Protein AF-A0A0R3SU38-F1 (afdb_monomer)

InterPro domains:
  IPR000436 Sushi/SCR/CCP domain [PF00084] (407-447)
  IPR000436 Sushi/SCR/CCP domain [cd00033] (395-450)
  IPR016186 C-type lectin-like/link domain superfamily [G3DSA:3.10.100.10] (19-153)
  IPR016187 C-type lectin fold [SSF56436] (17-137)
  IPR035976 Sushi/SCR/CCP superfamily [SSF57535] (401-451)
  IPR050350 Complement & Cell Adhesion Regulators [PTHR19325] (142-450)

Secondary structure (DSSP, 8-state):
-BB-EEEEEE-S---SS-SSSSTTSEEETTTTEEEEES-SS-PBPHHHHHHHHHHHHHT-TTEEEEE----SHHHHHHHHHHHHHTT--S-EEEEEE-SSTTSPPEETTT-PBPP-TT-S------S-SEEEE---------PPPPPPPTT---TTT---------TT--------TTEEEEE---S-TT---EEEEEPEEE--GGG--SB-TT--S-TT--EEETT-EEEEEBPTTEEETTBTT-SEEEEEEEEETTEEEEEEEES-TTTSEEEPB--HHHHHHTPPBTEEEEEEEETTT--EE-GGGGGGTTBTTEEEEEEEPTTEE-TTS-SEEEEEEEEPTT-SS-EEEEE-TT--SSPPSBPEEPEEEPP-----GGG-EEEEEEEE-TTS-EEEESS--SSEEETT-EEEEEEPTTEE-TTS-SEEEEEE-TTS-EESPP-PPEEPPPP--B-TTS-B-------TTHHHHHHHHHHHHHHHHHHHHHHHHHHHHHHHHHHHHHHHHHHHHHHHHHHHHHHHHHT--

Organism: Hymenolepis diminuta (NCBI:txid6216)

Foldseek 3Di:
DAWWKKKKAFDDDDPDDDLDDDPQWDADPLVSMTMHTLDLPDGDDPVVNVVSQVVVCVVCVRIDMDTAADQDPSSVVRVVVVCVVSVPQTKYWHQWFDPWPPGAIAHVVPRHGDDPVVPPDDDDDDRDGTDIDGDDDDDDPDDDPDDAPPPGDDLVPDDDPDDDDDPPDDDDDDDDFQWDWDFDPDPDDPDRRTGTDGAKDFDDPVLAAQFDPPFWPCPPDGIDTAFDKTKTFGHFQWAALVDLQHRIFIWGFHADPVGRNHTAIVVHRHRRIHGAFADLVVVVQLAAAQKDFAWKAAQVPRDIGGPVVSVPQGTARIKTKMAGHQQWAFPVLHRIWIWGWHADPPGRRYTDIAGPDPDHPPGDRHTDGQWAFDDPPPPPVQQQWQQWKWKQAPVRDIDIGSHDDRDTGTFQIKIKIAGHPQWAAPVRHRMDIWGCHRSSAIVVHDGGTHGDDDPQPADPVRDGDDPPDDDPCPVVVVVVVVVVVVVVVVVVVVVVVVVVVVVVVVVVVVVVVVVVVVVVVVVVVVVVVVVVD

Structure (mmCIF, N/CA/C/O backbone):
data_AF-A0A0R3SU38-F1
#
_entry.id   AF-A0A0R3SU38-F1
#
loop_
_atom_site.group_PDB
_atom_site.id
_atom_site.type_symbol
_atom_site.label_atom_id
_atom_site.label_alt_id
_atom_site.label_comp_id
_atom_site.label_asym_id
_atom_site.label_entity_id
_atom_site.label_seq_id
_atom_site.pdbx_PDB_ins_code
_atom_site.Cartn_x
_atom_site.Cartn_y
_atom_site.Cartn_z
_atom_site.occupancy
_atom_site.B_iso_or_equiv
_atom_site.auth_seq_id
_atom_site.auth_comp_id
_atom_site.auth_asym_id
_atom_site.auth_atom_id
_atom_site.pdbx_PDB_model_num
ATOM 1 N N . MET A 1 1 ? -56.944 31.229 26.127 1.00 49.72 1 MET A N 1
ATOM 2 C CA . MET A 1 1 ? -56.538 30.386 24.986 1.00 49.72 1 MET A CA 1
ATOM 3 C C . MET A 1 1 ? -55.949 29.109 25.555 1.00 49.72 1 MET A C 1
ATOM 5 O O . MET A 1 1 ? -55.352 29.176 26.627 1.00 49.72 1 MET A O 1
ATOM 9 N N . THR A 1 2 ? -56.187 27.973 24.913 1.00 55.34 2 THR A N 1
ATOM 10 C CA . THR A 1 2 ? -55.838 26.639 25.433 1.00 55.34 2 THR A CA 1
ATOM 11 C C . THR A 1 2 ? -55.291 25.752 24.318 1.00 55.34 2 THR A C 1
ATOM 13 O O . THR A 1 2 ? -55.607 25.959 23.143 1.00 55.34 2 THR A O 1
ATOM 16 N N . ILE A 1 3 ? -54.445 24.783 24.671 1.00 58.84 3 ILE A N 1
ATOM 17 C CA . ILE A 1 3 ? -53.918 23.807 23.709 1.00 58.84 3 ILE A CA 1
ATOM 18 C C . ILE A 1 3 ? -54.972 22.725 23.454 1.00 58.84 3 ILE A C 1
ATOM 20 O O . ILE A 1 3 ? -55.730 22.339 24.346 1.00 58.84 3 ILE A O 1
ATOM 24 N N . LEU A 1 4 ? -55.031 22.251 22.211 1.00 60.66 4 LEU A N 1
ATOM 25 C CA . LEU A 1 4 ? -55.939 21.191 21.791 1.00 60.66 4 LEU A CA 1
ATOM 26 C C . LEU A 1 4 ? -55.189 19.883 21.608 1.00 60.66 4 LEU A C 1
ATOM 28 O O . LEU A 1 4 ? -54.216 19.813 20.851 1.00 60.66 4 LEU A O 1
ATOM 32 N N . VAL A 1 5 ? -55.712 18.857 22.267 1.00 63.19 5 VAL A N 1
ATOM 33 C CA . VAL A 1 5 ? -55.308 17.469 22.085 1.00 63.19 5 VAL A CA 1
ATOM 34 C C . VAL A 1 5 ? -56.474 16.734 21.440 1.00 63.19 5 VAL A C 1
ATOM 36 O O . VAL A 1 5 ? -57.616 16.846 21.895 1.00 63.19 5 VAL A O 1
ATOM 39 N N . PHE A 1 6 ? -56.179 16.009 20.372 1.00 70.12 6 PHE A N 1
ATOM 40 C CA . PHE A 1 6 ? -57.112 15.132 19.689 1.00 70.12 6 PHE A CA 1
ATOM 41 C C . PHE A 1 6 ? -56.885 13.697 20.127 1.00 70.12 6 PHE A C 1
ATOM 43 O O . PHE A 1 6 ? -55.740 13.293 20.343 1.00 70.12 6 PHE A O 1
ATOM 50 N N . GLU A 1 7 ? -57.970 12.939 20.204 1.00 67.75 7 GLU A N 1
ATOM 51 C CA . GLU A 1 7 ? -57.919 11.489 20.297 1.00 67.75 7 GLU A CA 1
ATOM 52 C C . GLU A 1 7 ? -58.591 10.850 19.083 1.00 67.75 7 GLU A C 1
ATOM 54 O O . GLU A 1 7 ? -59.543 11.402 18.532 1.00 67.75 7 GLU A O 1
ATOM 59 N N . ALA A 1 8 ? -58.075 9.700 18.653 1.00 67.81 8 ALA A N 1
ATOM 60 C CA . ALA A 1 8 ? -58.683 8.884 17.613 1.00 67.81 8 ALA A CA 1
ATOM 61 C C . ALA A 1 8 ? -58.947 7.468 18.129 1.00 67.81 8 ALA A C 1
ATOM 63 O O . ALA A 1 8 ? -58.113 6.888 18.837 1.00 67.81 8 ALA A O 1
ATOM 64 N N . LYS A 1 9 ? -60.102 6.915 17.746 1.00 64.81 9 LYS A N 1
ATOM 65 C CA . LYS A 1 9 ? -60.474 5.516 17.982 1.00 64.81 9 LYS A CA 1
ATOM 66 C C . LYS A 1 9 ? -60.831 4.858 16.650 1.00 64.81 9 LYS A C 1
ATOM 68 O O . LYS A 1 9 ? -61.642 5.394 15.891 1.00 64.81 9 LYS A O 1
ATOM 73 N N . GLY A 1 10 ? -60.216 3.710 16.367 1.00 55.88 10 GLY A N 1
ATOM 74 C CA . GLY A 1 10 ? -60.483 2.948 15.149 1.00 55.88 10 GLY A CA 1
ATOM 75 C C . GLY A 1 10 ? -61.930 2.456 15.093 1.00 55.88 10 GLY A C 1
ATOM 76 O O . GLY A 1 10 ? -62.437 1.908 16.077 1.00 55.88 10 GLY A O 1
ATOM 77 N N . GLN A 1 11 ? -62.588 2.644 13.947 1.00 47.56 11 GLN A N 1
ATOM 78 C CA . GLN A 1 11 ? -63.785 1.881 13.597 1.00 47.56 11 GLN A CA 1
ATOM 79 C C . GLN A 1 11 ? -63.313 0.607 12.881 1.00 47.56 11 GLN A C 1
ATOM 81 O O . GLN A 1 11 ? -62.430 0.658 12.040 1.00 47.56 11 GLN A O 1
ATOM 86 N N . GLN A 1 12 ? -63.817 -0.540 13.328 1.00 42.44 12 GLN A N 1
ATOM 87 C CA . GLN A 1 12 ? -63.375 -1.906 13.017 1.00 42.44 12 GLN A CA 1
ATOM 88 C C . GLN A 1 12 ? -62.700 -2.181 11.644 1.00 42.44 12 GLN A C 1
ATOM 90 O O . GLN A 1 12 ? -63.238 -1.856 10.592 1.00 42.44 12 GLN A O 1
ATOM 95 N N . ILE A 1 13 ? -61.624 -2.988 11.737 1.00 41.75 13 ILE A N 1
ATOM 96 C CA . ILE A 1 13 ? -60.848 -3.733 10.716 1.00 41.75 13 ILE A CA 1
ATOM 97 C C . ILE A 1 13 ? -59.728 -2.941 10.010 1.00 41.75 13 ILE A C 1
ATOM 99 O O . ILE A 1 13 ? -59.917 -2.400 8.928 1.00 41.75 13 ILE A O 1
ATOM 103 N N . TYR A 1 14 ? -58.514 -3.019 10.568 1.00 37.22 14 TYR A N 1
ATOM 104 C CA . TYR A 1 14 ? -57.264 -2.965 9.797 1.00 37.22 14 TYR A CA 1
ATOM 105 C C . TYR A 1 14 ? -56.471 -4.258 10.047 1.00 37.22 14 TYR A C 1
ATOM 107 O O . TYR A 1 14 ? -56.339 -4.646 11.212 1.00 37.22 14 TYR A O 1
ATOM 115 N N . PRO A 1 15 ? -55.968 -4.944 9.003 1.00 38.88 15 PRO A N 1
ATOM 116 C CA . PRO A 1 15 ? -55.058 -6.066 9.161 1.00 38.88 15 PRO A CA 1
ATOM 117 C C . PRO A 1 15 ? -53.624 -5.559 9.390 1.00 38.88 15 PRO A C 1
ATOM 119 O O . PRO A 1 15 ? -53.049 -4.873 8.551 1.00 38.88 15 PRO A O 1
ATOM 122 N N . ASP A 1 16 ? -53.085 -5.929 10.546 1.00 43.72 16 ASP A N 1
ATOM 123 C CA . ASP A 1 16 ? -51.689 -6.289 10.818 1.00 43.72 16 ASP A CA 1
ATOM 124 C C . ASP A 1 16 ? -50.512 -5.303 10.707 1.00 43.72 16 ASP A C 1
ATOM 126 O O . ASP A 1 16 ? -49.419 -5.750 11.019 1.00 43.72 16 ASP A O 1
ATOM 130 N N . ASP A 1 17 ? -50.651 -3.991 10.469 1.00 45.94 17 ASP A N 1
ATOM 131 C CA . ASP A 1 17 ? -49.538 -3.063 10.787 1.00 45.94 17 ASP A CA 1
ATOM 132 C C . ASP A 1 17 ? -49.980 -1.630 11.176 1.00 45.94 17 ASP A C 1
ATOM 134 O O . ASP A 1 17 ? -50.404 -0.827 10.351 1.00 45.94 17 ASP A O 1
ATOM 138 N N . PHE A 1 18 ? -49.762 -1.312 12.462 1.00 47.41 18 PHE A N 1
ATOM 139 C CA . PHE A 1 18 ? -49.812 -0.012 13.165 1.00 47.41 18 PHE A CA 1
ATOM 140 C C . PHE A 1 18 ? -51.179 0.534 13.680 1.00 47.41 18 PHE A C 1
ATOM 142 O O . PHE A 1 18 ? -52.132 0.682 12.922 1.00 47.41 18 PHE A O 1
ATOM 149 N N . PRO A 1 19 ? -51.290 0.902 14.984 1.00 54.25 19 PRO A N 1
ATOM 150 C CA . PRO A 1 19 ? -52.557 1.301 15.619 1.00 54.25 19 PRO A CA 1
ATOM 151 C C . PRO A 1 19 ? -52.949 2.787 15.469 1.00 54.25 19 PRO A C 1
ATOM 153 O O . PRO A 1 19 ? -54.041 3.153 15.900 1.00 54.25 19 PRO A O 1
ATOM 156 N N . CYS A 1 20 ? -52.097 3.638 14.877 1.00 61.59 20 CYS A N 1
ATOM 157 C CA . CYS A 1 20 ? -52.377 5.059 14.615 1.00 61.59 20 CYS A CA 1
ATOM 158 C C . CYS A 1 20 ? -52.007 5.471 13.181 1.00 61.59 20 CYS A C 1
ATOM 160 O O . CYS A 1 20 ? -51.016 5.008 12.640 1.00 61.59 20 CYS A O 1
ATOM 162 N N . GLU A 1 21 ? -52.746 6.403 12.583 1.00 56.62 21 GLU A N 1
ATOM 163 C CA . GLU A 1 21 ? -52.640 6.716 11.146 1.00 56.62 21 GLU A CA 1
ATOM 164 C C . GLU A 1 21 ? -51.273 7.277 10.677 1.00 56.62 21 GLU A C 1
ATOM 166 O O . GLU A 1 21 ? -50.862 7.051 9.544 1.00 56.62 21 GLU A O 1
ATOM 171 N N . ASP A 1 22 ? -50.553 8.034 11.517 1.00 63.06 22 ASP A N 1
ATOM 172 C CA . ASP A 1 22 ? -49.225 8.573 11.184 1.00 63.06 22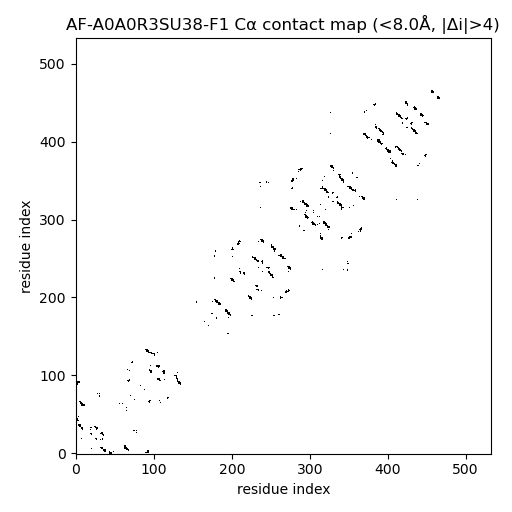 ASP A CA 1
ATOM 173 C C . ASP A 1 22 ? -48.298 8.647 12.408 1.00 63.06 22 ASP A C 1
ATOM 175 O O . ASP A 1 22 ? -48.744 8.598 13.555 1.00 63.06 22 ASP A O 1
ATOM 179 N N . SER A 1 23 ? -46.991 8.811 12.173 1.00 61.81 23 SER A N 1
ATOM 180 C CA . SER A 1 23 ? -45.956 8.880 13.220 1.00 61.81 23 SER A CA 1
ATOM 181 C C . SER A 1 23 ? -46.044 10.108 14.136 1.00 61.81 23 SER A C 1
ATOM 183 O O . SER A 1 23 ? -45.256 10.227 15.073 1.00 61.81 23 SER A O 1
ATOM 185 N N . LYS A 1 24 ? -46.980 11.037 13.887 1.00 67.88 24 LYS A N 1
ATOM 186 C CA . LYS A 1 24 ? -47.245 12.193 14.761 1.00 67.88 24 LYS A CA 1
ATOM 187 C C . LYS A 1 24 ? -48.333 11.891 15.796 1.00 67.88 24 LYS A C 1
ATOM 189 O O . LYS A 1 24 ? -48.604 12.739 16.647 1.00 67.88 24 LYS A O 1
ATOM 194 N N . TRP A 1 25 ? -48.985 10.733 15.707 1.00 69.44 25 TRP A N 1
ATOM 195 C CA . TRP A 1 25 ? -49.894 10.229 16.728 1.00 69.44 25 TRP A CA 1
ATOM 196 C C . TRP A 1 25 ? -49.138 9.355 17.725 1.00 69.44 25 TRP A C 1
ATOM 198 O O . TRP A 1 25 ? -48.340 8.500 17.351 1.00 69.44 25 TRP A O 1
ATOM 208 N N . ILE A 1 26 ? -49.438 9.536 19.006 1.00 73.44 26 ILE A N 1
ATOM 209 C CA . ILE A 1 26 ? -48.896 8.714 20.084 1.00 73.44 26 ILE A CA 1
ATOM 210 C C . ILE A 1 26 ? -49.938 7.662 20.443 1.00 73.44 26 ILE A C 1
ATOM 212 O O . ILE A 1 26 ? -51.017 7.998 20.938 1.00 73.44 26 ILE A O 1
ATOM 216 N N . TYR A 1 27 ? -49.617 6.394 20.191 1.00 75.19 27 TYR A N 1
ATOM 217 C CA . TYR A 1 27 ? -50.450 5.269 20.603 1.00 75.19 27 TYR A CA 1
ATOM 218 C C . TYR A 1 27 ? -50.268 4.972 22.087 1.00 75.19 27 TYR A C 1
ATOM 220 O O . TYR A 1 27 ? -49.134 4.851 22.555 1.00 75.19 27 TYR A O 1
ATOM 228 N N . HIS A 1 28 ? -51.368 4.763 22.810 1.00 68.19 28 HIS A N 1
ATOM 229 C CA . HIS A 1 28 ? -51.300 4.271 24.180 1.00 68.19 28 HIS A CA 1
ATOM 230 C C . HIS A 1 28 ? -51.946 2.878 24.315 1.00 68.19 28 HIS A C 1
ATOM 232 O O . HIS A 1 28 ? -53.171 2.749 24.231 1.00 68.19 28 HIS A O 1
ATOM 238 N N . PRO A 1 29 ? -51.160 1.815 24.592 1.00 66.00 29 PRO A N 1
ATOM 239 C CA . PRO A 1 29 ? -51.645 0.434 24.542 1.00 66.00 29 PRO A CA 1
ATOM 240 C C . PRO A 1 29 ? -52.674 0.099 25.626 1.00 66.00 29 PRO A C 1
ATOM 242 O O . PRO A 1 29 ? -53.491 -0.791 25.430 1.00 66.00 29 PRO A O 1
ATOM 245 N N . SER A 1 30 ? -52.671 0.810 26.760 1.00 64.88 30 SER A N 1
ATOM 246 C CA . SER A 1 30 ? -53.633 0.555 27.843 1.00 64.88 30 SER A CA 1
ATOM 247 C C . SER A 1 30 ? -55.048 1.055 27.549 1.00 64.88 30 SER A C 1
ATOM 249 O O . SER A 1 30 ? -55.987 0.600 28.190 1.00 64.88 30 SER A O 1
ATOM 251 N N . THR A 1 31 ? -55.205 2.013 26.632 1.00 68.94 31 THR A N 1
ATOM 252 C CA . THR A 1 31 ? -56.511 2.590 26.269 1.00 68.94 31 THR A CA 1
ATOM 253 C C . THR A 1 31 ? -56.917 2.236 24.843 1.00 68.94 31 THR A C 1
ATOM 255 O O . THR A 1 31 ? -58.082 2.396 24.485 1.00 68.94 31 THR A O 1
ATOM 258 N N . GLY A 1 32 ? -55.972 1.766 24.019 1.00 69.31 32 GLY A N 1
ATOM 259 C CA . GLY A 1 32 ? -56.197 1.513 22.598 1.00 69.31 32 GLY A CA 1
ATOM 260 C C . GLY A 1 32 ? -56.494 2.788 21.804 1.00 69.31 32 GLY A C 1
ATOM 261 O O . GLY A 1 32 ? -57.083 2.706 20.729 1.00 69.31 32 GLY A O 1
ATOM 262 N N . LYS A 1 33 ? -56.141 3.964 22.344 1.00 77.44 33 LYS A N 1
ATOM 263 C CA . LYS A 1 33 ? -56.370 5.273 21.719 1.00 77.44 33 LYS A CA 1
ATOM 264 C C . LYS A 1 33 ? -55.067 5.880 21.206 1.00 77.44 33 LYS A C 1
ATOM 266 O O . LYS A 1 33 ? -53.987 5.639 21.752 1.00 77.44 33 LYS A O 1
ATOM 271 N N . CYS A 1 34 ? -55.205 6.724 20.192 1.00 77.31 34 CYS A N 1
ATOM 272 C CA . CYS A 1 34 ? -54.129 7.531 19.630 1.00 77.31 34 CYS A CA 1
ATOM 273 C C . CYS A 1 34 ? -54.322 8.995 20.001 1.00 77.31 34 CYS A C 1
ATOM 275 O O . CYS A 1 34 ? -55.430 9.504 19.853 1.00 77.31 34 CYS A O 1
ATOM 277 N N . TYR A 1 35 ? -53.258 9.685 20.410 1.00 81.94 35 TYR A N 1
ATOM 278 C CA . TYR A 1 35 ? -53.306 11.093 20.809 1.00 81.94 35 TYR A CA 1
ATOM 279 C C . TYR A 1 35 ? -52.426 11.968 19.918 1.00 81.94 35 TYR A C 1
ATOM 281 O O . TYR A 1 35 ? -51.309 11.582 19.572 1.00 81.94 35 TYR A O 1
ATOM 289 N N . LYS A 1 36 ? -52.894 13.170 19.572 1.00 78.62 36 LYS A N 1
ATOM 290 C CA . LYS A 1 36 ? -52.131 14.126 18.753 1.00 78.62 36 LYS A CA 1
ATOM 291 C C . LYS A 1 36 ? -52.415 15.564 19.147 1.00 78.62 36 LYS A C 1
ATOM 293 O O . LYS A 1 36 ? -53.546 15.926 19.456 1.00 78.62 36 LYS A O 1
ATOM 298 N N . LEU A 1 37 ? -51.389 16.406 19.100 1.00 74.75 37 LEU A N 1
ATOM 299 C CA . LEU A 1 37 ? -51.546 17.843 19.307 1.00 74.75 37 LEU A CA 1
ATOM 300 C C . LEU A 1 37 ? -52.031 18.535 18.038 1.00 74.75 37 LEU A C 1
ATOM 302 O O . LEU A 1 37 ? -51.537 18.272 16.943 1.00 74.75 37 LEU A O 1
ATOM 306 N N . ALA A 1 38 ? -52.946 19.489 18.196 1.00 67.50 38 ALA A N 1
ATOM 307 C CA . ALA A 1 38 ? -53.408 20.313 17.081 1.00 67.50 38 ALA A CA 1
ATOM 308 C C . ALA A 1 38 ? -52.355 21.305 16.575 1.00 67.50 38 ALA A C 1
ATOM 310 O O . ALA A 1 38 ? -52.352 21.677 15.403 1.00 67.50 38 ALA A O 1
ATOM 311 N N . SER A 1 39 ? -51.505 21.785 17.479 1.00 63.94 39 SER A N 1
ATOM 312 C CA . SER A 1 39 ? -50.379 22.672 17.202 1.00 63.94 39 SER A CA 1
ATOM 313 C C . SER A 1 39 ? -49.435 22.644 18.397 1.00 63.94 39 SER A C 1
ATOM 315 O O . SER A 1 39 ? -49.895 22.641 19.537 1.00 63.94 39 SER A O 1
ATOM 317 N N . ALA A 1 40 ? -48.129 22.643 18.138 1.00 54.91 40 ALA A N 1
ATOM 318 C CA . ALA A 1 40 ? -47.102 22.647 19.177 1.00 54.91 40 ALA A CA 1
ATOM 319 C C . ALA A 1 40 ? -46.809 24.050 19.750 1.00 54.91 40 ALA A C 1
ATOM 321 O O . ALA A 1 40 ? -46.077 24.150 20.727 1.00 54.91 40 ALA A O 1
ATOM 322 N N . SER 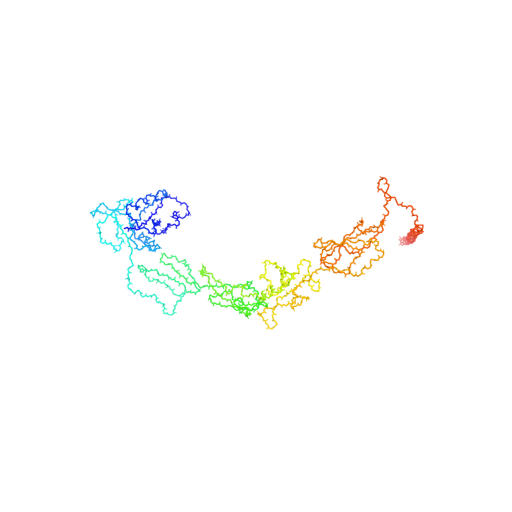A 1 41 ? -47.338 25.134 19.158 1.00 53.09 41 SER A N 1
ATOM 323 C CA . SER A 1 41 ? -46.889 26.502 19.490 1.00 53.09 41 SER A CA 1
ATOM 324 C C . SER A 1 41 ? -47.964 27.593 19.540 1.00 53.09 41 SER A C 1
ATOM 326 O O . SER A 1 41 ? -47.640 28.731 19.875 1.00 53.09 41 SER A O 1
ATOM 328 N N . GLN A 1 42 ? -49.235 27.303 19.230 1.00 60.47 42 GLN A N 1
ATOM 329 C CA . GLN A 1 42 ? -50.303 28.314 19.279 1.00 60.47 42 GLN A CA 1
ATOM 330 C C . GLN A 1 42 ? -51.553 27.795 20.002 1.00 60.47 42 GLN A C 1
ATOM 332 O O . GLN A 1 42 ? -52.185 26.856 19.509 1.00 60.47 42 GLN A O 1
ATOM 337 N N . PRO A 1 43 ? -51.942 28.402 21.139 1.00 62.78 43 PRO A N 1
ATOM 338 C CA . PRO A 1 43 ? -53.175 28.061 21.827 1.00 62.78 43 PRO A CA 1
ATOM 339 C C . PRO A 1 43 ? -54.380 28.635 21.070 1.00 62.78 43 PRO A C 1
ATOM 341 O O . PRO A 1 43 ? -54.341 29.746 20.541 1.00 62.78 43 PRO A O 1
ATOM 344 N N . PHE A 1 44 ? -55.475 27.882 21.023 1.00 61.53 44 PHE A N 1
ATOM 345 C CA . PHE A 1 44 ? -56.659 28.230 20.238 1.00 61.53 44 PHE A CA 1
ATOM 346 C C . PHE A 1 44 ? -57.738 28.900 21.094 1.00 61.53 44 PHE A C 1
ATOM 348 O O . PHE A 1 44 ? -57.827 28.684 22.311 1.00 61.53 44 PHE A O 1
ATOM 355 N N . ALA A 1 45 ? -58.582 29.713 20.454 1.00 60.22 45 ALA A N 1
ATOM 356 C CA . ALA A 1 45 ? -59.880 30.063 21.015 1.00 60.22 45 ALA A CA 1
ATOM 357 C C . ALA A 1 45 ? -60.841 28.860 20.869 1.00 60.22 45 ALA A C 1
ATOM 359 O O . ALA A 1 45 ? -60.753 28.126 19.880 1.00 60.22 45 ALA A O 1
ATOM 360 N N . PRO A 1 46 ? -61.772 28.632 21.816 1.00 56.06 46 PRO A N 1
ATOM 361 C CA . PRO A 1 46 ? -62.640 27.447 21.807 1.00 56.06 46 PRO A CA 1
ATOM 362 C C . PRO A 1 46 ? -63.487 27.265 20.533 1.00 56.06 46 PRO A C 1
ATOM 364 O O . PRO A 1 46 ? -63.733 26.136 20.122 1.00 56.06 46 PRO A O 1
ATOM 367 N N . ALA A 1 47 ? -63.903 28.349 19.870 1.00 59.56 47 ALA A N 1
ATOM 368 C CA . ALA A 1 47 ? -64.669 28.274 18.621 1.00 59.56 47 ALA A CA 1
ATOM 369 C C . ALA A 1 47 ? -63.809 27.829 17.417 1.00 59.56 47 ALA A C 1
ATOM 371 O O . ALA A 1 47 ? -64.257 27.037 16.585 1.00 59.56 47 ALA A O 1
ATOM 372 N N . ASP A 1 48 ? -62.546 28.265 17.359 1.00 61.97 48 ASP A N 1
ATOM 373 C CA . ASP A 1 48 ? -61.603 27.925 16.282 1.00 61.97 48 ASP A CA 1
ATOM 374 C C . ASP A 1 48 ? -61.096 26.483 16.391 1.00 61.97 48 ASP A C 1
ATOM 376 O O . ASP A 1 48 ? -60.814 25.824 15.385 1.00 61.97 48 ASP A O 1
ATOM 380 N N . ALA A 1 49 ? -61.043 25.970 17.621 1.00 56.97 49 ALA A N 1
ATOM 381 C CA . ALA A 1 49 ? -60.714 24.587 17.930 1.00 56.97 49 ALA A CA 1
ATOM 382 C C . ALA A 1 49 ? -61.628 23.584 17.220 1.00 56.97 49 ALA A C 1
ATOM 384 O O . ALA A 1 49 ? -61.162 22.611 16.623 1.00 56.97 49 ALA A O 1
ATOM 385 N N . LYS A 1 50 ? -62.937 23.851 17.256 1.00 57.88 50 LYS A N 1
ATOM 386 C CA . LYS A 1 50 ? -63.971 22.980 16.693 1.00 57.88 50 LYS A CA 1
ATOM 387 C C . LYS A 1 50 ? -63.934 22.973 15.167 1.00 57.88 50 LYS A C 1
ATOM 389 O O . LYS A 1 50 ? -64.031 21.913 14.554 1.00 57.88 50 LYS A O 1
ATOM 394 N N . LYS A 1 51 ? -63.701 24.139 14.556 1.00 63.47 51 LYS A N 1
ATOM 395 C CA . LYS A 1 51 ? -63.521 24.273 13.103 1.00 63.47 51 LYS A CA 1
ATOM 396 C C . LYS A 1 51 ? -62.277 23.520 12.613 1.00 63.47 51 LYS A C 1
ATOM 398 O O . LYS A 1 51 ? -62.342 22.851 11.585 1.00 63.47 51 LYS A O 1
ATOM 403 N N . LYS A 1 52 ? -61.170 23.567 13.367 1.00 62.94 52 LYS A N 1
ATOM 404 C CA . LYS A 1 52 ? -59.957 22.785 13.063 1.00 62.94 52 LYS A CA 1
ATOM 405 C C . LYS A 1 52 ? -60.145 21.283 13.267 1.00 62.94 52 LYS A C 1
ATOM 407 O O . LYS A 1 52 ? -59.681 20.522 12.428 1.00 62.94 52 LYS A O 1
ATOM 412 N N . CYS A 1 53 ? -60.852 20.862 14.317 1.00 60.38 53 CYS A N 1
ATOM 413 C CA . CYS A 1 53 ? -61.217 19.456 14.507 1.00 60.38 53 CYS A CA 1
ATOM 414 C C . CYS A 1 53 ? -62.050 18.944 13.319 1.00 60.38 53 CYS A C 1
ATOM 416 O O . CYS A 1 53 ? -61.726 17.911 12.750 1.00 60.38 53 CYS A O 1
ATOM 418 N N . GLY A 1 54 ? -63.037 19.726 12.859 1.00 61.62 54 GLY A N 1
ATOM 419 C CA . GLY A 1 54 ? -63.825 19.423 11.658 1.00 61.62 54 GLY A CA 1
ATOM 420 C C . GLY A 1 54 ? -62.989 19.239 10.389 1.00 61.62 54 GLY A C 1
ATOM 421 O O . GLY A 1 54 ? -63.196 18.278 9.655 1.00 61.62 54 GLY A O 1
ATOM 422 N N . ALA A 1 55 ? -62.009 20.116 10.158 1.00 61.97 55 ALA A N 1
ATOM 423 C CA . ALA A 1 55 ? -61.093 19.996 9.021 1.00 61.97 55 ALA A CA 1
ATOM 424 C C . ALA A 1 55 ? -60.161 18.773 9.131 1.00 61.97 55 ALA A C 1
ATOM 426 O O . ALA A 1 55 ? -59.841 18.150 8.125 1.00 61.97 55 ALA A O 1
ATOM 427 N N . ILE A 1 56 ? -59.747 18.408 10.349 1.00 61.03 56 ILE A N 1
ATOM 428 C CA . ILE A 1 56 ? -58.928 17.215 10.610 1.00 61.03 56 ILE A CA 1
ATOM 429 C C . ILE A 1 56 ? -59.759 15.940 10.422 1.00 61.03 56 ILE A C 1
ATOM 431 O O . ILE A 1 56 ? -59.276 15.005 9.795 1.00 61.03 56 ILE A O 1
ATOM 435 N N . MET A 1 57 ? -61.021 15.923 10.866 1.00 57.41 57 MET A N 1
ATOM 436 C CA . MET A 1 57 ? -61.956 14.810 10.653 1.00 57.41 57 MET A CA 1
ATOM 437 C C . MET A 1 57 ? -62.195 14.514 9.162 1.00 57.41 57 MET A C 1
ATOM 439 O O . MET A 1 57 ? -62.364 13.358 8.795 1.00 57.41 57 MET A O 1
ATOM 443 N N . GLN A 1 58 ? -62.150 15.527 8.284 1.00 60.19 58 GLN A N 1
ATOM 444 C CA . GLN A 1 58 ? -62.259 15.329 6.829 1.00 60.19 58 GLN A CA 1
ATOM 445 C C . GLN A 1 58 ? -61.038 14.630 6.207 1.00 60.19 58 GLN A C 1
ATOM 447 O O . GLN A 1 58 ? -61.165 14.029 5.144 1.00 60.19 58 GLN A O 1
ATOM 452 N N . GLY A 1 59 ? -59.868 14.701 6.850 1.00 59.62 59 GLY A N 1
ATOM 453 C CA . GLY A 1 59 ? -58.640 14.055 6.377 1.00 59.62 59 GLY A CA 1
ATOM 454 C C . GLY A 1 59 ? -58.525 12.574 6.746 1.00 59.62 59 GLY A C 1
ATOM 455 O O . GLY A 1 59 ? -57.650 11.899 6.214 1.00 59.62 59 GLY A O 1
ATOM 456 N N . TYR A 1 60 ? -59.392 12.074 7.634 1.00 63.91 60 TYR A N 1
ATOM 457 C CA . TYR A 1 60 ? -59.293 10.727 8.199 1.00 63.91 60 TYR A CA 1
ATOM 458 C C . TYR A 1 60 ? -60.663 10.024 8.234 1.00 63.91 60 TYR A C 1
ATOM 460 O O . TYR A 1 60 ? -61.252 9.868 9.303 1.00 63.91 60 TYR A O 1
ATOM 468 N N . PRO A 1 61 ? -61.200 9.586 7.079 1.00 59.06 61 PRO A N 1
ATOM 469 C CA . PRO A 1 61 ? -62.555 9.030 6.988 1.00 59.06 61 PRO A CA 1
ATOM 470 C C . PRO A 1 61 ? -62.732 7.675 7.697 1.00 59.06 61 PRO A C 1
ATOM 472 O O . PRO A 1 61 ? -63.863 7.280 7.962 1.00 59.06 61 PRO A O 1
ATOM 475 N N . ALA A 1 62 ? -61.638 6.964 8.001 1.00 59.00 62 ALA A N 1
ATOM 476 C CA . ALA A 1 62 ? -61.653 5.625 8.600 1.00 59.00 62 ALA A CA 1
ATOM 477 C C . ALA A 1 62 ? -61.565 5.613 10.142 1.00 59.00 62 ALA A C 1
ATOM 479 O O . ALA A 1 62 ? -61.722 4.562 10.765 1.00 59.00 62 ALA A O 1
ATOM 480 N N . VAL A 1 63 ? -61.325 6.763 10.783 1.00 63.94 63 VAL A N 1
ATOM 481 C CA . VAL A 1 63 ? -61.179 6.860 12.243 1.00 63.94 63 VAL A CA 1
ATOM 482 C C . VAL A 1 63 ? -62.054 7.966 12.815 1.00 63.94 63 VAL A C 1
ATOM 484 O O . VAL A 1 63 ? -62.216 9.036 12.234 1.00 63.94 63 VAL A O 1
ATOM 487 N N . THR A 1 64 ? -62.626 7.726 13.995 1.00 65.44 64 THR A N 1
ATOM 488 C CA . THR A 1 64 ? -63.370 8.772 14.705 1.00 65.44 64 THR A CA 1
ATOM 489 C C . THR A 1 64 ? -62.378 9.626 15.483 1.00 65.44 64 THR A C 1
ATOM 491 O O . THR A 1 64 ? -61.787 9.139 16.446 1.00 65.44 64 THR A O 1
ATOM 494 N N . VAL A 1 65 ? -62.181 10.875 15.055 1.00 69.62 65 VAL A N 1
ATOM 495 C CA . VAL A 1 65 ? -61.325 11.854 15.742 1.00 69.62 65 VAL A CA 1
ATOM 496 C C . VAL A 1 65 ? -62.192 12.801 16.568 1.00 69.62 65 VAL A C 1
ATOM 498 O O . VAL A 1 65 ? -63.127 13.399 16.042 1.00 69.62 65 VAL A O 1
ATOM 501 N N . SER A 1 66 ? -61.870 12.979 17.846 1.00 73.06 66 SER A N 1
ATOM 502 C CA . SER A 1 66 ? -62.549 13.922 18.740 1.00 73.06 66 SER A CA 1
ATOM 503 C C . SER A 1 66 ? -61.551 14.764 19.532 1.00 73.06 66 SER A C 1
ATOM 505 O O . SER A 1 66 ? -60.359 14.460 19.613 1.00 73.06 66 SER A O 1
ATOM 507 N N . VAL A 1 67 ? -62.032 15.862 20.124 1.00 77.38 67 VAL A N 1
ATOM 508 C CA . VAL A 1 67 ? -61.280 16.528 21.199 1.00 77.38 67 VAL A CA 1
ATOM 509 C C . VAL A 1 67 ? -61.178 15.544 22.359 1.00 77.38 67 VAL A C 1
ATOM 511 O O . VAL A 1 67 ? -62.123 14.798 22.604 1.00 77.38 67 VAL A O 1
ATOM 514 N N . VAL A 1 68 ? -60.037 15.529 23.045 1.00 84.44 68 VAL A N 1
ATOM 515 C CA . VAL A 1 68 ? -59.768 14.528 24.075 1.00 84.44 68 VAL A CA 1
ATOM 516 C C . VAL A 1 68 ? -60.852 14.496 25.158 1.00 84.44 68 VAL A C 1
ATOM 518 O O . VAL A 1 68 ? -61.227 15.526 25.730 1.00 84.44 68 VAL A O 1
ATOM 521 N N . GLU A 1 69 ? -61.343 13.296 25.444 1.00 85.81 69 GLU A N 1
ATOM 522 C CA . GLU A 1 69 ? -62.284 13.0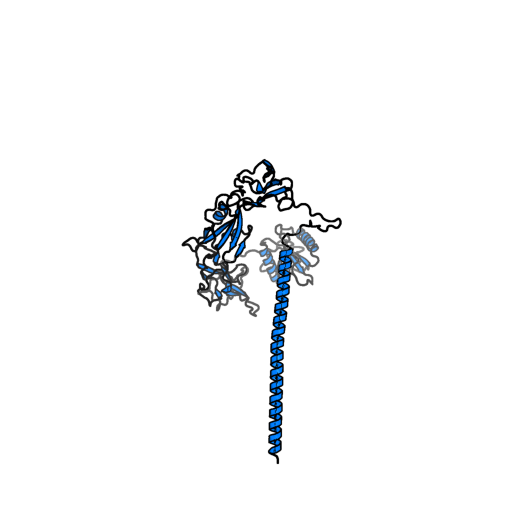09 26.521 1.00 85.81 69 GLU A CA 1
ATOM 523 C C . GLU A 1 69 ? -61.623 12.033 27.493 1.00 85.81 69 GLU A C 1
ATOM 525 O O . GLU A 1 69 ? -60.887 11.134 27.088 1.00 85.81 69 GLU A O 1
ATOM 530 N N . ILE A 1 70 ? -61.857 12.227 28.789 1.00 84.81 70 ILE A N 1
ATOM 531 C CA . ILE A 1 70 ? -61.252 11.405 29.839 1.00 84.81 70 ILE A CA 1
ATOM 532 C C . ILE A 1 70 ? -62.379 10.813 30.658 1.00 84.81 70 ILE A C 1
ATOM 534 O O . ILE A 1 70 ? -63.037 11.529 31.410 1.00 84.81 70 ILE A O 1
ATOM 538 N N . ARG A 1 71 ? -62.592 9.514 30.509 1.00 82.62 71 ARG A N 1
ATOM 539 C CA . ARG A 1 71 ? -63.705 8.780 31.114 1.00 82.62 71 ARG A CA 1
ATOM 540 C C . ARG A 1 71 ? -63.248 7.777 32.164 1.00 82.62 71 ARG A C 1
ATOM 542 O O . ARG A 1 71 ? -64.074 7.308 32.938 1.00 82.62 71 ARG A O 1
ATOM 549 N N . THR A 1 72 ? -61.957 7.447 32.207 1.00 80.50 72 THR A N 1
ATOM 550 C CA . THR A 1 72 ? -61.394 6.529 33.206 1.00 80.50 72 THR A CA 1
ATOM 551 C C . THR A 1 72 ? -60.043 7.007 33.743 1.00 80.50 72 THR A C 1
ATOM 553 O O . THR A 1 72 ? -59.376 7.868 33.157 1.00 80.50 72 THR A O 1
ATOM 556 N N . ALA A 1 73 ? -59.604 6.411 34.856 1.00 75.88 73 ALA A N 1
ATOM 557 C CA . ALA A 1 73 ? -58.287 6.665 35.438 1.00 75.88 73 ALA A CA 1
ATOM 558 C C . ALA A 1 73 ? -57.139 6.263 34.489 1.00 75.88 73 ALA A C 1
ATOM 560 O O . ALA A 1 73 ? -56.085 6.904 34.465 1.00 75.88 73 ALA A O 1
ATOM 561 N N . GLU A 1 74 ? -57.340 5.222 33.681 1.00 75.44 74 GLU A N 1
ATOM 562 C CA . GLU A 1 74 ? -56.388 4.756 32.672 1.00 75.44 74 GLU A CA 1
ATOM 563 C C . GLU A 1 74 ? -56.257 5.764 31.529 1.00 75.44 74 GLU A C 1
ATOM 565 O O . GLU A 1 74 ? -55.137 6.056 31.106 1.00 75.44 74 GLU A O 1
ATOM 570 N N . GLU A 1 75 ? -57.372 6.344 31.071 1.00 80.50 75 GLU A N 1
ATOM 571 C CA . GLU A 1 75 ? -57.370 7.414 30.065 1.00 80.50 75 GLU A CA 1
ATOM 572 C C . GLU A 1 75 ? -56.687 8.679 30.583 1.00 80.50 75 GLU A C 1
ATOM 574 O O . GLU A 1 75 ? -55.898 9.299 29.867 1.00 80.50 75 GLU A O 1
ATOM 579 N N . LEU A 1 76 ? -56.903 9.020 31.854 1.00 80.31 76 LEU A N 1
ATOM 580 C CA . LEU A 1 76 ? -56.207 10.127 32.501 1.00 80.31 76 LEU A CA 1
ATOM 581 C C . LEU A 1 76 ? -54.693 9.889 32.550 1.00 80.31 76 LEU A C 1
ATOM 583 O O . LEU A 1 76 ? -53.906 10.800 32.280 1.00 80.31 76 LEU A O 1
ATOM 587 N N . LYS A 1 77 ? -54.272 8.668 32.899 1.00 78.00 77 LYS A N 1
ATOM 588 C CA . LYS A 1 77 ? -52.856 8.289 32.965 1.00 78.00 77 LYS A CA 1
ATOM 589 C C . LYS A 1 77 ? -52.203 8.329 31.581 1.00 78.00 77 LYS A C 1
ATOM 591 O O . LYS A 1 77 ? -51.103 8.869 31.469 1.00 78.00 77 LYS A O 1
ATOM 596 N N . ALA A 1 78 ? -52.895 7.822 30.561 1.00 78.31 78 ALA A N 1
ATOM 597 C CA . ALA A 1 78 ? -52.451 7.846 29.168 1.00 78.31 78 ALA A CA 1
ATOM 598 C C . ALA A 1 78 ? -52.317 9.279 28.632 1.00 78.31 78 ALA A C 1
ATOM 600 O O . ALA A 1 78 ? -51.308 9.643 28.030 1.00 78.31 78 ALA A O 1
ATOM 601 N N . LEU A 1 79 ? -53.295 10.140 28.909 1.00 81.50 79 LEU A N 1
ATOM 602 C CA . LEU A 1 79 ? -53.213 11.539 28.503 1.00 81.50 79 LEU A CA 1
ATOM 603 C C . LEU A 1 79 ? -52.106 12.284 29.260 1.00 81.50 79 LEU A C 1
ATOM 605 O O . LEU A 1 79 ? -51.387 13.089 28.672 1.00 81.50 79 LEU A O 1
ATOM 609 N N . LYS A 1 80 ? -51.911 11.998 30.553 1.00 78.44 80 LYS A N 1
ATOM 610 C CA . LYS A 1 80 ? -50.820 12.590 31.339 1.00 78.44 80 LYS A CA 1
ATOM 611 C C . LYS A 1 80 ? -49.445 12.240 30.766 1.00 78.44 80 LYS A C 1
ATOM 613 O O . LYS A 1 80 ? -48.598 13.129 30.703 1.00 78.44 80 LYS A O 1
ATOM 618 N N . SER A 1 81 ? -49.205 10.992 30.354 1.00 76.44 81 SER A N 1
ATOM 619 C CA . SER A 1 81 ? -47.926 10.623 29.729 1.00 76.44 81 SER A CA 1
ATOM 620 C C . SER A 1 81 ? -47.705 11.368 28.416 1.00 76.44 81 SER A C 1
ATOM 622 O O . SER A 1 81 ? -46.616 11.897 28.218 1.00 76.44 81 SER A O 1
ATOM 624 N N . VAL A 1 82 ? -48.748 11.515 27.593 1.00 76.62 82 VAL A N 1
ATOM 625 C CA . VAL A 1 82 ? -48.694 12.296 26.345 1.00 76.62 82 VAL A CA 1
ATOM 626 C C . VAL A 1 82 ? -48.342 13.763 26.619 1.00 76.62 82 VAL A C 1
ATOM 628 O O . VAL A 1 82 ? -47.470 14.329 25.964 1.00 76.62 82 VAL A O 1
ATOM 631 N N . LEU A 1 83 ? -48.967 14.394 27.617 1.00 77.69 83 LEU A N 1
ATOM 632 C CA . LEU A 1 83 ? -48.672 15.790 27.965 1.00 77.69 83 LEU A CA 1
ATOM 633 C C . LEU A 1 83 ? -47.245 15.981 28.503 1.00 77.69 83 LEU A C 1
ATOM 635 O O . LEU A 1 83 ? -46.623 17.003 28.216 1.00 77.69 83 LEU A O 1
ATOM 639 N N . ILE A 1 84 ? -46.721 15.010 29.260 1.00 74.12 84 ILE A N 1
ATOM 640 C CA . ILE A 1 84 ? -45.332 15.022 29.745 1.00 74.12 84 ILE A CA 1
ATOM 641 C C . ILE A 1 84 ? -44.351 14.864 28.582 1.00 74.12 84 ILE A C 1
ATOM 643 O O . ILE A 1 84 ? -43.363 15.594 28.534 1.00 74.12 84 ILE A O 1
ATOM 647 N N . GLU A 1 85 ? -44.625 13.950 27.652 1.00 73.88 85 GLU A N 1
ATOM 648 C CA . GLU A 1 85 ? -43.787 13.709 26.473 1.00 73.88 85 GLU A CA 1
ATOM 649 C C . GLU A 1 85 ? -43.654 14.972 25.616 1.00 73.88 85 GLU A C 1
ATOM 651 O O . GLU A 1 85 ? -42.548 15.365 25.250 1.00 73.88 85 GLU A O 1
ATOM 656 N N . TYR A 1 86 ? -44.757 15.695 25.418 1.00 70.19 86 TYR A N 1
ATOM 657 C CA . TYR A 1 86 ? -44.743 16.994 24.744 1.00 70.19 86 TYR A CA 1
ATOM 658 C C . TYR A 1 86 ? -44.297 18.171 25.631 1.00 70.19 86 TYR A C 1
ATOM 660 O O . TYR A 1 86 ? -44.269 19.310 25.167 1.00 70.19 86 TYR A O 1
ATOM 668 N N . SER A 1 87 ? -43.944 17.934 26.900 1.00 71.25 87 SER A N 1
ATOM 669 C CA . SER A 1 87 ? -43.563 18.972 27.874 1.00 71.25 87 SER A CA 1
ATOM 670 C C . SER A 1 87 ? -44.608 20.093 28.056 1.00 71.25 87 SER A C 1
ATOM 672 O O . SER A 1 87 ? -44.267 21.237 28.368 1.00 71.25 87 SER A O 1
ATOM 674 N N . LEU A 1 88 ? -45.897 19.775 27.900 1.00 69.69 88 LEU A N 1
ATOM 675 C CA . LEU A 1 88 ? -46.998 20.742 27.887 1.00 69.69 88 LEU A CA 1
ATOM 676 C C . LEU A 1 88 ? -47.615 20.974 29.267 1.00 69.69 88 LEU A C 1
ATOM 678 O O . LEU A 1 88 ? -48.560 20.299 29.660 1.00 69.69 88 LEU A O 1
ATOM 682 N N . LYS A 1 89 ? -47.162 22.009 29.978 1.00 70.00 89 LYS A N 1
ATOM 683 C CA . LYS A 1 89 ? -47.724 22.403 31.290 1.00 70.00 89 LYS A CA 1
ATOM 684 C C . LYS A 1 89 ? -48.953 23.318 31.206 1.00 70.00 89 LYS A C 1
ATOM 686 O O . LYS A 1 89 ? -49.484 23.749 32.228 1.00 70.00 89 LYS A O 1
ATOM 691 N N . GLU A 1 90 ? -49.367 23.669 29.996 1.00 70.44 90 GLU A N 1
ATOM 692 C CA . GLU A 1 90 ? -50.453 24.610 29.748 1.00 70.44 90 GLU A CA 1
ATOM 693 C C . GLU A 1 90 ? -51.832 23.959 29.898 1.00 70.44 90 GLU A C 1
ATOM 695 O O . GLU A 1 90 ? -51.994 22.742 29.958 1.00 70.44 90 GLU A O 1
ATOM 700 N N . LYS A 1 91 ? -52.857 24.807 29.964 1.00 74.19 91 LYS A N 1
ATOM 701 C CA . LYS A 1 91 ? -54.256 24.397 30.038 1.00 74.19 91 LYS A CA 1
ATOM 702 C C . LYS A 1 91 ? -54.717 23.790 28.710 1.00 74.19 91 LYS A C 1
ATOM 704 O O . LYS A 1 91 ? -54.671 24.467 27.680 1.00 74.19 91 LYS A O 1
ATOM 709 N N . ILE A 1 92 ? -55.222 22.560 28.757 1.00 75.94 92 ILE A N 1
ATOM 710 C CA . ILE A 1 92 ? -55.810 21.853 27.617 1.00 75.94 92 ILE A CA 1
ATOM 711 C C . ILE A 1 92 ? -57.332 21.793 27.719 1.00 75.94 92 ILE A C 1
ATOM 713 O O . ILE A 1 92 ? -57.875 21.634 28.811 1.00 75.94 92 ILE A O 1
ATOM 717 N N . ASN A 1 93 ? -58.028 21.919 26.590 1.00 75.75 93 ASN A N 1
ATOM 718 C CA . ASN A 1 93 ? -59.483 21.741 26.563 1.00 75.75 93 ASN A CA 1
ATOM 719 C C . ASN A 1 93 ? -59.846 20.259 26.539 1.00 75.75 93 ASN A C 1
ATOM 721 O O . ASN A 1 93 ? -59.239 19.488 25.797 1.00 75.75 93 ASN A O 1
ATOM 725 N N . LEU A 1 94 ? -60.888 19.906 27.287 1.00 80.44 94 LEU A N 1
ATOM 726 C CA . LEU A 1 94 ? -61.558 18.617 27.163 1.00 80.44 94 LEU A CA 1
ATOM 727 C C . LEU A 1 94 ? -62.781 18.755 26.253 1.00 80.44 94 LEU A C 1
ATOM 729 O O . LEU A 1 94 ? -63.390 19.827 26.190 1.00 80.44 94 LEU A O 1
ATOM 733 N N . GLY A 1 95 ? -63.153 17.670 25.577 1.00 80.75 95 GLY A N 1
ATOM 734 C CA . GLY A 1 95 ? -64.334 17.574 24.713 1.00 80.75 95 GLY A CA 1
ATOM 735 C C . GLY A 1 95 ? -65.657 17.570 25.483 1.00 80.75 95 GLY A C 1
ATOM 736 O O . GLY A 1 95 ? -66.507 16.731 25.227 1.00 80.75 95 GLY A O 1
ATOM 737 N N . ALA A 1 96 ? -65.832 18.466 26.455 1.00 80.56 96 ALA A N 1
ATOM 738 C CA . ALA A 1 96 ? -67.028 18.553 27.284 1.00 80.56 96 ALA A CA 1
ATOM 739 C C . ALA A 1 96 ? -67.518 19.994 27.438 1.00 80.56 96 ALA A C 1
ATOM 741 O O . ALA A 1 96 ? -66.726 20.928 27.626 1.00 80.56 96 ALA A O 1
ATOM 742 N N . ARG A 1 97 ? -68.844 20.156 27.404 1.00 81.75 97 ARG A N 1
ATOM 743 C CA . ARG A 1 97 ? -69.517 21.459 27.470 1.00 81.75 97 ARG A CA 1
ATOM 744 C C . ARG A 1 97 ? -70.773 21.421 28.330 1.00 81.75 97 ARG A C 1
ATOM 746 O O . ARG A 1 97 ? -71.366 20.363 28.520 1.00 81.75 97 ARG A O 1
ATOM 753 N N . ARG A 1 98 ? -71.215 22.589 28.786 1.00 76.12 98 ARG A N 1
ATOM 754 C CA . ARG A 1 98 ? -72.541 22.794 29.388 1.00 76.12 98 ARG A CA 1
ATOM 755 C C . ARG A 1 98 ? -73.245 23.972 28.727 1.00 76.12 98 ARG A C 1
ATOM 757 O O . ARG A 1 98 ? -72.603 24.807 28.102 1.00 76.12 98 ARG A O 1
ATOM 764 N N . ILE A 1 99 ? -74.568 24.022 28.847 1.00 75.69 99 ILE A N 1
ATOM 765 C CA . ILE A 1 99 ? -75.385 25.100 28.261 1.00 75.69 99 ILE A CA 1
ATOM 766 C C . ILE A 1 99 ? -75.368 26.351 29.151 1.00 75.69 99 ILE A C 1
ATOM 768 O O . ILE A 1 99 ? -75.444 27.470 28.656 1.00 75.69 99 ILE A O 1
ATOM 772 N N . SER A 1 100 ? -75.282 26.162 30.467 1.00 71.00 100 SER A N 1
ATOM 773 C CA . SER A 1 100 ? -75.172 27.240 31.449 1.00 71.00 100 SER A CA 1
ATOM 774 C C . SER A 1 100 ? -74.606 26.701 32.759 1.00 71.00 100 SER A C 1
ATOM 776 O O . SER A 1 100 ? -74.517 25.487 32.948 1.00 71.00 100 SER A O 1
ATOM 778 N N . ALA A 1 101 ? -74.288 27.590 33.702 1.00 66.62 101 ALA A N 1
ATOM 779 C CA . ALA A 1 101 ? -73.723 27.222 34.999 1.00 66.62 101 ALA A CA 1
ATOM 780 C C . ALA A 1 101 ? -74.576 26.243 35.832 1.00 66.62 101 ALA A C 1
ATOM 782 O O . ALA A 1 101 ? -74.023 25.548 36.681 1.00 66.62 101 ALA A O 1
ATOM 783 N N . GLN A 1 102 ? -75.890 26.191 35.591 1.00 70.62 102 GLN A N 1
ATOM 784 C CA . GLN A 1 102 ? -76.842 25.316 36.285 1.00 70.62 102 GLN A CA 1
ATOM 785 C C . GLN A 1 102 ? -76.957 23.920 35.660 1.00 70.62 102 GLN A C 1
ATOM 787 O O . GLN A 1 102 ? -77.546 23.034 36.271 1.00 70.62 102 GLN A O 1
ATOM 792 N N . ASN A 1 103 ? -76.419 23.723 34.455 1.00 76.75 103 ASN A N 1
ATOM 793 C CA . ASN A 1 103 ? -76.465 22.446 33.756 1.00 76.75 103 ASN A CA 1
ATOM 794 C C . ASN A 1 103 ? -75.171 21.651 33.995 1.00 76.75 103 ASN A C 1
ATOM 796 O O . ASN A 1 103 ? -74.091 22.257 34.070 1.00 76.75 103 ASN A O 1
ATOM 800 N N . PRO A 1 104 ? -75.251 20.311 34.078 1.00 78.06 104 PRO A N 1
ATOM 801 C CA . PRO A 1 104 ? -74.063 19.479 34.164 1.00 78.06 104 PRO A CA 1
ATOM 802 C C . PRO A 1 104 ? -73.240 19.575 32.875 1.00 78.06 104 PRO A C 1
ATOM 804 O O . PRO A 1 104 ? -73.751 19.900 31.798 1.00 78.06 104 PRO A O 1
ATOM 807 N N . PHE A 1 105 ? -71.941 19.299 32.988 1.00 80.56 105 PHE A N 1
ATOM 808 C CA . PHE A 1 105 ? -71.108 19.116 31.807 1.00 80.56 105 PHE A CA 1
ATOM 809 C C . PHE A 1 105 ? -71.459 17.788 31.148 1.00 80.56 105 PHE A C 1
ATOM 811 O O . PHE A 1 105 ? -71.568 16.769 31.825 1.00 80.56 105 PHE A O 1
ATOM 818 N N . VAL A 1 106 ? -71.587 17.804 29.827 1.00 82.06 106 VAL A N 1
ATOM 819 C CA . VAL A 1 106 ? -71.781 16.606 29.011 1.00 82.06 106 VAL A CA 1
ATOM 820 C C . VAL A 1 106 ? -70.644 16.465 28.007 1.00 82.06 106 VAL A C 1
ATOM 822 O O . VAL A 1 106 ? -70.124 17.467 27.499 1.00 82.06 106 VAL A O 1
ATOM 825 N N . TRP A 1 107 ? -70.254 15.225 27.721 1.00 84.56 107 TRP A N 1
ATOM 826 C CA . TRP A 1 107 ? -69.295 14.909 26.667 1.00 84.56 107 TRP A CA 1
ATOM 827 C C . TRP A 1 107 ? -69.868 15.278 25.298 1.00 84.56 107 TRP A C 1
ATOM 829 O O . TRP A 1 107 ? -71.037 15.022 25.003 1.00 84.56 107 TRP A O 1
ATOM 839 N N . GLU A 1 108 ? -69.061 15.897 24.441 1.00 78.88 108 GLU A N 1
ATOM 840 C CA . GLU A 1 108 ? -69.510 16.300 23.110 1.00 78.88 108 GLU A CA 1
ATOM 841 C C . GLU A 1 108 ? -69.787 15.087 22.213 1.00 78.88 108 GLU A C 1
ATOM 843 O O . GLU A 1 108 ? -70.687 15.172 21.374 1.00 78.88 108 GLU A O 1
ATOM 848 N N . SER A 1 109 ? -69.076 13.972 22.412 1.00 76.56 109 SER A N 1
ATOM 849 C CA . SER A 1 109 ? -69.221 12.768 21.587 1.00 76.56 109 SER A CA 1
ATOM 850 C C . SER A 1 109 ? -70.564 12.046 21.747 1.00 76.56 109 SER A C 1
ATOM 852 O O . SER A 1 109 ? -71.146 11.639 20.744 1.00 76.56 109 SER A O 1
ATOM 854 N N . ASP A 1 110 ? -71.075 11.890 22.972 1.00 79.88 110 ASP A N 1
ATOM 855 C CA . ASP A 1 110 ? -72.270 11.075 23.255 1.00 79.88 110 ASP A CA 1
ATOM 856 C C . ASP A 1 110 ? -73.327 11.765 24.129 1.00 79.88 110 ASP A C 1
ATOM 858 O O . ASP A 1 110 ? -74.340 11.151 24.461 1.00 79.88 110 ASP A O 1
ATOM 862 N N . GLN A 1 111 ? -73.116 13.038 24.481 1.00 83.12 111 GLN A N 1
ATOM 863 C CA . GLN A 1 111 ? -74.009 13.847 25.320 1.00 83.12 111 GLN A CA 1
ATOM 864 C C . GLN A 1 111 ? -74.279 13.252 26.714 1.00 83.12 111 GLN A C 1
ATOM 866 O O . GLN A 1 111 ? -75.218 13.679 27.389 1.00 83.12 111 GLN A O 1
ATOM 871 N N . LYS A 1 112 ? -73.464 12.293 27.177 1.00 85.81 112 LYS A N 1
ATOM 872 C CA . LYS A 1 112 ? -73.558 11.778 28.548 1.00 85.81 112 LYS A CA 1
ATOM 873 C C . LYS A 1 112 ? -72.903 12.737 29.529 1.00 85.81 112 LYS A C 1
ATOM 875 O O . LYS A 1 112 ? -71.931 13.411 29.193 1.00 85.81 112 LYS A O 1
ATOM 880 N N . GLU A 1 113 ? -73.430 12.766 30.748 1.00 82.50 113 GLU A N 1
ATOM 881 C CA . GLU A 1 113 ? -72.871 13.555 31.841 1.00 82.50 113 GLU A CA 1
ATOM 882 C C . GLU A 1 113 ? -71.427 13.138 32.152 1.00 82.50 113 GLU A C 1
ATOM 884 O O . GLU A 1 113 ? -71.065 11.959 32.107 1.00 82.50 113 GLU A O 1
ATOM 889 N N . VAL A 1 114 ? -70.591 14.137 32.419 1.00 81.50 114 VAL A N 1
ATOM 890 C CA . VAL A 1 114 ? -69.178 13.961 32.741 1.00 81.50 114 VAL A CA 1
ATOM 891 C C . VAL A 1 114 ? -69.036 13.468 34.178 1.00 81.50 114 VAL A C 1
ATOM 893 O O . VAL A 1 114 ? -69.378 14.188 35.113 1.00 81.50 114 VAL A O 1
ATOM 896 N N . ASP A 1 115 ? -68.455 12.280 34.351 1.00 80.94 115 ASP A N 1
ATOM 897 C CA . ASP A 1 115 ? -68.039 11.765 35.655 1.00 80.94 115 ASP A CA 1
ATOM 898 C C . ASP A 1 115 ? -66.518 11.882 35.823 1.00 80.94 115 ASP A C 1
ATOM 900 O O . ASP A 1 115 ? -65.740 11.445 34.975 1.00 80.94 115 ASP A O 1
ATOM 904 N N . PHE A 1 116 ? -66.105 12.466 36.944 1.00 74.75 116 PHE A N 1
ATOM 905 C CA . PHE A 1 116 ? -64.713 12.639 37.350 1.00 74.75 116 PHE A CA 1
ATOM 906 C C . PHE A 1 116 ? -64.436 12.037 38.729 1.00 74.75 116 PHE A C 1
ATOM 908 O O . PHE A 1 116 ? -63.478 12.427 39.394 1.00 74.75 116 PHE A O 1
ATOM 915 N N . SER A 1 117 ? -65.245 11.072 39.161 1.00 71.38 117 SER A N 1
ATOM 916 C CA . SER A 1 117 ? -65.065 10.317 40.406 1.00 71.38 117 SER A CA 1
ATOM 917 C C . SER A 1 117 ? -63.646 9.750 40.592 1.00 71.38 117 SER A C 1
ATOM 919 O O . SER A 1 117 ? -63.186 9.586 41.720 1.00 71.38 117 SER A O 1
ATOM 921 N N . PHE A 1 118 ? -62.916 9.515 39.497 1.00 68.50 118 PHE A N 1
ATOM 922 C CA . PHE A 1 118 ? -61.526 9.051 39.483 1.00 68.50 118 PHE A CA 1
ATOM 923 C C . PHE A 1 118 ? -60.460 10.162 39.599 1.00 68.50 118 PHE A C 1
ATOM 925 O O . PHE A 1 118 ? -59.267 9.851 39.654 1.00 68.50 118 PHE A O 1
ATOM 932 N N . LEU A 1 119 ? -60.834 11.448 39.607 1.00 64.75 119 LEU A N 1
ATOM 933 C CA . LEU A 1 119 ? -59.886 12.553 39.767 1.00 64.75 119 LEU A CA 1
ATOM 934 C C . LEU A 1 119 ? -59.613 12.845 41.249 1.00 64.75 119 LEU A C 1
ATOM 936 O O . LEU A 1 119 ? -60.547 12.995 42.033 1.00 64.75 119 LEU A O 1
ATOM 940 N N . PRO A 1 120 ? -58.337 13.023 41.643 1.00 55.34 120 PRO A N 1
ATOM 941 C CA . PRO A 1 120 ? -57.977 13.283 43.036 1.00 55.34 120 PRO A CA 1
ATOM 942 C C . PRO A 1 120 ? -58.425 14.670 43.521 1.00 55.34 120 PRO A C 1
ATOM 944 O O . PRO A 1 120 ? -58.489 14.908 44.724 1.00 55.34 120 PRO A O 1
ATOM 947 N N . TRP A 1 121 ? -58.693 15.601 42.599 1.00 56.94 121 TRP A N 1
ATOM 948 C CA . TRP A 1 121 ? -59.161 16.948 42.903 1.00 56.94 121 TRP A CA 1
ATOM 949 C C . TRP A 1 121 ? -59.799 17.606 41.675 1.00 56.94 121 TRP A C 1
ATOM 951 O O . TRP A 1 121 ? -59.274 17.499 40.565 1.00 56.94 121 TRP A O 1
ATOM 961 N N . ILE A 1 122 ? -60.886 18.347 41.892 1.00 59.81 122 ILE A N 1
ATOM 962 C CA . ILE A 1 122 ? -61.539 19.200 40.893 1.00 59.81 122 ILE A CA 1
ATOM 963 C C . ILE A 1 122 ? -61.502 20.632 41.431 1.00 59.81 122 ILE A C 1
ATOM 965 O O . ILE A 1 122 ? -61.935 20.897 42.552 1.00 59.81 122 ILE A O 1
ATOM 969 N N . GLY A 1 123 ? -60.942 21.558 40.652 1.00 56.69 123 GLY A N 1
ATOM 970 C CA . GLY A 1 123 ? -60.843 22.961 41.053 1.00 56.69 123 GLY A CA 1
ATOM 971 C C . GLY A 1 123 ? -62.186 23.687 41.072 1.00 56.69 123 GLY A C 1
ATOM 972 O O . GLY A 1 123 ? -63.139 23.267 40.423 1.00 56.69 123 GLY A O 1
ATOM 973 N N . ASN A 1 124 ? -62.248 24.813 41.793 1.00 53.44 124 ASN A N 1
ATOM 974 C CA . ASN A 1 124 ? -63.461 25.627 41.917 1.00 53.44 124 ASN A CA 1
ATOM 975 C C . ASN A 1 124 ? -64.069 25.951 40.539 1.00 53.44 124 ASN A C 1
ATOM 977 O O . ASN A 1 124 ? -63.426 26.594 39.700 1.00 53.44 124 ASN A O 1
ATOM 981 N N . LEU A 1 125 ? -65.319 25.519 40.341 1.00 52.72 125 LEU A N 1
ATOM 982 C CA . LEU A 1 125 ? -66.136 25.740 39.149 1.00 52.72 125 LEU A CA 1
ATOM 983 C C . LEU A 1 125 ? -66.247 27.245 38.866 1.00 52.72 125 LEU A C 1
ATOM 985 O O . LEU A 1 125 ? -66.970 27.974 39.540 1.00 52.72 125 LEU A O 1
ATOM 989 N N . ARG A 1 126 ? -65.519 27.731 37.858 1.00 54.31 126 ARG A N 1
ATOM 990 C CA . ARG A 1 126 ? -65.742 29.075 37.306 1.00 54.31 126 ARG A CA 1
ATOM 991 C C . ARG A 1 126 ? -66.988 29.061 36.413 1.00 54.31 126 ARG A C 1
ATOM 993 O O . ARG A 1 126 ? -67.443 28.004 35.982 1.00 54.31 126 ARG A O 1
ATOM 1000 N N . THR A 1 127 ? -67.513 30.235 36.078 1.00 54.91 127 THR A N 1
ATOM 1001 C CA . THR A 1 127 ? -68.693 30.452 35.213 1.00 54.91 127 THR A CA 1
ATOM 1002 C C . THR A 1 127 ? -68.502 30.058 33.738 1.00 54.91 127 THR A C 1
ATOM 1004 O O . THR A 1 127 ? -69.298 30.452 32.900 1.00 54.91 127 THR A O 1
ATOM 1007 N N . GLY A 1 128 ? -67.451 29.309 33.389 1.00 61.75 128 GLY A N 1
ATOM 1008 C CA . GLY A 1 128 ? -67.177 28.914 32.006 1.00 61.75 128 GLY A CA 1
ATOM 1009 C C . GLY A 1 128 ? -68.026 27.729 31.547 1.00 61.75 128 GLY A C 1
ATOM 1010 O O . GLY A 1 128 ? -68.387 26.878 32.358 1.00 61.75 128 GLY A O 1
ATOM 1011 N N . ASP A 1 129 ? -68.293 27.654 30.245 1.00 74.25 129 ASP A N 1
ATOM 1012 C CA . ASP A 1 129 ? -69.117 26.600 29.632 1.00 74.25 129 ASP A CA 1
ATOM 1013 C C . ASP A 1 129 ? -68.304 25.426 29.059 1.00 74.25 129 ASP A C 1
ATOM 1015 O O . ASP A 1 129 ? -68.879 24.465 28.551 1.00 74.25 129 ASP A O 1
ATOM 1019 N N . CYS A 1 130 ? -66.971 25.467 29.190 1.00 72.81 130 CYS A N 1
ATOM 1020 C CA . CYS A 1 130 ? -66.041 24.423 28.743 1.00 72.81 130 CYS A CA 1
ATOM 1021 C C . CYS A 1 130 ? -65.173 23.905 29.897 1.00 72.81 130 CYS A C 1
ATOM 1023 O O . CYS A 1 130 ? -64.818 24.666 30.806 1.00 72.81 130 CYS A O 1
ATOM 1025 N N . LEU A 1 131 ? -64.758 22.638 29.810 1.00 74.12 131 LEU A N 1
ATOM 1026 C CA . LEU A 1 131 ? -63.810 22.035 30.747 1.00 74.12 131 LEU A CA 1
ATOM 1027 C C . LEU A 1 131 ? -62.365 22.138 30.267 1.00 74.12 131 LEU A C 1
ATOM 1029 O O . LEU A 1 131 ? -62.049 21.982 29.087 1.00 74.12 131 LEU A O 1
ATOM 1033 N N . VAL A 1 132 ? -61.477 22.384 31.227 1.00 73.19 132 VAL A N 1
ATOM 1034 C CA . VAL A 1 132 ? -60.047 22.556 30.997 1.00 73.19 132 VAL A CA 1
ATOM 1035 C C . VAL A 1 132 ? -59.271 21.758 32.030 1.00 73.19 132 VAL A C 1
ATOM 1037 O O . VAL A 1 132 ? -59.550 21.858 33.224 1.00 73.19 132 VAL A O 1
ATOM 1040 N N . MET A 1 133 ? -58.254 21.033 31.578 1.00 74.25 133 MET A N 1
ATOM 1041 C CA . MET A 1 133 ? -57.326 20.299 32.431 1.00 74.25 133 MET A CA 1
ATOM 1042 C C . MET A 1 133 ? -55.915 20.882 32.315 1.00 74.25 133 MET A C 1
ATOM 1044 O O . MET A 1 133 ? -55.513 21.386 31.272 1.00 74.25 133 MET A O 1
ATOM 1048 N N . TYR A 1 134 ? -55.150 20.819 33.396 1.00 69.06 134 TYR A N 1
ATOM 1049 C CA . TYR A 1 134 ? -53.707 21.049 33.411 1.00 69.06 134 TYR A CA 1
ATOM 1050 C C . TYR A 1 134 ? -53.104 20.168 34.504 1.00 69.06 134 TYR A C 1
ATOM 1052 O O . TYR A 1 134 ? -53.815 19.749 35.419 1.00 69.06 134 TYR A O 1
ATOM 1060 N N . TYR A 1 135 ? -51.804 19.890 34.432 1.00 68.38 135 TYR A N 1
ATOM 1061 C CA . TYR A 1 135 ? -51.097 19.203 35.509 1.00 68.38 135 TYR A CA 1
ATOM 1062 C C . TYR A 1 135 ? -50.123 20.156 36.202 1.00 68.38 135 TYR A C 1
ATOM 1064 O O . TYR A 1 135 ? -49.543 21.047 35.582 1.00 68.38 135 TYR A O 1
ATOM 1072 N N . THR A 1 136 ? -49.942 19.969 37.506 1.00 56.91 136 THR A N 1
ATOM 1073 C CA . THR A 1 136 ? -48.937 20.675 38.302 1.00 56.91 136 THR A CA 1
ATOM 1074 C C . THR A 1 136 ? -47.942 19.677 38.873 1.00 56.91 136 THR A C 1
ATOM 1076 O O . THR A 1 136 ? -48.248 18.501 39.076 1.00 56.91 136 THR A O 1
ATOM 1079 N N . ASN A 1 137 ? -46.729 20.151 39.142 1.00 51.28 137 ASN A N 1
ATOM 1080 C CA . ASN A 1 137 ? -45.775 19.395 39.937 1.00 51.28 137 ASN A CA 1
ATOM 1081 C C . ASN A 1 137 ? -46.126 19.635 41.409 1.00 51.28 137 ASN A C 1
ATOM 1083 O O . ASN A 1 137 ? -45.975 20.755 41.894 1.00 51.28 137 ASN A O 1
ATOM 1087 N N . VAL A 1 138 ? -46.603 18.613 42.117 1.00 42.97 138 VAL A N 1
ATOM 1088 C CA . VAL A 1 138 ? -46.700 18.680 43.580 1.00 42.97 138 VAL A CA 1
ATOM 1089 C C . VAL A 1 138 ? -45.291 18.490 44.133 1.00 42.97 138 VAL A C 1
ATOM 1091 O O . VAL A 1 138 ? -44.658 17.465 43.881 1.00 42.97 138 VAL A O 1
ATOM 1094 N N . TYR A 1 139 ? -44.778 19.486 44.856 1.00 33.56 139 TYR A N 1
ATOM 1095 C CA . TYR A 1 139 ? -43.533 19.346 45.605 1.00 33.56 139 TYR A CA 1
ATOM 1096 C C . TYR A 1 139 ? -43.806 18.461 46.825 1.00 33.56 139 TYR A C 1
ATOM 1098 O O . TYR A 1 139 ? -44.381 18.914 47.812 1.00 33.56 139 TYR A O 1
ATOM 1106 N N . ILE A 1 140 ? -43.433 17.186 46.742 1.00 35.25 140 ILE A N 1
ATOM 1107 C CA . ILE A 1 140 ? -43.432 16.277 47.889 1.00 35.25 140 ILE A CA 1
ATOM 1108 C C . ILE A 1 140 ? -42.027 16.359 48.491 1.00 35.25 140 ILE A C 1
ATOM 1110 O O . ILE A 1 140 ? -41.043 16.047 47.821 1.00 35.25 140 ILE A O 1
ATOM 1114 N N . GLY A 1 141 ? -41.927 16.864 49.723 1.00 32.50 141 GLY A N 1
ATOM 1115 C CA . GLY A 1 141 ? -40.656 17.059 50.420 1.00 32.50 141 GLY A CA 1
ATOM 1116 C C . GLY A 1 141 ? -39.801 15.787 50.483 1.00 32.50 141 GLY A C 1
ATOM 1117 O O . GLY A 1 141 ? -40.328 14.684 50.569 1.00 32.50 141 GLY A O 1
ATOM 1118 N N . ASN A 1 142 ? -38.478 15.989 50.418 1.00 35.56 142 ASN A N 1
ATOM 1119 C CA . ASN A 1 142 ? -37.373 15.037 50.600 1.00 35.56 142 ASN A CA 1
ATOM 1120 C C . ASN A 1 142 ? -37.765 13.560 50.783 1.00 35.56 142 ASN A C 1
ATOM 1122 O O . ASN A 1 142 ? -37.726 13.018 51.888 1.00 35.56 142 ASN A O 1
ATOM 1126 N N . VAL A 1 143 ? -38.048 12.878 49.672 1.00 37.94 143 VAL A N 1
ATOM 1127 C CA . VAL A 1 143 ? -38.041 11.413 49.634 1.00 37.94 143 VAL A CA 1
ATOM 1128 C C . VAL A 1 143 ? -36.590 10.953 49.787 1.00 37.94 143 VAL A C 1
ATOM 1130 O O . VAL A 1 143 ? -35.716 11.351 49.010 1.00 37.94 143 VAL A O 1
ATOM 1133 N N . LYS A 1 144 ? -36.317 10.133 50.807 1.00 38.16 144 LYS A N 1
ATOM 1134 C CA . LYS A 1 144 ? -34.994 9.534 51.031 1.00 38.16 144 LYS A CA 1
ATOM 1135 C C . LYS A 1 144 ? -34.598 8.737 49.778 1.00 38.16 144 LYS A C 1
ATOM 1137 O O . LYS A 1 144 ? -35.366 7.895 49.315 1.00 38.16 144 LYS A O 1
ATOM 1142 N N . ARG A 1 145 ? -33.426 9.026 49.198 1.00 38.72 145 ARG A N 1
ATOM 1143 C CA . ARG A 1 145 ? -32.904 8.270 48.043 1.00 38.72 145 ARG A CA 1
ATOM 1144 C C . ARG A 1 145 ? -32.737 6.800 48.436 1.00 38.72 145 ARG A C 1
ATOM 1146 O O . ARG A 1 145 ? -32.443 6.510 49.590 1.00 38.72 145 ARG A O 1
ATOM 1153 N N . CYS A 1 146 ? -32.906 5.888 47.477 1.00 45.22 146 CYS A N 1
ATOM 1154 C CA . CYS A 1 146 ? -32.571 4.479 47.679 1.00 45.22 146 CYS A CA 1
ATOM 1155 C C . CYS A 1 146 ? -31.104 4.375 48.129 1.00 45.22 146 CYS A C 1
ATOM 1157 O O . CYS A 1 146 ? -30.207 4.820 47.412 1.00 45.22 146 CYS A O 1
ATOM 1159 N N . GLU A 1 147 ? -30.869 3.837 49.322 1.00 45.56 147 GLU A N 1
ATOM 1160 C CA . GLU A 1 147 ? -29.532 3.544 49.837 1.00 45.56 147 GLU A CA 1
ATOM 1161 C C . GLU A 1 147 ? -29.137 2.127 49.390 1.00 45.56 147 GLU A C 1
ATOM 1163 O O . GLU A 1 147 ? -29.982 1.231 49.318 1.00 45.56 147 GLU A O 1
ATOM 1168 N N . ASN A 1 148 ? -27.861 1.917 49.049 1.00 42.81 148 ASN A N 1
ATOM 1169 C CA . ASN A 1 148 ? -27.363 0.572 48.754 1.00 42.81 148 ASN A CA 1
ATOM 1170 C C . ASN A 1 148 ? -27.518 -0.314 50.004 1.00 42.81 148 ASN A C 1
ATOM 1172 O O . ASN A 1 148 ? -27.224 0.160 51.104 1.00 42.81 148 ASN A O 1
ATOM 1176 N N . PRO A 1 149 ? -27.929 -1.588 49.865 1.00 47.69 149 PRO A N 1
ATOM 1177 C CA . PRO A 1 149 ? -28.003 -2.489 51.005 1.00 47.69 149 PRO A CA 1
ATOM 1178 C C . PRO A 1 149 ? -26.615 -2.655 51.656 1.00 47.69 149 PRO A C 1
ATOM 1180 O O . PRO A 1 149 ? -25.598 -2.641 50.945 1.00 47.69 149 PRO A O 1
ATOM 1183 N N . PRO A 1 150 ? -26.544 -2.819 52.991 1.00 39.00 150 PRO A N 1
ATOM 1184 C CA . PRO A 1 150 ? -25.283 -3.056 53.687 1.00 39.00 150 PRO A CA 1
ATOM 1185 C C . PRO A 1 150 ? -24.581 -4.288 53.100 1.00 39.00 150 PRO A C 1
ATOM 1187 O O . PRO A 1 150 ? -25.170 -5.364 53.048 1.00 39.00 150 PRO A O 1
ATOM 1190 N N . GLY A 1 151 ? -23.337 -4.129 52.640 1.00 49.06 151 GLY A N 1
ATOM 1191 C CA . GLY A 1 151 ? -22.550 -5.211 52.027 1.00 49.06 151 GLY A CA 1
ATOM 1192 C C . GLY A 1 151 ? -22.565 -5.268 50.492 1.00 49.06 151 GLY A C 1
ATOM 1193 O O . GLY A 1 151 ? -21.845 -6.082 49.920 1.00 49.06 151 GLY A O 1
ATOM 1194 N N . GLY A 1 152 ? -23.299 -4.379 49.810 1.00 48.88 152 GLY A N 1
ATOM 1195 C CA . GLY A 1 152 ? -23.349 -4.328 48.343 1.00 48.88 152 GLY A CA 1
ATOM 1196 C C . GLY A 1 152 ? -24.424 -5.234 47.729 1.00 48.88 152 GLY A C 1
ATOM 1197 O O . GLY A 1 152 ? -25.168 -5.909 48.429 1.00 48.88 152 GLY A O 1
ATOM 1198 N N . PHE A 1 153 ? -24.557 -5.198 46.400 1.00 47.78 153 PHE A N 1
ATOM 1199 C CA . PHE A 1 153 ? -25.587 -5.939 45.663 1.00 47.78 153 PHE A CA 1
ATOM 1200 C C . PHE A 1 153 ? -25.097 -7.342 45.274 1.00 47.78 153 PHE A C 1
ATOM 1202 O O . PHE A 1 153 ? -24.152 -7.462 44.493 1.00 47.78 153 PHE A O 1
ATOM 1209 N N . ASP A 1 154 ? -25.769 -8.388 45.765 1.00 48.59 154 ASP A N 1
ATOM 1210 C CA . ASP A 1 154 ? -25.538 -9.780 45.357 1.00 48.59 154 ASP A CA 1
ATOM 1211 C C . ASP A 1 154 ? -26.642 -10.267 44.404 1.00 48.59 154 ASP A C 1
ATOM 1213 O O . ASP A 1 154 ? -27.782 -10.524 44.791 1.00 48.59 154 ASP A O 1
ATOM 1217 N N . SER A 1 155 ? -26.272 -10.438 43.134 1.00 41.28 155 SER A N 1
ATOM 1218 C CA . SER A 1 155 ? -27.166 -10.871 42.051 1.00 41.28 155 SER A CA 1
ATOM 1219 C C . SER A 1 155 ? -27.721 -12.302 42.175 1.00 41.28 155 SER A C 1
ATOM 1221 O O . SER A 1 155 ? -28.631 -12.657 41.417 1.00 41.28 155 SER A O 1
ATOM 1223 N N . ALA A 1 156 ? -27.165 -13.138 43.061 1.00 39.31 156 ALA A N 1
ATOM 1224 C CA . ALA A 1 156 ? -27.609 -14.517 43.269 1.00 39.31 156 ALA A CA 1
ATOM 1225 C C . ALA A 1 156 ? -28.636 -14.646 44.405 1.00 39.31 156 ALA A C 1
ATOM 1227 O O . ALA A 1 156 ? -29.474 -15.546 44.365 1.00 39.31 156 ALA A O 1
ATOM 1228 N N . THR A 1 157 ? -28.588 -13.747 45.390 1.00 42.28 157 THR A N 1
ATOM 1229 C CA . THR A 1 157 ? -29.364 -13.865 46.636 1.00 42.28 157 THR A CA 1
ATOM 1230 C C . THR A 1 157 ? -30.348 -12.717 46.856 1.00 42.28 157 THR A C 1
ATOM 1232 O O . THR A 1 157 ? -31.370 -12.915 47.516 1.00 42.28 157 THR A O 1
ATOM 1235 N N . MET A 1 158 ? -30.115 -11.533 46.277 1.00 43.34 158 MET A N 1
ATOM 1236 C CA . MET A 1 158 ? -30.992 -10.380 46.484 1.00 43.34 158 MET A CA 1
ATOM 1237 C C . MET A 1 158 ? -32.160 -10.352 45.495 1.00 43.34 158 MET A C 1
ATOM 1239 O O . MET A 1 158 ? -31.990 -10.176 44.288 1.00 43.34 158 MET A O 1
ATOM 1243 N N . LYS A 1 159 ? -33.381 -10.445 46.031 1.00 41.06 159 LYS A N 1
ATOM 1244 C CA . LYS A 1 159 ? -34.605 -10.049 45.327 1.00 41.06 159 LYS A CA 1
ATOM 1245 C C . LYS A 1 159 ? -34.869 -8.570 45.590 1.00 41.06 159 LYS A C 1
ATOM 1247 O O . LYS A 1 159 ? -35.052 -8.169 46.734 1.00 41.06 159 LYS A O 1
ATOM 1252 N N . PHE A 1 160 ? -34.907 -7.769 44.528 1.00 40.53 160 PHE A N 1
ATOM 1253 C CA . PHE A 1 160 ? -35.380 -6.392 44.613 1.00 40.53 160 PHE A CA 1
ATOM 1254 C C . PHE A 1 160 ? -36.906 -6.395 44.568 1.00 40.53 160 PHE A C 1
ATOM 1256 O O . PHE A 1 160 ? -37.499 -6.688 43.530 1.00 40.53 160 PHE A O 1
ATOM 1263 N N . THR A 1 161 ? -37.532 -6.056 45.687 1.00 40.12 161 THR A N 1
ATOM 1264 C CA . THR A 1 161 ? -38.937 -5.652 45.717 1.00 40.12 161 THR A CA 1
ATOM 1265 C C . THR A 1 161 ? -38.916 -4.126 45.706 1.00 40.12 161 THR A C 1
ATOM 1267 O O . THR A 1 161 ? -38.607 -3.537 46.743 1.00 40.12 161 THR A O 1
ATOM 1270 N N . PRO A 1 162 ? -39.097 -3.457 44.551 1.00 40.31 162 PRO A N 1
ATOM 1271 C CA . PRO A 1 162 ? -39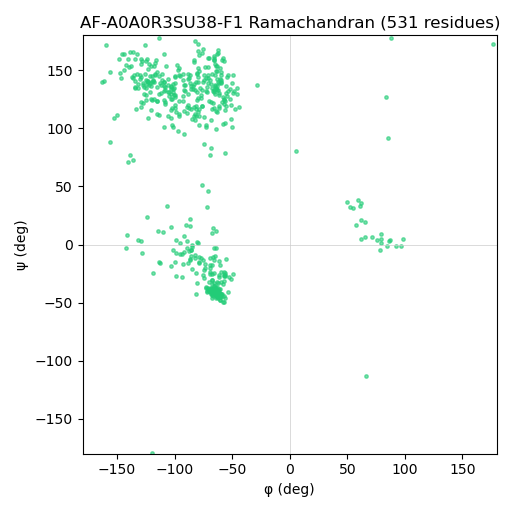.130 -2.001 44.536 1.00 40.31 162 PRO A CA 1
ATOM 1272 C C . PRO A 1 162 ? -40.200 -1.520 45.519 1.00 40.31 162 PRO A C 1
ATOM 1274 O O . PRO A 1 162 ? -41.290 -2.090 45.572 1.00 40.31 162 PRO A O 1
ATOM 1277 N N . THR A 1 163 ? -39.873 -0.499 46.313 1.00 41.16 163 THR A N 1
ATOM 1278 C CA . THR A 1 163 ? -40.850 0.205 47.150 1.00 41.16 163 THR A CA 1
ATOM 1279 C C . THR A 1 163 ? -42.043 0.580 46.277 1.00 41.16 163 THR A C 1
ATOM 1281 O O . THR A 1 163 ? -41.833 0.971 45.124 1.00 41.16 163 THR A O 1
ATOM 1284 N N . GLU A 1 164 ? -43.267 0.437 46.795 1.00 40.53 164 GLU A N 1
ATOM 1285 C CA . GLU A 1 164 ? -44.478 0.747 46.030 1.00 40.53 164 GLU A CA 1
ATOM 1286 C C . GLU A 1 164 ? -44.323 2.097 45.306 1.00 40.53 164 GLU A C 1
ATOM 1288 O O . GLU A 1 164 ? -43.865 3.073 45.914 1.00 40.53 164 GLU A O 1
ATOM 1293 N N . PRO A 1 165 ? -44.602 2.155 43.991 1.00 40.09 165 PRO A N 1
ATOM 1294 C CA . PRO A 1 165 ? -44.342 3.348 43.204 1.00 40.09 165 PRO A CA 1
ATOM 1295 C C . PRO A 1 165 ? -45.165 4.523 43.740 1.00 40.09 165 PRO A C 1
ATOM 1297 O O . PRO A 1 165 ? -46.394 4.510 43.699 1.00 40.09 165 PRO A O 1
ATOM 1300 N N . TYR A 1 166 ? -44.478 5.563 44.213 1.00 41.88 166 TYR A N 1
ATOM 1301 C CA . TYR A 1 166 ? -45.114 6.819 44.591 1.00 41.88 166 TYR A CA 1
ATOM 1302 C C . TYR A 1 166 ? -45.605 7.562 43.335 1.00 41.88 166 TYR A C 1
ATOM 1304 O O . TYR A 1 166 ? -44.951 7.518 42.286 1.00 41.88 166 TYR A O 1
ATOM 1312 N N . PRO A 1 167 ? -46.730 8.294 43.408 1.00 37.16 167 PRO A N 1
ATOM 1313 C CA . PRO A 1 167 ? -47.216 9.082 42.282 1.00 37.16 167 PRO A CA 1
ATOM 1314 C C . PRO A 1 167 ? -46.154 10.083 41.797 1.00 37.16 167 PRO A C 1
ATOM 1316 O O . PRO A 1 167 ? -45.796 11.015 42.511 1.00 37.16 167 PRO A O 1
ATOM 1319 N N . GLY A 1 168 ? -45.674 9.917 40.560 1.00 39.31 168 GLY A N 1
ATOM 1320 C CA . GLY A 1 168 ? -44.745 10.855 39.914 1.00 39.31 168 GLY A CA 1
ATOM 1321 C C . GLY A 1 168 ? -43.260 10.482 39.960 1.00 39.31 168 GLY A C 1
ATOM 1322 O O . GLY A 1 168 ? -42.451 11.269 39.473 1.00 39.31 168 GLY A O 1
ATOM 1323 N N . THR A 1 169 ? -42.885 9.308 40.478 1.00 36.78 169 THR A N 1
ATOM 1324 C CA . THR A 1 169 ? -41.505 8.808 40.388 1.00 36.78 169 THR A CA 1
ATOM 1325 C C . THR A 1 169 ? -41.403 7.623 39.429 1.00 36.78 169 THR A C 1
ATOM 1327 O O . THR A 1 169 ? -42.180 6.672 39.488 1.00 36.78 169 THR A O 1
ATOM 1330 N N . THR A 1 170 ? -40.418 7.669 38.532 1.00 38.31 170 THR A N 1
ATOM 1331 C CA . THR A 1 170 ? -40.018 6.511 37.725 1.00 38.31 170 THR A CA 1
ATOM 1332 C C . THR A 1 170 ? -38.763 5.926 38.355 1.00 38.31 170 THR A C 1
ATOM 1334 O O . THR A 1 170 ? -37.666 6.453 38.174 1.00 38.31 170 THR A O 1
ATOM 1337 N N . THR A 1 171 ? -38.902 4.843 39.117 1.00 43.03 171 THR A N 1
ATOM 1338 C CA . THR A 1 171 ? -37.741 4.099 39.620 1.00 43.03 171 THR A CA 1
ATOM 1339 C C . THR A 1 171 ? -37.211 3.218 38.494 1.00 43.03 171 THR A C 1
ATOM 1341 O O . THR A 1 171 ? -37.792 2.181 38.182 1.00 43.03 171 THR A O 1
ATOM 1344 N N . ARG A 1 172 ? -36.110 3.631 37.859 1.00 46.75 172 ARG A N 1
ATOM 1345 C CA . ARG A 1 172 ? -35.403 2.807 36.873 1.00 46.75 172 ARG A CA 1
ATOM 1346 C C . ARG A 1 172 ? -34.245 2.098 37.564 1.00 46.75 172 ARG A C 1
ATOM 1348 O O . ARG A 1 172 ? -33.276 2.740 37.957 1.00 46.75 172 ARG A O 1
ATOM 1355 N N . ALA A 1 173 ? -34.329 0.777 37.688 1.00 54.53 173 ALA A N 1
ATOM 1356 C CA . ALA A 1 173 ? -33.139 -0.018 37.958 1.00 54.53 173 ALA A CA 1
ATOM 1357 C C . ALA A 1 173 ? -32.217 0.099 36.737 1.00 54.53 173 ALA A C 1
ATOM 1359 O O . ALA A 1 173 ? -32.679 -0.045 35.606 1.00 54.53 173 ALA A O 1
ATOM 1360 N N . VAL A 1 174 ? -30.936 0.384 36.949 1.00 58.66 174 VAL A N 1
ATOM 1361 C CA . VAL A 1 174 ? -29.906 0.388 35.903 1.00 58.66 174 VAL A CA 1
ATOM 1362 C C . VAL A 1 174 ? -28.795 -0.525 36.395 1.00 58.66 174 VAL A C 1
ATOM 1364 O O . VAL A 1 174 ? -28.374 -0.420 37.546 1.00 58.66 174 VAL A O 1
ATOM 1367 N N . CYS A 1 175 ? -28.366 -1.466 35.559 1.00 64.69 175 CYS A N 1
ATOM 1368 C CA . CYS A 1 175 ? -27.260 -2.340 35.924 1.00 64.69 175 CYS A CA 1
ATOM 1369 C C . CYS A 1 175 ? -25.955 -1.535 35.998 1.00 64.69 175 CYS A C 1
ATOM 1371 O O . CYS A 1 175 ? -25.761 -0.572 35.257 1.00 64.69 175 CYS A O 1
ATOM 1373 N N . LYS A 1 176 ? -25.058 -1.933 36.905 1.00 66.62 176 LYS A N 1
ATOM 1374 C CA . LYS A 1 176 ? -23.701 -1.379 36.967 1.00 66.62 176 LYS A CA 1
ATOM 1375 C C . LYS A 1 176 ? -22.971 -1.656 35.645 1.00 66.62 176 LYS A C 1
ATOM 1377 O O . LYS A 1 176 ? -23.245 -2.663 34.997 1.00 66.62 176 LYS A O 1
ATOM 1382 N N . THR A 1 177 ? -22.019 -0.800 35.278 1.00 69.06 177 THR A N 1
ATOM 1383 C CA . THR A 1 177 ? -21.119 -1.013 34.136 1.00 69.06 177 THR A CA 1
ATOM 1384 C C . THR A 1 177 ? -20.560 -2.441 34.125 1.00 69.06 177 THR A C 1
ATOM 1386 O O . THR A 1 177 ? -20.159 -2.956 35.172 1.00 69.06 177 THR A O 1
ATOM 1389 N N . GLY A 1 178 ? -20.571 -3.081 32.953 1.00 68.19 178 GLY A N 1
ATOM 1390 C CA . GLY A 1 178 ? -20.212 -4.492 32.785 1.00 68.19 178 GLY A CA 1
ATOM 1391 C C . GLY A 1 178 ? -21.359 -5.485 32.982 1.00 68.19 178 GLY A C 1
ATOM 1392 O O . GLY A 1 178 ? -21.130 -6.692 32.926 1.00 68.19 178 GLY A O 1
ATOM 1393 N N . PHE A 1 179 ? -22.588 -5.005 33.199 1.00 72.19 179 PHE A N 1
ATOM 1394 C CA . PHE A 1 179 ? -23.788 -5.828 33.332 1.00 72.19 179 PHE A CA 1
ATOM 1395 C C . PHE A 1 179 ? -24.949 -5.247 32.518 1.00 72.19 179 PHE A C 1
ATOM 1397 O O . PHE A 1 179 ? -25.121 -4.031 32.452 1.00 72.19 179 PHE A O 1
ATOM 1404 N N . PHE A 1 180 ? -25.797 -6.114 31.966 1.00 73.12 180 PHE A N 1
ATOM 1405 C CA . PHE A 1 180 ? -26.992 -5.726 31.210 1.00 73.12 180 PHE A CA 1
ATOM 1406 C C . PHE A 1 180 ? -28.258 -6.378 31.769 1.00 73.12 180 PHE A C 1
ATOM 1408 O O . PHE A 1 180 ? -28.206 -7.396 32.464 1.00 73.12 180 PHE A O 1
ATOM 1415 N N . GLN A 1 181 ? -29.412 -5.776 31.481 1.00 72.06 181 GLN A N 1
ATOM 1416 C CA . GLN A 1 181 ? -30.703 -6.287 31.937 1.00 72.06 181 GLN A CA 1
ATOM 1417 C C . GLN A 1 181 ? -31.175 -7.426 31.042 1.00 72.06 181 GLN A C 1
ATOM 1419 O O . GLN A 1 181 ? -31.334 -7.250 29.837 1.00 72.06 181 GLN A O 1
ATOM 1424 N N . ARG A 1 182 ? -31.459 -8.582 31.643 1.00 67.31 182 ARG A N 1
ATOM 1425 C CA . ARG A 1 182 ? -32.122 -9.701 30.971 1.00 67.31 182 ARG A CA 1
ATOM 1426 C C . ARG A 1 182 ? -33.498 -9.921 31.585 1.00 67.31 182 ARG A C 1
ATOM 1428 O O . ARG A 1 182 ? -33.618 -10.040 32.808 1.00 67.31 182 ARG A O 1
ATOM 1435 N N . HIS A 1 183 ? -34.523 -9.997 30.738 1.00 60.00 183 HIS A N 1
ATOM 1436 C CA . HIS A 1 183 ? -35.862 -10.389 31.167 1.00 60.00 183 HIS A CA 1
ATOM 1437 C C . HIS A 1 183 ? -35.847 -11.858 31.597 1.00 60.00 183 HIS A C 1
ATOM 1439 O O . HIS A 1 183 ? -35.569 -12.751 30.799 1.00 60.00 183 HIS A O 1
ATOM 1445 N N . SER A 1 184 ? -36.132 -12.105 32.874 1.00 51.69 184 SER A N 1
ATOM 1446 C CA . SER A 1 184 ? -36.449 -13.440 33.372 1.00 51.69 184 SER A CA 1
ATOM 1447 C C . SER A 1 184 ? -37.919 -13.720 33.066 1.00 51.69 184 SER A C 1
ATOM 1449 O O . SER A 1 184 ? -38.787 -13.035 33.606 1.00 51.69 184 SER A O 1
ATOM 1451 N N . SER A 1 185 ? -38.210 -14.722 32.235 1.00 44.00 185 SER A N 1
ATOM 1452 C CA . SER A 1 185 ? -39.568 -15.233 32.012 1.00 44.00 185 SER A CA 1
ATOM 1453 C C . SER A 1 185 ? -40.070 -15.954 33.273 1.00 44.00 185 SER A C 1
ATOM 1455 O O . SER A 1 185 ? -40.032 -17.179 33.368 1.00 44.00 185 SER A O 1
ATOM 1457 N N . GLY A 1 186 ? -40.469 -15.186 34.286 1.00 42.06 186 GLY A N 1
ATOM 1458 C CA . GLY A 1 186 ? -41.163 -15.683 35.471 1.00 42.06 186 GLY A CA 1
ATOM 1459 C C . GLY A 1 186 ? -42.671 -15.580 35.266 1.00 42.06 186 GLY A C 1
ATOM 1460 O O . GLY A 1 186 ? -43.179 -14.517 34.927 1.00 42.06 186 GLY A O 1
ATOM 1461 N N . THR A 1 187 ? -43.377 -16.685 35.473 1.00 35.84 187 THR A N 1
ATOM 1462 C CA . THR A 1 187 ? -44.817 -16.908 35.253 1.00 35.84 187 THR A CA 1
ATOM 1463 C C . THR A 1 187 ? -45.752 -16.208 36.252 1.00 35.84 187 THR A C 1
ATOM 1465 O O . THR A 1 187 ? -46.836 -16.709 36.535 1.00 35.84 187 THR A O 1
ATOM 1468 N N . THR A 1 188 ? -45.401 -15.037 36.788 1.00 36.72 188 THR A N 1
ATOM 1469 C CA . THR A 1 188 ? -46.293 -14.300 37.701 1.00 36.72 188 THR A CA 1
ATOM 1470 C C . THR A 1 188 ? -46.507 -12.853 37.270 1.00 36.72 188 THR A C 1
ATOM 1472 O O . THR A 1 188 ? -45.588 -12.048 37.141 1.00 36.72 188 THR A O 1
ATOM 1475 N N . GLN A 1 189 ? -47.785 -12.542 37.066 1.00 37.50 189 GLN A N 1
ATOM 1476 C CA . GLN A 1 189 ? -48.381 -11.388 36.390 1.00 37.50 189 GLN A CA 1
ATOM 1477 C C . GLN A 1 189 ? -48.122 -10.008 37.040 1.00 37.50 189 GLN A C 1
ATOM 1479 O O . GLN A 1 189 ? -48.752 -9.036 36.643 1.00 37.50 189 GLN A O 1
ATOM 1484 N N . TYR A 1 190 ? -47.204 -9.880 38.010 1.00 35.97 190 TYR A N 1
ATOM 1485 C CA . TYR A 1 190 ? -47.044 -8.641 38.793 1.00 35.97 190 TYR A CA 1
ATOM 1486 C C . TYR A 1 190 ? -45.610 -8.217 39.157 1.00 35.97 190 TYR A C 1
ATOM 1488 O O . TYR A 1 190 ? -45.442 -7.229 39.865 1.00 35.97 190 TYR A O 1
ATOM 1496 N N . ALA A 1 191 ? -44.556 -8.859 38.647 1.00 37.41 191 ALA A N 1
ATOM 1497 C CA . ALA A 1 191 ? -43.203 -8.314 38.798 1.00 37.41 191 ALA A CA 1
ATOM 1498 C C . ALA A 1 191 ? -42.290 -8.766 37.657 1.00 37.41 191 ALA A C 1
ATOM 1500 O O . ALA A 1 191 ? -41.868 -9.919 37.602 1.00 37.41 191 ALA A O 1
ATOM 1501 N N . SER A 1 192 ? -41.931 -7.849 36.756 1.00 42.88 192 SER A N 1
ATOM 1502 C CA . SER A 1 192 ? -40.808 -8.061 35.843 1.00 42.88 192 SER A CA 1
ATOM 1503 C C . SER A 1 192 ? -39.528 -8.165 36.677 1.00 42.88 192 SER A C 1
ATOM 1505 O O . SER A 1 192 ? -38.984 -7.154 37.124 1.00 42.88 192 SER A O 1
ATOM 1507 N N . VAL A 1 193 ? -39.069 -9.389 36.934 1.00 47.00 193 VAL A N 1
ATOM 1508 C CA . VAL A 1 193 ? -37.791 -9.633 37.606 1.00 47.00 193 VAL A CA 1
ATOM 1509 C C . VAL A 1 193 ? -36.679 -9.310 36.609 1.00 47.00 193 VAL A C 1
ATOM 1511 O O . VAL A 1 193 ? -36.411 -10.076 35.682 1.00 47.00 193 VAL A O 1
ATOM 1514 N N . TYR A 1 194 ? -36.045 -8.151 36.780 1.00 57.16 194 TYR A N 1
ATOM 1515 C CA . TYR A 1 194 ? -34.859 -7.775 36.016 1.00 57.16 194 TYR A CA 1
ATOM 1516 C C . TYR A 1 194 ? -33.631 -8.406 36.664 1.00 57.16 194 TYR A C 1
ATOM 1518 O O . TYR A 1 194 ? -33.308 -8.105 37.814 1.00 57.16 194 TYR A O 1
ATOM 1526 N N . LYS A 1 195 ? -32.929 -9.272 35.926 1.00 65.00 195 LYS A N 1
ATOM 1527 C CA . LYS A 1 195 ? -31.626 -9.788 36.354 1.00 65.00 195 LYS A CA 1
ATOM 1528 C C . LYS A 1 195 ? -30.524 -9.032 35.622 1.00 65.00 195 LYS A C 1
ATOM 1530 O O . LYS A 1 195 ? -30.550 -8.945 34.397 1.00 65.00 195 LYS A O 1
ATOM 1535 N N . CYS A 1 196 ? -29.551 -8.520 36.371 1.00 69.19 196 CYS A N 1
ATOM 1536 C CA . CYS A 1 196 ? -28.315 -8.009 35.793 1.00 69.19 196 CYS A CA 1
ATOM 1537 C C . CYS A 1 196 ? -27.394 -9.189 35.475 1.00 69.19 196 CYS A C 1
ATOM 1539 O O . CYS A 1 196 ? -26.957 -9.905 36.378 1.00 69.19 196 CYS A O 1
ATOM 1541 N N . VAL A 1 197 ? -27.134 -9.415 34.191 1.00 76.56 197 VAL A N 1
ATOM 1542 C CA . VAL A 1 197 ? -26.237 -10.464 33.699 1.00 76.56 197 VAL A CA 1
ATOM 1543 C C . VAL A 1 197 ? -24.910 -9.821 33.322 1.00 76.56 197 VAL A C 1
ATOM 1545 O O . VAL A 1 197 ? -24.893 -8.789 32.660 1.00 76.56 197 VAL A O 1
ATOM 1548 N N . GLY A 1 198 ? -23.805 -10.406 33.787 1.00 76.88 198 GLY A N 1
ATOM 1549 C CA . GLY A 1 198 ? -22.465 -9.910 33.481 1.00 76.88 198 GLY A CA 1
ATOM 1550 C C . GLY A 1 198 ? -22.121 -10.106 32.008 1.00 76.88 198 GLY A C 1
ATOM 1551 O O . GLY A 1 198 ? -22.408 -11.162 31.439 1.00 76.88 198 GLY A O 1
ATOM 1552 N N . ILE A 1 199 ? -21.496 -9.094 31.420 1.00 84.75 199 ILE A N 1
ATOM 1553 C CA . ILE A 1 199 ? -21.006 -9.114 30.044 1.00 84.75 199 ILE A CA 1
ATOM 1554 C C . ILE A 1 199 ? -19.804 -10.051 29.965 1.00 84.75 199 ILE A C 1
ATOM 1556 O O . ILE A 1 199 ? -18.955 -10.081 30.866 1.00 84.75 199 ILE A O 1
ATOM 1560 N N . LYS A 1 200 ? -19.761 -10.831 28.886 1.00 88.06 200 LYS A N 1
ATOM 1561 C CA . LYS A 1 200 ? -18.671 -11.753 28.591 1.00 88.06 200 LYS A CA 1
ATOM 1562 C C . LYS A 1 200 ? -18.139 -11.492 27.191 1.00 88.06 200 LYS A C 1
ATOM 1564 O O . LYS A 1 200 ? -18.937 -11.354 26.269 1.00 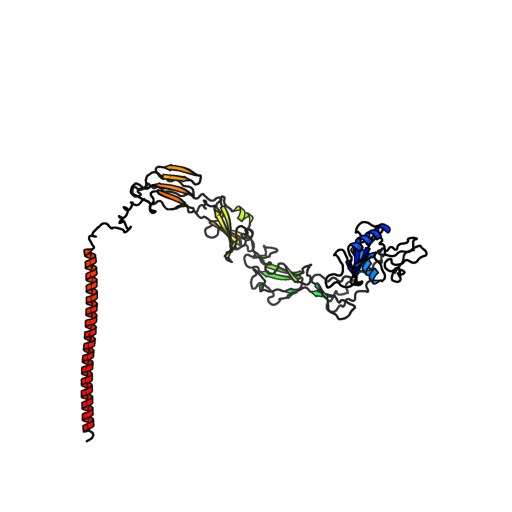88.06 200 LYS A O 1
ATOM 1569 N N . CYS A 1 201 ? -16.820 -11.470 27.049 1.00 88.81 201 CYS A N 1
ATOM 1570 C CA . CYS A 1 201 ? -16.149 -11.478 25.756 1.00 88.81 201 CYS A CA 1
ATOM 1571 C C . CYS A 1 201 ? -15.605 -12.875 25.493 1.00 88.81 201 CYS A C 1
ATOM 1573 O O . CYS A 1 201 ? -14.865 -13.427 26.312 1.00 88.81 201 CYS A O 1
ATOM 1575 N N . GLU A 1 202 ? -15.990 -13.446 24.360 1.00 88.38 202 GLU A N 1
ATOM 1576 C CA . GLU A 1 202 ? -15.434 -14.707 23.887 1.00 88.38 202 GLU A CA 1
ATOM 1577 C C . GLU A 1 202 ? -14.165 -14.432 23.079 1.00 88.38 202 GLU A C 1
ATOM 1579 O O . GLU A 1 202 ? -14.092 -13.454 22.332 1.00 88.38 202 GLU A O 1
ATOM 1584 N N . LEU A 1 203 ? -13.142 -15.260 23.264 1.00 86.44 203 LEU A N 1
ATOM 1585 C CA . LEU A 1 203 ? -11.884 -15.181 22.534 1.00 86.44 203 LEU A CA 1
ATOM 1586 C C . LEU A 1 203 ? -11.662 -16.487 21.778 1.00 86.44 203 LEU A C 1
ATOM 1588 O O . LEU A 1 203 ? -11.468 -17.539 22.385 1.00 86.44 203 LEU A O 1
ATOM 1592 N N . ASP A 1 204 ? -11.649 -16.392 20.453 1.00 86.00 204 ASP A N 1
ATOM 1593 C CA . ASP A 1 204 ? -11.173 -17.457 19.577 1.00 86.00 204 ASP A CA 1
ATOM 1594 C C . ASP A 1 204 ? -9.743 -17.133 19.139 1.00 86.00 204 ASP A C 1
ATOM 1596 O O . ASP A 1 204 ? -9.504 -16.137 18.455 1.00 86.00 204 ASP A O 1
ATOM 1600 N N . LEU A 1 205 ? -8.787 -17.988 19.511 1.00 82.25 205 LEU A N 1
ATOM 1601 C CA . LEU A 1 205 ? -7.373 -17.831 19.158 1.00 82.25 205 LEU A CA 1
ATOM 1602 C C . LEU A 1 205 ? -7.153 -17.759 17.638 1.00 82.25 205 LEU A C 1
ATOM 1604 O O . LEU A 1 205 ? -6.200 -17.122 17.198 1.00 82.25 205 LEU A O 1
ATOM 1608 N N . LYS A 1 206 ? -8.044 -18.344 16.824 1.00 83.50 206 LYS A N 1
ATOM 1609 C CA . LYS A 1 206 ? -7.964 -18.270 15.353 1.00 83.50 206 LYS A CA 1
ATOM 1610 C C . LYS A 1 206 ? -8.255 -16.877 14.797 1.00 83.50 206 LYS A C 1
ATOM 1612 O O . LYS A 1 206 ? -7.927 -16.605 13.647 1.00 83.50 206 LYS A O 1
ATOM 1617 N N . THR A 1 207 ? -8.885 -16.015 15.591 1.00 85.88 207 THR A N 1
ATOM 1618 C CA . THR A 1 207 ? -9.214 -14.634 15.207 1.00 85.88 207 THR A CA 1
ATOM 1619 C C . THR A 1 207 ? -8.108 -13.641 15.551 1.00 85.88 207 THR A C 1
ATOM 1621 O O . THR A 1 207 ? -8.235 -12.465 15.232 1.00 85.88 207 THR A O 1
ATOM 1624 N N . LEU A 1 208 ? -7.025 -14.083 16.198 1.00 86.75 208 LEU A N 1
ATOM 1625 C CA . LEU A 1 208 ? -5.863 -13.240 16.459 1.00 86.75 208 LEU A CA 1
ATOM 1626 C C . LEU A 1 208 ? -5.028 -13.105 15.182 1.00 86.75 208 LEU A C 1
ATOM 1628 O O . LEU A 1 208 ? -4.612 -14.106 14.599 1.00 86.75 208 LEU A O 1
ATOM 1632 N N . CYS A 1 209 ? -4.748 -11.869 14.770 1.00 89.00 209 CYS A N 1
ATOM 1633 C CA . CYS A 1 209 ? -3.872 -11.586 13.635 1.00 89.00 209 CYS A CA 1
ATOM 1634 C C . CYS A 1 209 ? -2.550 -10.976 14.112 1.00 89.00 209 CYS A C 1
ATOM 1636 O O . CYS A 1 209 ? -2.545 -10.101 14.973 1.00 89.00 209 CYS A O 1
ATOM 1638 N N . HIS A 1 210 ? -1.438 -11.386 13.495 1.00 89.75 210 HIS A N 1
ATOM 1639 C CA . HIS A 1 210 ? -0.107 -10.799 13.720 1.00 89.75 210 HIS A CA 1
ATOM 1640 C C . HIS A 1 210 ? 0.411 -10.910 15.167 1.00 89.75 210 HIS A C 1
ATOM 1642 O O . HIS A 1 210 ? 1.144 -10.048 15.651 1.00 89.75 210 HIS A O 1
ATOM 1648 N N . VAL A 1 211 ? 0.046 -11.996 15.848 1.00 89.25 211 VAL A N 1
ATOM 1649 C CA . VAL A 1 211 ? 0.432 -12.313 17.230 1.00 89.25 211 VAL A CA 1
ATOM 1650 C C . VAL A 1 211 ? 1.330 -13.552 17.241 1.00 89.25 211 VAL A C 1
ATOM 1652 O O . VAL A 1 211 ? 1.137 -14.470 16.441 1.00 89.25 211 VAL A O 1
ATOM 1655 N N . GLU A 1 212 ? 2.307 -13.606 18.144 1.00 87.31 212 GLU A N 1
ATOM 1656 C CA . GLU A 1 212 ? 3.127 -14.801 18.347 1.00 87.31 212 GLU A CA 1
ATOM 1657 C C . GLU A 1 212 ? 2.297 -15.959 18.922 1.00 87.31 212 GLU A C 1
ATOM 1659 O O . GLU A 1 212 ? 1.590 -15.790 19.921 1.00 87.31 212 GLU A O 1
ATOM 1664 N N . LEU A 1 213 ? 2.438 -17.155 18.330 1.00 72.19 213 LEU A N 1
ATOM 1665 C CA . LEU A 1 213 ? 1.611 -18.343 18.607 1.00 72.19 213 LEU A CA 1
ATOM 1666 C C . LEU A 1 213 ? 1.517 -18.731 20.096 1.00 72.19 213 LEU A C 1
ATOM 1668 O O . LEU A 1 213 ? 0.514 -19.302 20.510 1.00 72.19 213 LEU A O 1
ATOM 1672 N N . ASN A 1 214 ? 2.542 -18.416 20.895 1.00 72.94 214 ASN A N 1
ATOM 1673 C CA . ASN A 1 214 ? 2.653 -18.823 22.300 1.00 72.94 214 ASN A CA 1
ATOM 1674 C C . ASN A 1 214 ? 2.502 -17.655 23.289 1.00 72.94 214 ASN A C 1
ATOM 1676 O O . ASN A 1 214 ? 2.804 -17.810 24.471 1.00 72.94 214 ASN A O 1
ATOM 1680 N N . SER A 1 215 ? 2.076 -16.477 22.830 1.00 76.12 215 SER A N 1
ATOM 1681 C CA . SER A 1 215 ? 2.067 -15.275 23.674 1.00 76.12 215 SER A CA 1
ATOM 1682 C C . SER A 1 215 ? 0.819 -15.110 24.545 1.00 76.12 215 SER A C 1
ATOM 1684 O O . SER A 1 215 ? 0.802 -14.268 25.442 1.00 76.12 215 SER A O 1
ATOM 1686 N N . VAL A 1 216 ? -0.220 -15.922 24.324 1.00 74.38 216 VAL A N 1
ATOM 1687 C CA . VAL A 1 216 ? -1.461 -15.851 25.102 1.00 74.38 216 VAL A CA 1
ATOM 1688 C C . VAL A 1 216 ? -1.290 -16.618 26.412 1.00 74.38 216 VAL A C 1
ATOM 1690 O O . VAL A 1 216 ? -1.291 -17.845 26.428 1.00 74.38 216 VAL A O 1
ATOM 1693 N N . GLY A 1 217 ? -1.186 -15.900 27.532 1.00 64.56 217 GLY A N 1
ATOM 1694 C CA . GLY A 1 217 ? -0.937 -16.489 28.859 1.00 64.56 217 GLY A CA 1
ATOM 1695 C C . GLY A 1 217 ? -2.037 -17.414 29.411 1.00 64.56 217 GLY A C 1
ATOM 1696 O O . GLY A 1 217 ? -1.861 -17.977 30.488 1.00 64.56 217 GLY A O 1
ATOM 1697 N N . TYR A 1 218 ? -3.159 -17.581 28.700 1.00 68.00 218 TYR A N 1
ATOM 1698 C CA . TYR A 1 218 ? -4.313 -18.387 29.118 1.00 68.00 218 TYR A CA 1
ATOM 1699 C C . TYR A 1 218 ? -4.916 -19.175 27.936 1.00 68.00 218 TYR A C 1
ATOM 1701 O O . TYR A 1 218 ? -6.009 -18.834 27.483 1.00 68.00 218 TYR A O 1
ATOM 1709 N N . PRO A 1 219 ? -4.245 -20.221 27.421 1.00 62.97 219 PRO A N 1
ATOM 1710 C CA . PRO A 1 219 ? -4.714 -20.962 26.244 1.00 62.97 219 PRO A CA 1
ATOM 1711 C C . PRO A 1 219 ? -6.080 -21.644 26.446 1.00 62.97 219 PRO A C 1
ATOM 1713 O O . PRO A 1 219 ? -6.828 -21.805 25.486 1.00 62.97 219 PRO A O 1
ATOM 1716 N N . ASP A 1 220 ? -6.441 -21.978 27.690 1.00 69.88 220 ASP A N 1
ATOM 1717 C CA . ASP A 1 220 ? -7.663 -22.733 28.008 1.00 69.88 220 ASP A CA 1
ATOM 1718 C C . ASP A 1 220 ? -8.869 -21.851 28.385 1.00 69.88 220 ASP A C 1
ATOM 1720 O O . ASP A 1 220 ? -9.989 -22.348 28.539 1.00 69.88 220 ASP A O 1
ATOM 1724 N N . LYS A 1 221 ? -8.675 -20.535 28.559 1.00 80.38 221 LYS A N 1
ATOM 1725 C CA . LYS A 1 221 ? -9.755 -19.609 28.932 1.00 80.38 221 LYS A CA 1
ATOM 1726 C C . LYS A 1 221 ? -10.316 -18.940 27.681 1.00 80.38 221 LYS A C 1
ATOM 1728 O O . LYS A 1 221 ? -9.680 -18.073 27.097 1.00 80.38 221 LYS A O 1
ATOM 1733 N N . THR A 1 222 ? -11.544 -19.293 27.318 1.00 80.31 222 THR A N 1
ATOM 1734 C CA . THR A 1 222 ? -12.229 -18.751 26.131 1.00 80.31 222 THR A CA 1
ATOM 1735 C C . THR A 1 222 ? -13.216 -17.631 26.446 1.00 80.31 222 THR A C 1
ATOM 1737 O O . THR A 1 222 ? -13.619 -16.911 25.541 1.00 80.31 222 THR A O 1
ATOM 1740 N N . ALA A 1 223 ? -13.606 -17.452 27.714 1.00 85.56 223 ALA A N 1
ATOM 1741 C CA . ALA A 1 223 ? -14.589 -16.454 28.130 1.00 85.56 223 ALA A CA 1
ATOM 1742 C C . ALA A 1 223 ? -14.036 -15.535 29.224 1.00 85.56 223 ALA A C 1
ATOM 1744 O O . ALA A 1 223 ? -13.635 -15.989 30.302 1.00 85.56 223 ALA A O 1
ATOM 1745 N N . PHE A 1 224 ? -14.081 -14.234 28.957 1.00 88.62 224 PHE A N 1
ATOM 1746 C CA . PHE A 1 224 ? -13.548 -13.182 29.815 1.00 88.62 224 PHE A CA 1
ATOM 1747 C C . PHE A 1 224 ? -14.664 -12.265 30.295 1.00 88.62 224 PHE A C 1
ATOM 1749 O O . PHE A 1 224 ? -15.650 -12.052 29.592 1.00 88.62 224 PHE A O 1
ATOM 1756 N N . LYS A 1 225 ? -14.542 -11.755 31.519 1.00 88.62 225 LYS A N 1
ATOM 1757 C CA . LYS A 1 225 ? -15.511 -10.812 32.095 1.00 88.62 225 LYS A CA 1
ATOM 1758 C C . LYS A 1 225 ? -15.196 -9.391 31.636 1.00 88.62 225 LYS A C 1
ATOM 1760 O O . LYS A 1 225 ? -14.052 -9.076 31.329 1.00 88.62 225 LYS A O 1
ATOM 1765 N N . TYR A 1 226 ? -16.204 -8.523 31.663 1.00 87.00 226 TYR A N 1
ATOM 1766 C CA . TYR A 1 226 ? -16.009 -7.087 31.456 1.00 87.00 226 TYR A CA 1
ATOM 1767 C C . TYR A 1 226 ? -14.857 -6.525 32.308 1.00 87.00 226 TYR A C 1
ATOM 1769 O O . TYR A 1 226 ? -14.805 -6.777 33.517 1.00 87.00 226 TYR A O 1
ATOM 1777 N N . GLY A 1 227 ? -13.972 -5.749 31.680 1.00 84.81 227 GLY A N 1
ATOM 1778 C CA . GLY A 1 227 ? -12.790 -5.140 32.294 1.00 84.81 227 GLY A CA 1
ATOM 1779 C C . GLY A 1 227 ? -11.603 -6.089 32.494 1.00 84.81 227 GLY A C 1
ATOM 1780 O O . GLY A 1 227 ? -10.542 -5.645 32.927 1.00 84.81 227 GLY A O 1
ATOM 1781 N N . GLU A 1 228 ? -11.740 -7.386 32.196 1.00 89.12 228 GLU A N 1
ATOM 1782 C CA . GLU A 1 228 ? -10.567 -8.254 32.084 1.00 89.12 228 GLU A CA 1
ATOM 1783 C C . GLU A 1 228 ? -9.780 -7.894 30.823 1.00 89.12 228 GLU A C 1
ATOM 1785 O O . GLU A 1 228 ? -10.352 -7.582 29.773 1.00 89.12 228 GLU A O 1
ATOM 1790 N N . ASN A 1 229 ? -8.458 -7.968 30.937 1.00 91.06 229 ASN A N 1
ATOM 1791 C CA . ASN A 1 229 ? -7.542 -7.729 29.841 1.00 91.06 229 ASN A CA 1
ATOM 1792 C C . ASN A 1 229 ? -6.739 -8.986 29.505 1.00 91.06 229 ASN A C 1
ATOM 1794 O O . ASN A 1 229 ? -6.566 -9.887 30.330 1.00 91.06 229 ASN A O 1
ATOM 1798 N N . ILE A 1 230 ? -6.261 -9.039 28.268 1.00 88.94 230 ILE A N 1
ATOM 1799 C CA . ILE A 1 230 ? -5.305 -10.043 27.821 1.00 88.94 230 ILE A CA 1
ATOM 1800 C C . ILE A 1 230 ? -4.112 -9.356 27.181 1.00 88.94 230 ILE A C 1
ATOM 1802 O O . ILE A 1 230 ? -4.258 -8.373 26.455 1.00 88.94 230 ILE A O 1
ATOM 1806 N N . THR A 1 231 ? -2.930 -9.878 27.476 1.00 89.81 231 THR A N 1
ATOM 1807 C CA . THR A 1 231 ? -1.665 -9.413 26.918 1.00 89.81 231 THR A CA 1
ATOM 1808 C C . THR A 1 231 ? -1.227 -10.355 25.810 1.00 89.81 231 THR A C 1
ATOM 1810 O O . THR A 1 231 ? -1.250 -11.572 25.996 1.00 89.81 231 THR A O 1
ATOM 1813 N N . LEU A 1 232 ? -0.814 -9.790 24.683 1.00 89.75 232 LEU A N 1
ATOM 1814 C CA . LEU A 1 232 ? -0.388 -10.498 23.481 1.00 89.75 232 LEU A CA 1
ATOM 1815 C C . LEU A 1 232 ? 0.966 -9.943 23.039 1.00 89.75 232 LEU A C 1
ATOM 1817 O O . LEU A 1 232 ? 1.187 -8.738 23.153 1.00 89.75 232 LEU A O 1
ATOM 1821 N N . GLN A 1 233 ? 1.854 -10.786 22.515 1.00 91.75 233 GLN A N 1
ATOM 1822 C CA . GLN A 1 233 ? 3.075 -10.308 21.860 1.00 91.75 233 GLN A CA 1
ATOM 1823 C C . GLN A 1 233 ? 2.847 -10.235 20.358 1.00 91.75 233 GLN A C 1
ATOM 1825 O O . GLN A 1 233 ? 2.473 -11.230 19.732 1.00 91.75 233 GLN A O 1
ATOM 1830 N N . CYS A 1 234 ? 3.054 -9.054 19.788 1.00 91.56 234 CYS A N 1
ATOM 1831 C CA . CYS A 1 234 ? 2.987 -8.861 18.351 1.00 91.56 234 CYS A CA 1
ATOM 1832 C C . CYS A 1 234 ? 4.204 -9.494 17.675 1.00 91.56 234 CYS A C 1
ATOM 1834 O O . CYS A 1 234 ? 5.314 -9.456 18.204 1.00 91.56 234 CYS A O 1
ATOM 1836 N N . ILE A 1 235 ? 3.997 -10.069 16.490 1.00 90.75 235 ILE A N 1
ATOM 1837 C CA . ILE A 1 235 ? 5.113 -10.566 15.679 1.00 90.75 235 ILE A CA 1
ATOM 1838 C C . ILE A 1 235 ? 5.993 -9.400 15.212 1.00 90.75 235 ILE A C 1
ATOM 1840 O O . ILE A 1 235 ? 5.554 -8.251 15.127 1.00 90.75 235 ILE A O 1
ATOM 1844 N N . LYS A 1 236 ? 7.233 -9.711 14.831 1.00 89.50 236 LYS A N 1
ATOM 1845 C CA . LYS A 1 236 ? 8.171 -8.731 14.275 1.00 89.50 236 LYS A CA 1
ATOM 1846 C C . LYS A 1 236 ? 7.531 -7.914 13.145 1.00 89.50 236 LYS A C 1
ATOM 1848 O O . LYS A 1 236 ? 6.971 -8.481 12.208 1.00 89.50 236 LYS A O 1
ATOM 1853 N N . GLY A 1 237 ? 7.660 -6.588 13.225 1.00 88.88 237 GLY A N 1
ATOM 1854 C CA . GLY A 1 237 ? 7.070 -5.666 12.251 1.00 88.88 237 GLY A CA 1
ATOM 1855 C C . GLY A 1 237 ? 5.677 -5.155 12.610 1.00 88.88 237 GLY A C 1
ATOM 1856 O O . GLY A 1 237 ? 5.123 -4.337 11.875 1.00 88.88 237 GLY A O 1
ATOM 1857 N N . PHE A 1 238 ? 5.124 -5.604 13.736 1.00 91.56 238 PHE A N 1
ATOM 1858 C CA . PHE A 1 238 ? 3.838 -5.167 14.260 1.00 91.56 238 PHE A CA 1
ATOM 1859 C C . PHE A 1 238 ? 4.008 -4.661 15.694 1.00 91.56 238 PHE A C 1
ATOM 1861 O O . PHE A 1 238 ? 4.772 -5.217 16.479 1.00 91.56 238 PHE A O 1
ATOM 1868 N N . GLY A 1 239 ? 3.285 -3.596 16.026 1.00 91.38 239 GLY A N 1
ATOM 1869 C CA . GLY A 1 239 ? 3.251 -2.991 17.354 1.00 91.38 239 GLY A CA 1
ATOM 1870 C C . GLY A 1 239 ? 1.823 -2.884 17.877 1.00 91.38 239 GLY A C 1
ATOM 1871 O O . GLY A 1 239 ? 0.852 -3.121 17.155 1.00 91.38 239 GLY A O 1
ATOM 1872 N N . TYR A 1 240 ? 1.673 -2.510 19.140 1.00 91.81 240 TYR A N 1
ATOM 1873 C CA . TYR A 1 240 ? 0.368 -2.336 19.755 1.00 91.81 240 TYR A CA 1
ATOM 1874 C C . TYR A 1 240 ? -0.396 -1.184 19.094 1.00 91.81 240 TYR A C 1
ATOM 1876 O O . TYR A 1 240 ? 0.104 -0.071 18.965 1.00 91.81 240 TYR A O 1
ATOM 1884 N N . ALA A 1 241 ? -1.642 -1.428 18.696 1.00 89.88 241 ALA A N 1
ATOM 1885 C CA . ALA A 1 241 ? -2.423 -0.464 17.923 1.00 89.88 241 ALA A CA 1
ATOM 1886 C C . ALA A 1 241 ? -2.686 0.877 18.623 1.00 89.88 241 ALA A C 1
ATOM 1888 O O . ALA A 1 241 ? -2.847 1.890 17.947 1.00 89.88 241 ALA A O 1
ATOM 1889 N N . LEU A 1 242 ? -2.728 0.899 19.960 1.00 87.44 242 LEU A N 1
ATOM 1890 C CA . LEU A 1 242 ? -2.879 2.147 20.719 1.00 87.44 242 LEU A CA 1
ATOM 1891 C C . LEU A 1 242 ? -1.534 2.822 21.037 1.00 87.44 242 LEU A C 1
ATOM 1893 O O . LEU A 1 242 ? -1.521 3.987 21.422 1.00 87.44 242 LEU A O 1
ATOM 1897 N N . ASP A 1 243 ? -0.418 2.104 20.900 1.00 88.44 243 ASP A N 1
ATOM 1898 C CA . ASP A 1 243 ? 0.932 2.594 21.179 1.00 88.44 243 ASP A CA 1
ATOM 1899 C C . ASP A 1 243 ? 1.959 1.769 20.387 1.00 88.44 243 ASP A C 1
ATOM 1901 O O . ASP A 1 243 ? 2.478 0.761 20.870 1.00 88.44 243 ASP A O 1
ATOM 1905 N N . LEU A 1 244 ? 2.244 2.200 19.153 1.00 84.94 244 LEU A N 1
ATOM 1906 C CA . LEU A 1 244 ? 3.103 1.469 18.210 1.00 84.94 244 LEU A CA 1
ATOM 1907 C C . LEU A 1 244 ? 4.541 1.271 18.715 1.00 84.94 244 LEU A C 1
ATOM 1909 O O . LEU A 1 244 ? 5.261 0.445 18.163 1.00 84.94 244 LEU A O 1
ATOM 1913 N N . PHE A 1 245 ? 4.958 1.984 19.769 1.00 86.06 245 PHE A N 1
ATOM 1914 C CA . PHE A 1 245 ? 6.268 1.810 20.398 1.00 86.06 245 PHE A CA 1
ATOM 1915 C C . PHE A 1 245 ? 6.372 0.547 21.257 1.00 86.06 245 PHE A C 1
ATOM 1917 O O . PHE A 1 245 ? 7.482 0.154 21.624 1.00 86.06 245 PHE A O 1
ATOM 1924 N N . LYS A 1 246 ? 5.242 -0.091 21.572 1.00 88.69 246 LYS A N 1
ATOM 1925 C CA . LYS A 1 246 ? 5.178 -1.326 22.356 1.00 88.69 246 LYS A CA 1
ATOM 1926 C C . LYS A 1 246 ? 4.936 -2.528 21.455 1.00 88.69 246 LYS A C 1
ATOM 1928 O O . LYS A 1 246 ? 4.035 -2.516 20.625 1.00 88.69 246 LYS A O 1
ATOM 1933 N N . THR A 1 247 ? 5.680 -3.600 21.693 1.00 88.25 247 THR A N 1
ATOM 1934 C CA . THR A 1 247 ? 5.471 -4.910 21.054 1.00 88.25 247 THR A CA 1
ATOM 1935 C C . THR A 1 247 ? 4.421 -5.752 21.777 1.00 88.25 247 THR A C 1
ATOM 1937 O O . THR A 1 247 ? 3.802 -6.628 21.181 1.00 88.25 247 THR A O 1
ATOM 1940 N N . THR A 1 248 ? 4.155 -5.447 23.050 1.00 90.75 248 THR A N 1
ATOM 1941 C CA . THR A 1 248 ? 3.094 -6.089 23.828 1.00 90.75 248 THR A CA 1
ATOM 1942 C C . THR A 1 248 ? 1.778 -5.331 23.676 1.00 90.75 248 THR A C 1
ATOM 1944 O O . THR A 1 248 ? 1.643 -4.201 24.152 1.00 90.75 248 THR A O 1
ATOM 1947 N N . ALA A 1 249 ? 0.797 -5.971 23.044 1.00 91.69 249 ALA A N 1
ATOM 1948 C CA . ALA A 1 249 ? -0.561 -5.467 22.910 1.00 91.69 249 ALA A CA 1
ATOM 1949 C C . ALA A 1 249 ? -1.435 -5.881 24.097 1.00 91.69 249 ALA A C 1
ATOM 1951 O O . ALA A 1 249 ? -1.286 -6.971 24.652 1.00 91.69 249 ALA A O 1
ATOM 1952 N N . ILE A 1 250 ? -2.373 -5.013 24.470 1.00 91.00 250 ILE A N 1
ATOM 1953 C CA . ILE A 1 250 ? -3.362 -5.281 25.515 1.00 91.00 250 ILE A CA 1
ATOM 1954 C C . ILE A 1 250 ? -4.744 -5.164 24.883 1.00 91.00 250 ILE A C 1
ATOM 1956 O O . ILE A 1 250 ? -5.060 -4.136 24.292 1.00 91.00 250 ILE A O 1
ATOM 1960 N N . MET A 1 251 ? -5.567 -6.200 25.003 1.00 90.81 251 MET A N 1
ATOM 1961 C CA . MET A 1 251 ? -6.984 -6.118 24.646 1.00 90.81 251 MET A CA 1
ATOM 1962 C C . MET A 1 251 ? -7.828 -6.158 25.909 1.00 90.81 251 MET A C 1
ATOM 1964 O O . MET A 1 251 ? -7.581 -6.982 26.786 1.00 90.81 251 MET A O 1
ATOM 1968 N N . GLU A 1 252 ? -8.836 -5.299 25.985 1.00 91.50 252 GLU A N 1
ATOM 1969 C CA . GLU A 1 252 ? -9.774 -5.213 27.100 1.00 91.50 252 GLU A CA 1
ATOM 1970 C C . GLU A 1 252 ? -11.175 -5.648 26.661 1.00 91.50 252 GLU A C 1
ATOM 1972 O O . GLU A 1 252 ? -11.637 -5.307 25.568 1.00 91.50 252 GLU A O 1
ATOM 1977 N N . CYS A 1 253 ? -11.855 -6.409 27.518 1.00 90.06 253 CYS A N 1
ATOM 1978 C CA . CYS A 1 253 ? -13.244 -6.789 27.307 1.00 90.06 253 CYS A CA 1
ATOM 1979 C C . CYS A 1 253 ? -14.185 -5.639 27.689 1.00 90.06 253 CYS A C 1
ATOM 1981 O O . CYS A 1 253 ? -14.365 -5.332 28.872 1.00 90.06 253 CYS A O 1
ATOM 1983 N N . LEU A 1 254 ? -14.821 -5.036 26.688 1.00 87.19 254 LEU A N 1
ATOM 1984 C CA . LEU A 1 254 ? -15.714 -3.888 26.818 1.00 87.19 254 LEU A CA 1
ATOM 1985 C C . LEU A 1 254 ? -17.131 -4.210 26.317 1.00 87.19 254 LEU A C 1
ATOM 1987 O O . LEU A 1 254 ? -17.438 -5.322 25.892 1.00 87.19 254 LEU A O 1
ATOM 1991 N N . SER A 1 255 ? -18.015 -3.217 26.384 1.00 81.50 255 SER A N 1
ATOM 1992 C CA . SER A 1 255 ? -19.413 -3.304 25.954 1.00 81.50 255 SER A CA 1
ATOM 1993 C C . SER A 1 255 ? -19.780 -2.151 25.033 1.00 81.50 255 SER A C 1
ATOM 1995 O O . SER A 1 255 ? -19.331 -1.026 25.261 1.00 81.50 255 SER A O 1
ATOM 1997 N N . VAL A 1 256 ? -20.660 -2.394 24.064 1.00 75.88 256 VAL A N 1
ATOM 1998 C CA . VAL A 1 256 ? -21.161 -1.342 23.167 1.00 75.88 256 VAL A CA 1
ATOM 1999 C C . VAL A 1 256 ? -22.441 -0.726 23.750 1.00 75.88 256 VAL A C 1
ATOM 2001 O O . VAL A 1 256 ? -23.343 -1.477 24.121 1.00 75.88 256 VAL A O 1
ATOM 2004 N N . PRO A 1 257 ? -22.585 0.614 23.815 1.00 66.00 257 PRO A N 1
ATOM 2005 C CA . PRO A 1 257 ? -23.784 1.259 24.369 1.00 66.00 257 PRO A CA 1
ATOM 2006 C C . PRO A 1 257 ? -25.093 0.860 23.673 1.00 66.00 257 PRO A C 1
ATOM 2008 O O . PRO A 1 257 ? -26.137 0.768 24.313 1.00 66.00 257 PRO A O 1
ATOM 2011 N N . GLU A 1 258 ? -25.030 0.613 22.364 1.00 69.12 258 GLU A N 1
ATOM 2012 C CA . GLU A 1 258 ? -26.172 0.259 21.511 1.00 69.12 258 GLU A CA 1
ATOM 2013 C C . GLU A 1 258 ? -26.631 -1.196 21.703 1.00 69.12 258 GLU A C 1
ATOM 2015 O O . GLU A 1 258 ? -27.800 -1.508 21.484 1.00 69.12 258 GLU A O 1
ATOM 2020 N N . LYS A 1 259 ? -25.716 -2.081 22.123 1.00 73.31 259 LYS A N 1
ATOM 2021 C CA . LYS A 1 259 ? -25.947 -3.513 22.373 1.00 73.31 259 LYS A CA 1
ATOM 2022 C C . LYS A 1 259 ? -25.207 -3.943 23.646 1.00 73.31 259 LYS A C 1
ATOM 2024 O O . LYS A 1 259 ? -24.136 -4.548 23.566 1.00 73.31 259 LYS A O 1
ATOM 2029 N N . PRO A 1 260 ? -25.742 -3.603 24.831 1.00 67.94 260 PRO A N 1
ATOM 2030 C CA . PRO A 1 260 ? -25.065 -3.838 26.107 1.00 67.94 260 PRO A CA 1
ATOM 2031 C C . PRO A 1 260 ? -24.967 -5.326 26.477 1.00 67.94 260 PRO A C 1
ATOM 2033 O O . PRO A 1 260 ? -24.256 -5.680 27.413 1.00 67.94 260 PRO A O 1
ATOM 2036 N N . ASP A 1 261 ? -25.684 -6.196 25.771 1.00 74.56 261 ASP A N 1
ATOM 2037 C CA . ASP A 1 261 ? -25.612 -7.651 25.882 1.00 74.56 261 ASP A CA 1
ATOM 2038 C C . ASP A 1 261 ? -24.407 -8.266 25.151 1.00 74.56 261 ASP A C 1
ATOM 2040 O O . ASP A 1 261 ? -24.053 -9.414 25.431 1.00 74.56 261 ASP A O 1
ATOM 2044 N N . LEU A 1 262 ? -23.747 -7.510 24.266 1.00 81.75 262 LEU A N 1
ATOM 2045 C CA . LEU A 1 262 ? -22.592 -7.963 23.497 1.00 81.75 262 LEU A CA 1
ATOM 2046 C C . LEU A 1 262 ? -21.274 -7.479 24.122 1.00 81.75 262 LEU A C 1
ATOM 2048 O O . LEU A 1 262 ? -21.013 -6.277 24.215 1.00 81.75 262 LEU A O 1
ATOM 2052 N N . GLY A 1 263 ? -20.421 -8.431 24.508 1.00 85.69 263 GLY A N 1
ATOM 2053 C CA . GLY A 1 263 ? -19.033 -8.160 24.875 1.00 85.69 263 GLY A CA 1
ATOM 2054 C C . GLY A 1 263 ? -18.145 -8.071 23.638 1.00 85.69 263 GLY A C 1
ATOM 2055 O O . GLY A 1 263 ? -18.215 -8.936 22.764 1.00 85.69 263 GLY A O 1
ATOM 2056 N N . ILE A 1 264 ? -17.311 -7.037 23.567 1.00 88.06 264 ILE A N 1
ATOM 2057 C CA . ILE A 1 264 ? -16.364 -6.821 22.469 1.00 88.06 264 ILE A CA 1
ATOM 2058 C C . ILE A 1 264 ? -14.943 -6.649 23.001 1.00 88.06 264 ILE A C 1
ATOM 2060 O O . ILE A 1 264 ? -14.732 -6.077 24.067 1.00 88.06 264 ILE A O 1
ATOM 2064 N N . TRP A 1 265 ? -13.962 -7.111 22.233 1.00 89.75 265 TRP A N 1
ATOM 2065 C CA . TRP A 1 265 ? -12.554 -6.843 22.510 1.00 89.75 265 TRP A CA 1
ATOM 2066 C C . TRP A 1 265 ? -12.138 -5.494 21.934 1.00 89.75 265 TRP A C 1
ATOM 2068 O O . TRP A 1 265 ? -12.438 -5.194 20.774 1.00 89.75 265 TRP A O 1
ATOM 2078 N N . PHE A 1 266 ? -11.430 -4.701 22.734 1.00 88.44 266 PHE A N 1
ATOM 2079 C CA . PHE A 1 266 ? -10.842 -3.442 22.300 1.00 88.44 266 PHE A CA 1
ATOM 2080 C C . PHE A 1 266 ? -9.346 -3.352 22.669 1.00 88.44 266 PHE A C 1
ATOM 2082 O O . PHE A 1 266 ? -9.021 -3.432 23.852 1.00 88.44 266 PHE A O 1
ATOM 2089 N N . PRO A 1 267 ? -8.440 -3.145 21.694 1.00 91.44 267 PRO A N 1
ATOM 2090 C CA . PRO A 1 267 ? -8.681 -3.270 20.255 1.00 91.44 267 PRO A CA 1
ATOM 2091 C C . PRO A 1 267 ? -9.169 -4.682 19.886 1.00 91.44 267 PRO A C 1
ATOM 2093 O O . PRO A 1 267 ? -9.006 -5.622 20.658 1.00 91.44 267 PRO A O 1
ATOM 2096 N N . GLY A 1 268 ? -9.803 -4.834 18.722 1.00 89.19 268 GLY A N 1
ATOM 2097 C CA . GLY A 1 268 ? -10.308 -6.142 18.292 1.00 89.19 268 GLY A CA 1
ATOM 2098 C C . GLY A 1 268 ? -9.182 -7.158 18.017 1.00 89.19 268 GLY A C 1
ATOM 2099 O O . GLY A 1 268 ? -8.053 -6.740 17.761 1.00 89.19 268 GLY A O 1
ATOM 2100 N N . PRO A 1 269 ? -9.475 -8.473 17.963 1.00 88.94 269 PRO A N 1
ATOM 2101 C CA . PRO A 1 269 ? -8.467 -9.541 17.876 1.00 88.94 269 PRO A CA 1
ATOM 2102 C C . PRO A 1 269 ? -7.449 -9.408 16.730 1.00 88.94 269 PRO A C 1
ATOM 2104 O O . PRO A 1 269 ? -6.256 -9.609 16.942 1.00 88.94 269 PRO A O 1
ATOM 2107 N N . CYS A 1 270 ? -7.885 -8.995 15.535 1.00 87.69 270 CYS A N 1
ATOM 2108 C CA . CYS A 1 270 ? -6.980 -8.740 14.406 1.00 87.69 270 CYS A CA 1
ATOM 2109 C C . CYS A 1 270 ? -6.392 -7.326 14.364 1.00 87.69 270 CYS A C 1
ATOM 2111 O O . CYS A 1 270 ? -5.459 -7.075 13.611 1.00 87.69 270 CYS A O 1
ATOM 2113 N N . HIS A 1 271 ? -6.935 -6.402 15.154 1.00 89.06 271 HIS A N 1
ATOM 2114 C CA . HIS A 1 271 ? -6.495 -5.009 15.194 1.00 89.06 271 HIS A CA 1
ATOM 2115 C C . HIS A 1 271 ? -5.603 -4.708 16.399 1.00 89.06 271 HIS A C 1
ATOM 2117 O O . HIS A 1 271 ? -5.116 -3.593 16.496 1.00 89.06 271 HIS A O 1
ATOM 2123 N N . ALA A 1 272 ? -5.389 -5.653 17.319 1.00 90.38 272 ALA A N 1
ATOM 2124 C CA . ALA A 1 272 ? -4.538 -5.463 18.494 1.00 90.38 272 ALA A CA 1
ATOM 2125 C C . ALA A 1 272 ? -3.079 -5.180 18.122 1.00 90.38 272 ALA A C 1
ATOM 2127 O O . ALA A 1 272 ? -2.457 -4.286 18.699 1.00 90.38 272 ALA A O 1
ATOM 2128 N N . CYS A 1 273 ? -2.574 -5.901 17.123 1.00 91.44 273 CYS A N 1
ATOM 2129 C CA . CYS A 1 273 ? -1.250 -5.715 16.553 1.00 91.44 273 CYS A CA 1
ATOM 2130 C C . CYS A 1 273 ? -1.383 -5.031 15.193 1.00 91.44 273 CYS A C 1
ATOM 2132 O O . CYS A 1 273 ? -1.896 -5.605 14.234 1.00 91.44 273 CYS A O 1
ATOM 2134 N N . SER A 1 274 ? -0.944 -3.779 15.122 1.00 91.12 274 SER A N 1
ATOM 2135 C CA . SER A 1 274 ? -0.951 -2.967 13.910 1.00 91.12 274 SER A CA 1
ATOM 2136 C C . SER A 1 274 ? 0.426 -2.949 13.268 1.00 91.12 274 SER A C 1
ATOM 2138 O O . SER A 1 274 ? 1.446 -2.935 13.951 1.00 91.12 274 SER A O 1
ATOM 2140 N N . VAL A 1 275 ? 0.454 -2.941 11.938 1.00 92.44 275 VAL A N 1
ATOM 2141 C CA . VAL A 1 275 ? 1.700 -2.935 11.169 1.00 92.44 275 VAL A CA 1
ATOM 2142 C C . VAL A 1 275 ? 2.496 -1.654 11.426 1.00 92.44 275 VAL A C 1
ATOM 2144 O O . VAL A 1 275 ? 1.945 -0.549 11.394 1.00 92.44 275 VAL A O 1
ATOM 2147 N N . ILE A 1 276 ? 3.797 -1.801 11.671 1.00 93.31 276 ILE A N 1
ATOM 2148 C CA . ILE A 1 276 ? 4.724 -0.675 11.789 1.00 93.31 276 ILE A CA 1
ATOM 2149 C C . ILE A 1 276 ? 4.885 -0.040 10.414 1.00 93.31 276 ILE A C 1
ATOM 2151 O O . ILE A 1 276 ? 4.907 -0.721 9.387 1.00 93.31 276 ILE A O 1
ATOM 2155 N N . ARG A 1 277 ? 4.972 1.287 10.391 1.00 93.88 277 ARG A N 1
ATOM 2156 C CA . ARG A 1 277 ? 5.031 2.055 9.154 1.00 93.88 277 ARG A CA 1
ATOM 2157 C C . ARG A 1 277 ? 6.261 2.940 9.107 1.00 93.88 277 ARG A C 1
ATOM 2159 O O . ARG A 1 277 ? 6.620 3.568 10.099 1.00 93.88 277 ARG A O 1
ATOM 2166 N N . CYS A 1 278 ? 6.864 3.030 7.931 1.00 94.50 278 CYS A N 1
ATOM 2167 C CA . CYS A 1 278 ? 7.917 3.990 7.647 1.00 94.50 278 CYS A CA 1
ATOM 2168 C C . CYS A 1 278 ? 7.332 5.380 7.368 1.00 94.50 278 CYS A C 1
ATOM 2170 O O . CYS A 1 278 ? 6.140 5.550 7.079 1.00 94.50 278 CYS A O 1
ATOM 2172 N N . ASN A 1 279 ? 8.187 6.400 7.443 1.00 93.94 279 ASN A N 1
ATOM 2173 C CA . ASN A 1 279 ? 7.774 7.788 7.273 1.00 93.94 279 ASN A CA 1
ATOM 2174 C C . ASN A 1 279 ? 7.232 8.040 5.853 1.00 93.94 279 ASN A C 1
ATOM 2176 O O . ASN A 1 279 ? 7.969 7.980 4.865 1.00 93.94 279 ASN A O 1
ATOM 2180 N N . GLU A 1 280 ? 5.936 8.338 5.757 1.00 93.25 280 GLU A N 1
ATOM 2181 C CA . GLU A 1 280 ? 5.246 8.564 4.485 1.00 93.25 280 GLU A CA 1
ATOM 2182 C C . GLU A 1 280 ? 5.727 9.839 3.780 1.00 93.25 280 GLU A C 1
ATOM 2184 O O . GLU A 1 280 ? 5.896 9.859 2.562 1.00 93.25 280 GLU A O 1
ATOM 2189 N N . THR A 1 281 ? 5.996 10.900 4.542 1.00 93.62 281 THR A N 1
ATOM 2190 C CA . THR A 1 281 ? 6.499 12.171 4.010 1.00 93.62 281 THR A CA 1
ATOM 2191 C C . THR A 1 281 ? 7.888 11.995 3.410 1.00 93.62 281 THR A C 1
ATOM 2193 O O . THR A 1 281 ? 8.157 12.499 2.324 1.00 93.62 281 THR A O 1
ATOM 2196 N N . GLN A 1 282 ? 8.761 11.232 4.074 1.00 93.69 282 GLN A N 1
ATOM 2197 C CA . GLN A 1 282 ? 10.083 10.909 3.540 1.00 93.69 282 GLN A CA 1
ATOM 2198 C C . GLN A 1 282 ? 9.968 10.151 2.212 1.00 93.69 282 GLN A C 1
ATOM 2200 O O . GLN A 1 282 ? 10.642 10.514 1.256 1.00 93.69 282 GLN A O 1
ATOM 2205 N N . MET A 1 283 ? 9.083 9.152 2.128 1.00 94.19 283 MET A N 1
ATOM 2206 C CA . MET A 1 283 ? 8.816 8.401 0.893 1.00 94.19 283 MET A CA 1
ATOM 2207 C C . MET A 1 283 ? 8.355 9.320 -0.244 1.00 94.19 283 MET A C 1
ATOM 2209 O O . MET A 1 283 ? 8.917 9.297 -1.335 1.00 94.19 283 MET A O 1
ATOM 2213 N N . LYS A 1 284 ? 7.370 10.182 0.021 1.00 92.81 284 LYS A N 1
ATOM 2214 C CA . LYS A 1 284 ? 6.847 11.140 -0.966 1.00 92.81 284 LYS A CA 1
ATOM 2215 C C . LYS A 1 284 ? 7.907 12.137 -1.439 1.00 92.81 284 LYS A C 1
ATOM 2217 O O . LYS A 1 284 ? 7.966 12.442 -2.623 1.00 92.81 284 LYS A O 1
ATOM 2222 N N . ASN A 1 285 ? 8.772 12.594 -0.537 1.00 93.31 285 ASN A N 1
ATOM 2223 C CA . ASN A 1 285 ? 9.845 13.539 -0.852 1.00 93.31 285 ASN A CA 1
ATOM 2224 C C . ASN A 1 285 ? 11.047 12.891 -1.559 1.00 93.31 285 ASN A C 1
ATOM 2226 O O . ASN A 1 285 ? 11.919 13.609 -2.040 1.00 93.31 285 ASN A O 1
ATOM 2230 N N . MET A 1 286 ? 11.125 11.556 -1.601 1.00 93.06 286 MET A N 1
ATOM 2231 C CA . MET A 1 286 ? 12.175 10.822 -2.314 1.00 93.06 286 MET A CA 1
ATOM 2232 C C . MET A 1 286 ? 11.871 10.622 -3.804 1.00 93.06 286 MET A C 1
ATOM 2234 O O . MET A 1 286 ? 12.712 10.053 -4.493 1.00 93.06 286 MET A O 1
ATOM 2238 N N . VAL A 1 287 ? 10.710 11.067 -4.305 1.00 93.94 287 VAL A N 1
ATOM 2239 C CA . VAL A 1 287 ? 10.372 10.995 -5.735 1.00 93.94 287 VAL A CA 1
ATOM 2240 C C . VAL A 1 287 ? 11.313 11.911 -6.533 1.00 93.94 287 VAL A C 1
ATOM 2242 O O . VAL A 1 287 ? 11.293 13.120 -6.305 1.00 93.94 287 VAL A O 1
ATOM 2245 N N . PRO A 1 288 ? 12.138 11.363 -7.445 1.00 93.81 288 PRO A N 1
ATOM 2246 C CA . PRO A 1 288 ? 13.005 12.164 -8.308 1.00 93.81 288 PRO A CA 1
ATOM 2247 C C . PRO A 1 288 ? 12.220 13.030 -9.302 1.00 93.81 288 PRO A C 1
ATOM 2249 O O . PRO A 1 288 ? 11.100 12.686 -9.682 1.00 93.81 288 PRO A O 1
ATOM 2252 N N . ASP A 1 289 ? 12.844 14.090 -9.812 1.00 93.75 289 ASP A N 1
ATOM 2253 C CA . ASP A 1 289 ? 12.331 14.813 -10.979 1.00 93.75 289 ASP A CA 1
ATOM 2254 C C . ASP A 1 289 ? 12.248 13.867 -12.191 1.00 93.75 289 ASP A C 1
ATOM 2256 O O . ASP A 1 289 ? 13.163 13.071 -12.435 1.00 93.75 289 ASP A O 1
ATOM 2260 N N . HIS A 1 290 ? 11.167 13.976 -12.968 1.00 91.81 290 HIS A N 1
ATOM 2261 C CA . HIS A 1 290 ? 10.830 13.060 -14.069 1.00 91.81 290 HIS A CA 1
ATOM 2262 C C . HIS A 1 290 ? 10.662 11.599 -13.633 1.00 91.81 290 HIS A C 1
ATOM 2264 O O . HIS A 1 290 ? 11.096 10.676 -14.328 1.00 91.81 290 HIS A O 1
ATOM 2270 N N . ALA A 1 291 ? 10.074 11.385 -12.457 1.00 93.50 291 ALA A N 1
ATOM 2271 C CA . ALA A 1 291 ? 9.721 10.071 -11.951 1.00 93.50 291 ALA A CA 1
ATOM 2272 C C . ALA A 1 291 ? 8.414 10.103 -11.158 1.00 93.50 291 ALA A C 1
ATOM 2274 O O . ALA A 1 291 ? 7.953 11.144 -10.688 1.00 93.50 291 ALA A O 1
ATOM 2275 N N . ALA A 1 292 ? 7.847 8.919 -10.951 1.00 93.38 292 ALA A N 1
ATOM 2276 C CA . ALA A 1 292 ? 6.639 8.717 -10.176 1.00 93.38 292 ALA A CA 1
ATOM 2277 C C . ALA A 1 292 ? 6.736 7.483 -9.270 1.00 93.38 292 ALA A C 1
ATOM 2279 O O . ALA A 1 292 ? 7.425 6.498 -9.556 1.00 93.38 292 ALA A O 1
ATOM 2280 N N . LEU A 1 293 ? 5.974 7.528 -8.178 1.00 93.25 293 LEU A N 1
ATOM 2281 C CA . LEU A 1 293 ? 5.650 6.365 -7.357 1.00 93.25 293 LEU A CA 1
ATOM 2282 C C . LEU A 1 293 ? 4.609 5.517 -8.093 1.00 93.25 293 LEU A C 1
ATOM 2284 O O . LEU A 1 293 ? 3.462 5.931 -8.245 1.00 93.25 293 LEU A O 1
ATOM 2288 N N . THR A 1 294 ? 5.017 4.343 -8.570 1.00 92.94 294 THR A N 1
ATOM 2289 C CA . THR A 1 294 ? 4.192 3.517 -9.476 1.00 92.94 294 THR A CA 1
ATOM 2290 C C . THR A 1 294 ? 3.442 2.399 -8.770 1.00 92.94 294 THR A C 1
ATOM 2292 O O . THR A 1 294 ? 2.370 2.001 -9.221 1.00 92.94 294 THR A O 1
ATOM 2295 N N . GLY A 1 295 ? 3.967 1.912 -7.650 1.00 94.62 295 GLY A N 1
ATOM 2296 C CA . GLY A 1 295 ? 3.352 0.824 -6.905 1.00 94.62 295 GLY A CA 1
ATOM 2297 C C . GLY A 1 295 ? 4.181 0.398 -5.706 1.00 94.62 295 GLY A C 1
ATOM 2298 O O . GLY A 1 295 ? 5.329 0.824 -5.534 1.00 94.62 295 GLY A O 1
ATOM 2299 N N . ALA A 1 296 ? 3.605 -0.481 -4.901 1.00 96.62 296 ALA A N 1
ATOM 2300 C CA . ALA A 1 296 ? 4.320 -1.212 -3.869 1.00 96.62 296 ALA A CA 1
ATOM 2301 C C . ALA A 1 296 ? 3.923 -2.685 -3.904 1.00 96.62 296 ALA A C 1
ATOM 2303 O O . ALA A 1 296 ? 2.869 -3.031 -4.427 1.00 96.62 296 ALA A O 1
ATOM 2304 N N . ARG A 1 297 ? 4.752 -3.552 -3.335 1.00 95.88 297 ARG A N 1
ATOM 2305 C CA . ARG A 1 297 ? 4.423 -4.965 -3.141 1.00 95.88 297 ARG A CA 1
ATOM 2306 C C . ARG A 1 297 ? 4.848 -5.428 -1.760 1.00 95.88 297 ARG A C 1
ATOM 2308 O O . ARG A 1 297 ? 5.898 -4.997 -1.287 1.00 95.88 297 ARG A O 1
ATOM 2315 N N . SER A 1 298 ? 4.087 -6.315 -1.140 1.00 93.94 298 SER A N 1
ATOM 2316 C CA . SER A 1 298 ? 4.506 -6.957 0.104 1.00 93.94 298 SER A CA 1
ATOM 2317 C C . SER A 1 298 ? 5.533 -8.049 -0.175 1.00 93.94 298 SER A C 1
ATOM 2319 O O . SER A 1 298 ? 5.289 -8.933 -0.996 1.00 93.94 298 SER A O 1
ATOM 2321 N N . GLU A 1 299 ? 6.670 -8.027 0.519 1.00 91.25 299 GLU A N 1
ATOM 2322 C CA . GLU A 1 299 ? 7.654 -9.111 0.442 1.00 91.25 299 GLU A CA 1
ATOM 2323 C C . GLU A 1 299 ? 7.122 -10.414 1.064 1.00 91.25 299 GLU A C 1
ATOM 2325 O O . GLU A 1 299 ? 7.461 -11.503 0.603 1.00 91.25 299 GLU A O 1
ATOM 2330 N N . PHE A 1 300 ? 6.246 -10.317 2.069 1.00 87.38 300 PHE A N 1
ATOM 2331 C CA . PHE A 1 300 ? 5.731 -11.481 2.794 1.00 87.38 300 PHE A CA 1
ATOM 2332 C C . PHE A 1 300 ? 4.584 -12.186 2.069 1.00 87.38 300 PHE A C 1
ATOM 2334 O O . PHE A 1 300 ? 4.538 -13.415 2.044 1.00 87.38 300 PHE A O 1
ATOM 2341 N N . THR A 1 301 ? 3.638 -11.424 1.512 1.00 87.94 301 THR A N 1
ATOM 2342 C CA . THR A 1 301 ? 2.431 -11.986 0.879 1.00 87.94 301 THR A CA 1
ATOM 2343 C C . THR A 1 301 ? 2.490 -11.974 -0.645 1.00 87.94 301 THR A C 1
ATOM 2345 O O . THR A 1 301 ? 1.725 -12.693 -1.283 1.00 87.94 301 THR A O 1
ATOM 2348 N N . GLY A 1 302 ? 3.374 -11.167 -1.239 1.00 89.62 302 GLY A N 1
ATOM 2349 C CA . GLY A 1 302 ? 3.395 -10.915 -2.680 1.00 89.62 302 GLY A CA 1
ATOM 2350 C C . GLY A 1 302 ? 2.235 -10.047 -3.178 1.00 89.62 302 GLY A C 1
ATOM 2351 O O . GLY A 1 302 ? 2.087 -9.888 -4.385 1.00 89.62 302 GLY A O 1
ATOM 2352 N N . GLU A 1 303 ? 1.406 -9.498 -2.282 1.00 92.12 303 GLU A N 1
ATOM 2353 C CA . GLU A 1 303 ? 0.305 -8.606 -2.651 1.00 92.12 303 GLU A CA 1
ATOM 2354 C C . GLU A 1 303 ? 0.845 -7.320 -3.287 1.00 92.12 303 GLU A C 1
ATOM 2356 O O . GLU A 1 303 ? 1.797 -6.727 -2.780 1.00 92.12 303 GLU A O 1
ATOM 2361 N N . GLU A 1 304 ? 0.237 -6.890 -4.393 1.00 94.25 304 GLU A N 1
ATOM 2362 C CA . GLU A 1 304 ? 0.620 -5.686 -5.131 1.00 94.25 304 GLU A CA 1
ATOM 2363 C C . GLU A 1 304 ? -0.384 -4.554 -4.894 1.00 94.25 304 GLU A C 1
ATOM 2365 O O . GLU A 1 304 ? -1.600 -4.747 -4.928 1.00 94.25 304 GLU A O 1
ATOM 2370 N N . TYR A 1 305 ? 0.140 -3.348 -4.695 1.00 93.56 305 TYR A N 1
ATOM 2371 C CA . TYR A 1 305 ? -0.613 -2.136 -4.411 1.00 93.56 305 TYR A CA 1
ATOM 2372 C C . TYR A 1 305 ? -0.392 -1.117 -5.524 1.00 93.56 305 TYR A C 1
ATOM 2374 O O . TYR A 1 305 ? 0.742 -0.732 -5.827 1.00 93.56 305 TYR A O 1
ATOM 2382 N N . GLY A 1 306 ? -1.491 -0.645 -6.110 1.00 91.50 306 GLY A N 1
ATOM 2383 C CA . GLY A 1 306 ? -1.457 0.385 -7.145 1.00 91.50 306 GLY A CA 1
ATOM 2384 C C . GLY A 1 306 ? -1.349 1.812 -6.583 1.00 91.50 306 GLY A C 1
ATOM 2385 O O . GLY A 1 306 ? -1.477 2.021 -5.374 1.00 91.50 306 GLY A O 1
ATOM 2386 N N . PRO A 1 307 ? -1.212 2.831 -7.452 1.00 85.81 307 PRO A N 1
ATOM 2387 C CA . PRO A 1 307 ? -1.089 4.238 -7.047 1.00 85.81 307 PRO A CA 1
ATOM 2388 C C . PRO A 1 307 ? -2.249 4.767 -6.184 1.00 85.81 307 PRO A C 1
ATOM 2390 O O . PRO A 1 307 ? -2.060 5.668 -5.373 1.00 85.81 307 PRO A O 1
ATOM 2393 N N . LEU A 1 308 ? -3.452 4.195 -6.320 1.00 88.12 308 LEU A N 1
ATOM 2394 C CA . LEU A 1 308 ? -4.631 4.569 -5.523 1.00 88.12 308 LEU A CA 1
ATOM 2395 C C . LEU A 1 308 ? -4.570 4.061 -4.071 1.00 88.12 308 LEU A C 1
ATOM 2397 O O . LEU A 1 308 ? -5.300 4.557 -3.216 1.00 88.12 308 LEU A O 1
ATOM 2401 N N . GLN A 1 309 ? -3.697 3.095 -3.781 1.00 89.31 309 GLN A N 1
ATOM 2402 C CA . GLN A 1 309 ? -3.508 2.481 -2.463 1.00 89.31 309 GLN A CA 1
ATOM 2403 C C . GLN A 1 309 ? -2.199 2.953 -1.815 1.00 89.31 309 GLN A C 1
ATOM 2405 O O . GLN A 1 309 ? -1.546 2.216 -1.080 1.00 89.31 309 GLN A O 1
ATOM 2410 N N . MET A 1 310 ? -1.800 4.200 -2.079 1.00 86.69 310 MET A N 1
ATOM 2411 C CA . MET A 1 310 ? -0.536 4.775 -1.605 1.00 86.69 310 MET A CA 1
ATOM 2412 C C . MET A 1 310 ? -0.378 4.723 -0.075 1.00 86.69 310 MET A C 1
ATOM 2414 O O . MET A 1 310 ? 0.735 4.619 0.434 1.00 86.69 310 MET A O 1
ATOM 2418 N N . ASN A 1 311 ? -1.490 4.727 0.669 1.00 88.12 311 ASN A N 1
ATOM 2419 C CA . ASN A 1 311 ? -1.503 4.556 2.122 1.00 88.12 311 ASN A CA 1
ATOM 2420 C C . ASN A 1 311 ? -1.060 3.156 2.589 1.00 88.12 311 ASN A C 1
ATOM 2422 O O . ASN A 1 311 ? -0.883 2.961 3.787 1.00 88.12 311 ASN A O 1
ATOM 2426 N N . GLN A 1 312 ? -0.917 2.176 1.695 1.00 91.75 312 GLN A N 1
ATOM 2427 C CA . GLN A 1 312 ? -0.378 0.848 2.006 1.00 91.75 312 GLN A CA 1
ATOM 2428 C C . GLN A 1 312 ? 1.138 0.774 1.769 1.00 91.75 312 GLN A C 1
ATOM 2430 O O . GLN A 1 312 ? 1.800 -0.119 2.283 1.00 91.75 312 GLN A O 1
ATOM 2435 N N . PHE A 1 313 ? 1.727 1.716 1.026 1.00 95.19 313 PHE A N 1
ATOM 2436 C CA . PHE A 1 313 ? 3.117 1.600 0.565 1.00 95.19 313 PHE A CA 1
ATOM 2437 C C . PHE A 1 313 ? 4.123 1.626 1.714 1.00 95.19 313 PHE A C 1
ATOM 2439 O O . PHE A 1 313 ? 5.155 0.970 1.650 1.00 95.19 313 PHE A O 1
ATOM 2446 N N . ASN A 1 314 ? 3.817 2.373 2.774 1.00 95.12 314 ASN A N 1
ATOM 2447 C CA . ASN A 1 314 ? 4.722 2.591 3.892 1.00 95.12 314 ASN A CA 1
ATOM 2448 C C . ASN A 1 314 ? 4.654 1.527 4.988 1.00 95.12 314 ASN A C 1
ATOM 2450 O O . ASN A 1 314 ? 5.116 1.795 6.090 1.00 95.12 314 ASN A O 1
ATOM 2454 N N . GLN A 1 315 ? 4.067 0.362 4.734 1.00 94.69 315 GLN A N 1
ATOM 2455 C CA . GLN A 1 315 ? 4.011 -0.722 5.714 1.00 94.69 315 GLN A CA 1
ATOM 2456 C C . GLN A 1 315 ? 5.312 -1.517 5.756 1.00 94.69 315 GLN A C 1
ATOM 2458 O O . GLN A 1 315 ? 5.974 -1.694 4.735 1.00 94.69 315 GLN A O 1
ATOM 2463 N N . TYR A 1 316 ? 5.660 -2.016 6.938 1.00 93.94 316 TYR A N 1
ATOM 2464 C CA . TYR A 1 316 ? 6.805 -2.896 7.131 1.00 93.94 316 TYR A CA 1
ATOM 2465 C C . TYR A 1 316 ? 6.769 -4.110 6.187 1.00 93.94 316 TYR A C 1
ATOM 2467 O O . TYR A 1 316 ? 5.748 -4.789 6.072 1.00 93.94 316 TYR A O 1
ATOM 2475 N N . GLY A 1 317 ? 7.899 -4.375 5.529 1.00 93.12 317 GLY A N 1
ATOM 2476 C CA . GLY A 1 317 ? 8.066 -5.434 4.532 1.00 93.12 317 GLY A CA 1
ATOM 2477 C C . GLY A 1 317 ? 7.526 -5.094 3.144 1.00 93.12 317 GLY A C 1
ATOM 2478 O O . GLY A 1 317 ? 7.609 -5.927 2.242 1.00 93.12 317 GLY A O 1
ATOM 2479 N N . ASN A 1 318 ? 6.978 -3.893 2.933 1.00 96.44 318 ASN A N 1
ATOM 2480 C CA . ASN A 1 318 ? 6.594 -3.459 1.596 1.00 96.44 318 ASN A CA 1
ATOM 2481 C C . ASN A 1 318 ? 7.791 -2.869 0.842 1.00 96.44 318 ASN A C 1
ATOM 2483 O O . ASN A 1 318 ? 8.563 -2.057 1.361 1.00 96.44 318 ASN A O 1
ATOM 2487 N N . ILE A 1 319 ? 7.898 -3.266 -0.424 1.00 96.69 319 ILE A N 1
ATOM 2488 C CA . ILE A 1 319 ? 8.875 -2.789 -1.396 1.00 96.69 319 ILE A CA 1
ATOM 2489 C C . ILE A 1 319 ? 8.169 -1.806 -2.322 1.00 96.69 319 ILE A C 1
ATOM 2491 O O . ILE A 1 319 ? 7.248 -2.171 -3.052 1.00 96.69 319 ILE A O 1
ATOM 2495 N N . VAL A 1 320 ? 8.613 -0.558 -2.305 1.00 96.81 320 VAL A N 1
ATOM 2496 C CA . VAL A 1 320 ? 8.030 0.559 -3.044 1.00 96.81 320 VAL A CA 1
ATOM 2497 C C . VAL A 1 320 ? 8.839 0.834 -4.305 1.00 96.81 320 VAL A C 1
ATOM 2499 O O . VAL A 1 320 ? 10.068 0.898 -4.252 1.00 96.81 320 VAL A O 1
ATOM 2502 N N . THR A 1 321 ? 8.152 1.030 -5.431 1.00 95.56 321 THR A N 1
ATOM 2503 C CA . THR A 1 321 ? 8.761 1.202 -6.756 1.00 95.56 321 THR A CA 1
ATOM 2504 C C . THR A 1 321 ? 8.620 2.634 -7.265 1.00 95.56 321 THR A C 1
ATOM 2506 O O . THR A 1 321 ? 7.517 3.164 -7.427 1.00 95.56 321 THR A O 1
ATOM 2509 N N . TYR A 1 322 ? 9.762 3.233 -7.586 1.00 94.88 322 TYR A N 1
ATOM 2510 C CA . TYR A 1 322 ? 9.896 4.506 -8.284 1.00 94.88 322 TYR A CA 1
ATOM 2511 C C . TYR A 1 322 ? 10.247 4.206 -9.732 1.00 94.88 322 TYR A C 1
ATOM 2513 O O . TYR A 1 322 ? 11.230 3.509 -9.984 1.00 94.88 322 TYR A O 1
ATOM 2521 N N . SER A 1 323 ? 9.471 4.726 -10.674 1.00 93.44 323 SER A N 1
ATOM 2522 C CA . SER A 1 323 ? 9.763 4.617 -12.104 1.00 93.44 323 SER A CA 1
ATOM 2523 C C . SER A 1 323 ? 10.035 6.000 -12.656 1.00 93.44 323 SER A C 1
ATOM 2525 O O . SER A 1 323 ? 9.281 6.920 -12.351 1.00 93.44 323 SER A O 1
ATOM 2527 N N . CYS A 1 324 ? 11.075 6.141 -13.472 1.00 91.69 324 CYS A N 1
ATOM 2528 C CA . CYS A 1 324 ? 11.215 7.341 -14.287 1.00 91.69 324 CYS A CA 1
ATOM 2529 C C . CYS A 1 324 ? 10.048 7.433 -15.283 1.00 91.69 324 CYS A C 1
ATOM 2531 O O . CYS A 1 324 ? 9.478 6.404 -15.672 1.00 91.69 324 CYS A O 1
ATOM 2533 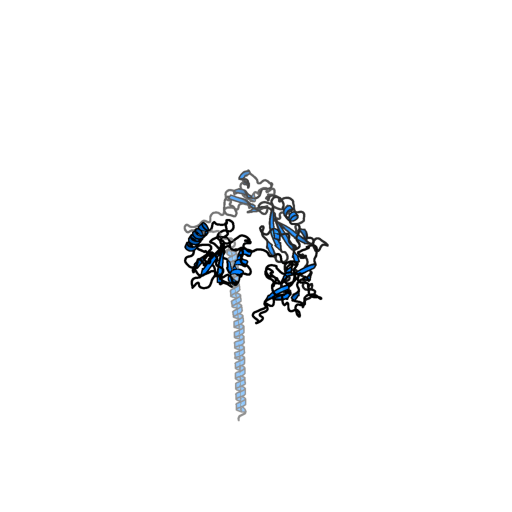N N . ASP A 1 325 ? 9.719 8.657 -15.686 1.00 89.50 325 ASP A N 1
ATOM 2534 C CA . ASP A 1 325 ? 8.780 8.941 -16.764 1.00 89.50 325 ASP A CA 1
ATOM 2535 C C . ASP A 1 325 ? 9.256 8.296 -18.071 1.00 89.50 325 ASP A C 1
ATOM 2537 O O . ASP A 1 325 ? 10.447 8.018 -18.274 1.00 89.50 325 ASP A O 1
ATOM 2541 N N . ASP A 1 326 ? 8.323 8.103 -19.002 1.00 79.88 326 ASP A N 1
ATOM 2542 C CA . ASP A 1 326 ? 8.665 7.678 -20.352 1.00 79.88 326 ASP A CA 1
ATOM 2543 C C . ASP A 1 326 ? 9.734 8.610 -20.927 1.00 79.88 326 ASP A C 1
ATOM 2545 O O . ASP A 1 326 ? 9.602 9.834 -20.888 1.00 79.88 326 ASP A O 1
ATOM 2549 N N . SER A 1 327 ? 10.768 8.036 -21.544 1.00 79.31 327 SER A N 1
ATOM 2550 C CA . SER A 1 327 ? 11.936 8.763 -22.073 1.00 79.31 327 SER A CA 1
ATOM 2551 C C . SER A 1 327 ? 12.997 9.162 -21.039 1.00 79.31 327 SER A C 1
ATOM 2553 O O . SER A 1 327 ? 13.922 9.879 -21.420 1.00 79.31 327 SER A O 1
ATOM 2555 N N . PHE A 1 328 ? 12.929 8.691 -19.789 1.00 86.38 328 PHE A N 1
ATOM 2556 C CA . PHE A 1 328 ? 13.919 8.997 -18.749 1.00 86.38 328 PHE A CA 1
ATOM 2557 C C . PHE A 1 328 ? 14.482 7.747 -18.043 1.00 86.38 328 PHE A C 1
ATOM 2559 O O . PHE A 1 328 ? 13.873 6.678 -18.040 1.00 86.38 328 PHE A O 1
ATOM 2566 N N . PHE A 1 329 ? 15.670 7.887 -17.447 1.00 88.00 329 PHE A N 1
ATOM 2567 C CA . PHE A 1 329 ? 16.431 6.830 -16.775 1.00 88.00 329 PHE A CA 1
ATOM 2568 C C . PHE A 1 329 ? 17.155 7.312 -15.522 1.00 88.00 329 PHE A C 1
ATOM 2570 O O . PHE A 1 329 ? 17.586 8.459 -15.438 1.00 88.00 329 PHE A O 1
ATOM 2577 N N . PHE A 1 330 ? 17.414 6.397 -14.591 1.00 87.94 330 PHE A N 1
ATOM 2578 C CA . PHE A 1 330 ? 18.417 6.614 -13.552 1.00 87.94 330 PHE A CA 1
ATOM 2579 C C . PHE A 1 330 ? 19.842 6.570 -14.139 1.00 87.94 330 PHE A C 1
ATOM 2581 O O . PHE A 1 330 ? 20.066 6.002 -15.206 1.00 87.94 330 PHE A O 1
ATOM 2588 N N . GLU A 1 331 ? 20.828 7.128 -13.427 1.00 84.19 331 GLU A N 1
ATOM 2589 C CA . GLU A 1 331 ? 22.233 7.220 -13.883 1.00 84.19 331 GLU A CA 1
ATOM 2590 C C . GLU A 1 331 ? 22.865 5.866 -14.251 1.00 84.19 331 GLU A C 1
ATOM 2592 O O . GLU A 1 331 ? 23.773 5.789 -15.076 1.00 84.19 331 GLU A O 1
ATOM 2597 N N . ASP A 1 332 ? 22.371 4.778 -13.659 1.00 83.75 332 ASP A N 1
ATOM 2598 C CA . ASP A 1 332 ? 22.805 3.413 -13.950 1.00 83.75 332 ASP A CA 1
ATOM 2599 C C . ASP A 1 332 ? 21.997 2.735 -15.071 1.00 83.75 332 ASP A C 1
ATOM 2601 O O . ASP A 1 332 ? 22.041 1.511 -15.207 1.00 83.75 332 ASP A O 1
ATOM 2605 N N . TRP A 1 333 ? 21.271 3.519 -15.876 1.00 79.19 333 TRP A N 1
ATOM 2606 C CA . TRP A 1 333 ? 20.440 3.076 -17.005 1.00 79.19 333 TRP A CA 1
ATOM 2607 C C . TRP A 1 333 ? 19.291 2.137 -16.610 1.00 79.19 333 TRP A C 1
ATOM 2609 O O . TRP A 1 333 ? 18.761 1.395 -17.441 1.00 79.19 333 TRP A O 1
ATOM 2619 N N . SER A 1 334 ? 18.893 2.156 -15.336 1.00 85.88 334 SER A N 1
ATOM 2620 C CA . SER A 1 334 ? 17.696 1.463 -14.861 1.00 85.88 334 SER A CA 1
ATOM 2621 C C . SER A 1 334 ? 16.463 2.356 -15.005 1.00 85.88 334 SER A C 1
ATOM 2623 O O . SER A 1 334 ? 16.544 3.567 -14.823 1.00 85.88 334 SER A O 1
ATOM 2625 N N . PHE A 1 335 ? 15.315 1.764 -15.348 1.00 86.06 335 PHE A N 1
ATOM 2626 C CA . PHE A 1 335 ? 14.033 2.485 -15.427 1.00 86.06 335 PHE A CA 1
ATOM 2627 C C . PHE A 1 335 ? 13.369 2.658 -14.063 1.00 86.06 335 PHE A C 1
ATOM 2629 O O . PHE A 1 335 ? 12.545 3.548 -13.877 1.00 86.06 335 PHE A O 1
ATOM 2636 N N . GLN A 1 336 ? 13.695 1.769 -13.125 1.00 92.25 336 GLN A N 1
ATOM 2637 C CA . GLN A 1 336 ? 13.018 1.664 -11.847 1.00 92.25 336 GLN A CA 1
ATOM 2638 C C . GLN A 1 336 ? 14.019 1.501 -10.711 1.00 92.25 336 GLN A C 1
ATOM 2640 O O . GLN A 1 336 ? 15.030 0.802 -10.841 1.00 92.25 336 GLN A O 1
ATOM 2645 N N . LYS A 1 337 ? 13.692 2.119 -9.580 1.00 94.62 337 LYS A N 1
ATOM 2646 C CA . LYS A 1 337 ? 14.356 1.928 -8.293 1.00 94.62 337 LYS A CA 1
ATOM 2647 C C . LYS A 1 337 ? 13.351 1.453 -7.272 1.00 94.62 337 LYS A C 1
ATOM 2649 O O . LYS A 1 337 ? 12.196 1.864 -7.276 1.00 94.62 337 LYS A O 1
ATOM 2654 N N . THR A 1 338 ? 13.820 0.597 -6.380 1.00 96.19 338 THR A N 1
ATOM 2655 C CA . THR A 1 338 ? 12.993 -0.006 -5.342 1.00 96.19 338 THR A CA 1
ATOM 2656 C C . THR A 1 338 ? 13.597 0.253 -3.977 1.00 96.19 338 THR A C 1
ATOM 2658 O O . THR A 1 338 ? 14.800 0.062 -3.785 1.00 96.19 338 THR A O 1
ATOM 2661 N N . ILE A 1 339 ? 12.763 0.650 -3.028 1.00 96.62 339 ILE A N 1
ATOM 2662 C CA . ILE A 1 339 ? 13.140 0.814 -1.620 1.00 96.62 339 ILE A CA 1
ATOM 2663 C C . ILE A 1 339 ? 12.245 -0.080 -0.771 1.00 96.62 339 ILE A C 1
ATOM 2665 O O . ILE A 1 339 ? 11.135 -0.397 -1.185 1.00 96.62 339 ILE A O 1
ATOM 2669 N N . GLU A 1 340 ? 12.705 -0.464 0.406 1.00 96.31 340 GLU A N 1
ATOM 2670 C CA . GLU A 1 340 ? 11.965 -1.319 1.331 1.00 96.31 340 GLU A CA 1
ATOM 2671 C C . GLU A 1 340 ? 11.734 -0.586 2.650 1.00 96.31 340 GLU A C 1
ATOM 2673 O O . GLU A 1 340 ? 12.625 0.116 3.144 1.00 96.31 340 GLU A O 1
ATOM 2678 N N . CYS A 1 341 ? 10.538 -0.743 3.217 1.00 96.06 341 CYS A N 1
ATOM 2679 C CA . CYS A 1 341 ? 10.265 -0.325 4.584 1.00 96.06 341 CYS A CA 1
ATOM 2680 C C . CYS A 1 341 ? 10.674 -1.430 5.564 1.00 96.06 341 CYS A C 1
ATOM 2682 O O . CYS A 1 341 ? 9.996 -2.450 5.683 1.00 96.06 341 CYS A O 1
ATOM 2684 N N . THR A 1 342 ? 11.763 -1.207 6.294 1.00 94.25 342 THR A N 1
ATOM 2685 C CA . THR A 1 342 ? 12.305 -2.152 7.283 1.00 94.25 342 THR A CA 1
ATOM 2686 C C . THR A 1 342 ? 12.204 -1.608 8.700 1.00 94.25 342 THR A C 1
ATOM 2688 O O . THR A 1 342 ? 11.735 -0.494 8.908 1.00 94.25 342 THR A O 1
ATOM 2691 N N . LEU A 1 343 ? 12.617 -2.396 9.694 1.00 92.94 343 LEU A N 1
ATOM 2692 C CA . LEU A 1 343 ? 12.816 -1.898 11.053 1.00 92.94 343 LEU A CA 1
ATOM 2693 C C . LEU A 1 343 ? 14.218 -1.312 11.179 1.00 92.94 343 LEU A C 1
ATOM 2695 O O . LEU A 1 343 ? 15.196 -1.920 10.736 1.00 92.94 343 LEU A O 1
ATOM 2699 N N . LYS A 1 344 ? 14.308 -0.158 11.833 1.00 92.25 344 LYS A N 1
ATOM 2700 C CA . LYS A 1 344 ? 15.574 0.499 12.144 1.00 92.25 344 LYS A CA 1
ATOM 2701 C C . LYS A 1 344 ? 16.452 -0.409 13.002 1.00 92.25 344 LYS A C 1
ATOM 2703 O O . LYS A 1 344 ? 15.975 -1.080 13.918 1.00 92.25 344 LYS A O 1
ATOM 2708 N N . SER A 1 345 ? 17.757 -0.401 12.741 1.00 86.75 345 SER A N 1
ATOM 2709 C CA . SER A 1 345 ? 18.705 -1.241 13.481 1.00 86.75 345 SER A CA 1
ATOM 2710 C C . SER A 1 345 ? 18.642 -0.971 14.991 1.00 86.75 345 SER A C 1
ATOM 2712 O O . SER A 1 345 ? 18.794 0.166 15.436 1.00 86.75 345 SER A O 1
ATOM 2714 N N . GLY A 1 346 ? 18.406 -2.023 15.780 1.00 82.12 346 GLY A N 1
ATOM 2715 C CA . GLY A 1 346 ? 18.266 -1.939 17.238 1.00 82.12 346 GLY A CA 1
ATOM 2716 C C . GLY A 1 346 ? 16.901 -1.449 17.740 1.00 82.12 346 GLY A C 1
ATOM 2717 O O . GLY A 1 346 ? 16.745 -1.286 18.948 1.00 82.12 346 GLY A O 1
ATOM 2718 N N . SER A 1 347 ? 15.924 -1.232 16.854 1.00 85.19 347 SER A N 1
ATOM 2719 C CA . SER A 1 347 ? 14.545 -0.885 17.211 1.00 85.19 347 SER A CA 1
ATOM 2720 C C . SER A 1 347 ? 13.568 -1.958 16.736 1.00 85.19 347 SER A C 1
ATOM 2722 O O . SER A 1 347 ? 13.687 -2.484 15.631 1.00 85.19 347 SER A O 1
ATOM 2724 N N . GLU A 1 348 ? 12.574 -2.268 17.567 1.00 82.19 348 GLU A N 1
ATOM 2725 C CA . GLU A 1 348 ? 11.476 -3.181 17.219 1.00 82.19 348 GLU A CA 1
ATOM 2726 C C . GLU A 1 348 ? 10.204 -2.443 16.788 1.00 82.19 348 GLU A C 1
ATOM 2728 O O . GLU A 1 348 ? 9.264 -3.080 16.325 1.00 82.19 348 GLU A O 1
ATOM 2733 N N . SER A 1 349 ? 10.175 -1.113 16.921 1.00 82.19 349 SER A N 1
ATOM 2734 C CA . SER A 1 349 ? 8.970 -0.293 16.745 1.00 82.19 349 SER A CA 1
ATOM 2735 C C . SER A 1 349 ? 9.123 0.890 15.786 1.00 82.19 349 SER A C 1
ATOM 2737 O O . SER A 1 349 ? 8.138 1.546 15.452 1.00 82.19 349 SER A O 1
ATOM 2739 N N . GLU A 1 350 ? 10.338 1.167 15.309 1.00 88.94 350 GLU A N 1
ATOM 2740 C CA . GLU A 1 350 ? 10.614 2.277 14.392 1.00 88.94 350 GLU A CA 1
ATOM 2741 C C . GLU A 1 350 ? 10.914 1.753 12.983 1.00 88.94 350 GLU A C 1
ATOM 2743 O O . GLU A 1 350 ? 11.837 0.960 12.789 1.00 88.94 350 GLU A O 1
ATOM 2748 N N . GLY A 1 351 ? 10.136 2.209 11.998 1.00 92.62 351 GLY A N 1
ATOM 2749 C CA . GLY A 1 351 ? 10.347 1.892 10.588 1.00 92.62 351 GLY A CA 1
ATOM 2750 C C . GLY A 1 351 ? 11.384 2.805 9.925 1.00 92.62 351 GLY A C 1
ATOM 2751 O O . GLY A 1 351 ? 11.354 4.022 10.111 1.00 92.62 351 GLY A O 1
ATOM 2752 N N . GLU A 1 352 ? 12.259 2.234 9.104 1.00 95.06 352 GLU A N 1
ATOM 2753 C CA . GLU A 1 352 ? 13.282 2.934 8.327 1.00 95.06 352 GLU A CA 1
ATOM 2754 C C . GLU A 1 352 ? 13.275 2.479 6.860 1.00 95.06 352 GLU A C 1
ATOM 2756 O O . GLU A 1 352 ? 13.162 1.291 6.543 1.00 95.06 352 GLU A O 1
ATOM 2761 N N . TRP A 1 353 ? 13.414 3.449 5.954 1.00 95.94 353 TRP A N 1
ATOM 2762 C CA . TRP A 1 353 ? 13.553 3.196 4.525 1.00 95.94 353 TRP A CA 1
ATOM 2763 C C . TRP A 1 353 ? 14.983 2.796 4.178 1.00 95.94 353 TRP A C 1
ATOM 2765 O O . TRP A 1 353 ? 15.918 3.557 4.433 1.00 95.94 353 TRP A O 1
ATOM 2775 N N . ILE A 1 354 ? 15.141 1.657 3.506 1.00 95.25 354 ILE A N 1
ATOM 2776 C CA . ILE A 1 354 ? 16.427 1.204 2.967 1.00 95.25 354 ILE A CA 1
ATOM 2777 C C . ILE A 1 354 ? 16.330 0.936 1.463 1.00 95.25 354 ILE A C 1
ATOM 2779 O O . ILE A 1 354 ? 15.249 0.752 0.904 1.00 95.25 354 ILE A O 1
ATOM 2783 N N . GLY A 1 355 ? 17.470 0.933 0.775 1.00 94.31 355 GLY A N 1
ATOM 2784 C CA . GLY A 1 355 ? 17.518 0.549 -0.635 1.00 94.31 355 GLY A CA 1
ATOM 2785 C C . GLY A 1 355 ? 17.319 -0.958 -0.803 1.00 94.31 355 GLY A C 1
ATOM 2786 O O . GLY A 1 355 ? 17.991 -1.738 -0.134 1.00 94.31 355 GLY A O 1
ATOM 2787 N N . TYR A 1 356 ? 16.430 -1.365 -1.714 1.00 93.31 356 TYR A N 1
ATOM 2788 C CA . TYR A 1 356 ? 16.176 -2.775 -2.014 1.00 93.31 356 TYR A CA 1
ATOM 2789 C C . TYR A 1 356 ? 16.908 -3.216 -3.288 1.00 93.31 356 TYR A C 1
ATOM 2791 O O . TYR A 1 356 ? 16.949 -2.492 -4.295 1.00 93.31 356 TYR A O 1
ATOM 2799 N N . GLY A 1 357 ? 17.476 -4.424 -3.269 1.00 88.12 357 GLY A N 1
ATOM 2800 C CA . GLY A 1 357 ? 18.221 -4.991 -4.393 1.00 88.12 357 GLY A CA 1
ATOM 2801 C C . GLY A 1 357 ? 19.519 -4.229 -4.685 1.00 88.12 357 GLY A C 1
ATOM 2802 O O . GLY A 1 357 ? 20.461 -4.263 -3.900 1.00 88.12 357 GLY A O 1
ATOM 2803 N N . ARG A 1 358 ? 19.599 -3.560 -5.845 1.00 85.81 358 ARG A N 1
ATOM 2804 C CA . ARG A 1 358 ? 20.768 -2.742 -6.248 1.00 85.81 358 ARG A CA 1
ATOM 2805 C C . ARG A 1 358 ? 20.577 -1.243 -6.005 1.00 85.81 358 ARG A C 1
ATOM 2807 O O . ARG A 1 358 ? 21.430 -0.444 -6.389 1.00 85.81 358 ARG A O 1
ATOM 2814 N N . THR A 1 359 ? 19.460 -0.851 -5.404 1.00 92.44 359 THR A N 1
ATOM 2815 C CA . THR A 1 359 ? 19.161 0.549 -5.104 1.00 92.44 359 THR A CA 1
ATOM 2816 C C . THR A 1 359 ? 19.967 1.001 -3.892 1.00 92.44 359 THR A C 1
ATOM 2818 O O . THR A 1 359 ? 19.995 0.315 -2.875 1.00 92.44 359 THR A O 1
ATOM 2821 N N . ARG A 1 360 ? 20.615 2.165 -3.982 1.00 90.12 360 ARG A N 1
ATOM 2822 C CA . ARG A 1 360 ? 21.274 2.825 -2.848 1.00 90.12 360 ARG A CA 1
ATOM 2823 C C . ARG A 1 360 ? 20.514 4.101 -2.516 1.00 90.12 360 ARG A C 1
ATOM 2825 O O . ARG A 1 360 ? 20.117 4.816 -3.431 1.00 90.12 360 ARG A O 1
ATOM 2832 N N . LEU A 1 361 ? 20.317 4.357 -1.226 1.00 90.69 361 LEU A N 1
ATOM 2833 C CA . LEU A 1 361 ? 19.754 5.614 -0.741 1.00 90.69 361 LEU A CA 1
ATOM 2834 C C . LEU A 1 361 ? 20.874 6.616 -0.410 1.00 90.69 361 LEU A C 1
ATOM 2836 O O . LEU A 1 361 ? 21.937 6.187 0.048 1.00 90.69 361 LEU A O 1
ATOM 2840 N N . PRO A 1 362 ? 20.647 7.930 -0.605 1.00 91.62 362 PRO A N 1
ATOM 2841 C CA . PRO A 1 362 ? 19.439 8.547 -1.169 1.00 91.62 362 PRO A CA 1
ATOM 2842 C C . PRO A 1 362 ? 19.283 8.280 -2.676 1.00 91.62 362 PRO A C 1
ATOM 2844 O O . PRO A 1 362 ? 20.272 8.073 -3.377 1.00 91.62 362 PRO A O 1
ATOM 2847 N N . LEU A 1 363 ? 18.038 8.283 -3.170 1.00 91.38 363 LEU A N 1
ATOM 2848 C CA . LEU A 1 363 ? 17.779 8.196 -4.611 1.00 91.38 363 LEU A CA 1
ATOM 2849 C C . LEU A 1 363 ? 18.355 9.431 -5.337 1.00 91.38 363 LEU A C 1
ATOM 2851 O O . LEU A 1 363 ? 18.402 10.516 -4.745 1.00 91.38 363 LEU A O 1
ATOM 2855 N N . PRO A 1 364 ? 18.784 9.297 -6.609 1.00 91.44 364 PRO A N 1
ATOM 2856 C CA . PRO A 1 364 ? 19.162 10.442 -7.434 1.00 91.44 364 PRO A CA 1
ATOM 2857 C C . PRO A 1 364 ? 18.031 11.470 -7.495 1.00 91.44 364 PRO A C 1
ATOM 2859 O O . PRO A 1 364 ? 16.862 11.100 -7.534 1.00 91.44 364 PRO A O 1
ATOM 2862 N N . LYS A 1 365 ? 18.376 12.762 -7.525 1.00 91.44 365 LYS A N 1
ATOM 2863 C CA . LYS A 1 365 ? 17.377 13.844 -7.491 1.00 91.44 365 LYS A CA 1
ATOM 2864 C C . LYS A 1 365 ? 16.532 13.947 -8.760 1.00 91.44 365 LYS A C 1
ATOM 2866 O O . LYS A 1 365 ? 15.428 14.461 -8.684 1.00 91.44 365 LYS A O 1
ATOM 2871 N N . ALA A 1 366 ? 17.043 13.486 -9.899 1.00 92.56 366 ALA A N 1
ATOM 2872 C CA . ALA A 1 366 ? 16.372 13.576 -11.189 1.00 92.56 366 ALA A CA 1
ATOM 2873 C C . ALA A 1 366 ? 16.722 12.371 -12.065 1.00 92.56 366 ALA A C 1
ATOM 2875 O O . ALA A 1 366 ? 17.848 11.863 -12.006 1.00 92.56 366 ALA A O 1
ATOM 2876 N N . CYS A 1 367 ? 15.781 11.950 -12.906 1.00 91.69 367 CYS A N 1
ATOM 2877 C CA . CYS A 1 367 ? 16.065 11.043 -14.008 1.00 91.69 367 CYS A CA 1
ATOM 2878 C C . CYS A 1 367 ? 16.659 11.809 -15.206 1.00 91.69 367 CYS A C 1
ATOM 2880 O O . CYS A 1 367 ? 16.329 12.965 -15.469 1.00 91.69 367 CYS A O 1
ATOM 2882 N N . GLN A 1 368 ? 17.548 11.157 -15.952 1.00 89.31 368 GLN A N 1
ATOM 2883 C CA . GLN A 1 368 ? 18.201 11.694 -17.144 1.00 89.31 368 GLN A CA 1
ATOM 2884 C C . GLN A 1 368 ? 17.449 11.275 -18.412 1.00 89.31 368 GLN A C 1
ATOM 2886 O O . GLN A 1 368 ? 16.949 10.151 -18.472 1.00 89.31 368 GLN A O 1
ATOM 2891 N N . PRO A 1 369 ? 17.379 12.128 -19.447 1.00 86.19 369 PRO A N 1
ATOM 2892 C CA . PRO A 1 369 ? 16.704 11.774 -20.686 1.00 86.19 369 PRO A CA 1
ATOM 2893 C C . PRO A 1 369 ? 17.423 10.621 -21.397 1.00 86.19 369 PRO A C 1
ATOM 2895 O O . PRO A 1 369 ? 18.650 10.597 -21.530 1.00 86.19 369 PRO A O 1
ATOM 2898 N N . VAL A 1 370 ? 16.638 9.680 -21.915 1.00 83.44 370 VAL A N 1
ATOM 2899 C CA . VAL A 1 370 ? 17.092 8.595 -22.783 1.00 83.44 370 VAL A CA 1
ATOM 2900 C C . VAL A 1 370 ? 17.736 9.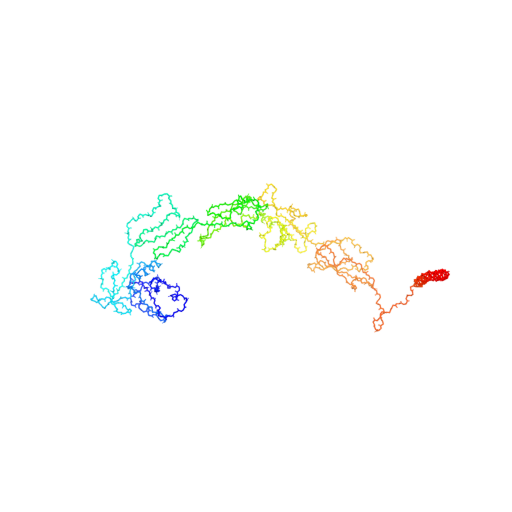211 -24.021 1.00 83.44 370 VAL A C 1
ATOM 2902 O O . VAL A 1 370 ? 17.098 9.949 -24.778 1.00 83.44 370 VAL A O 1
ATOM 2905 N N . THR A 1 371 ? 18.997 8.864 -24.257 1.00 84.38 371 THR A N 1
ATOM 2906 C CA . THR A 1 371 ? 19.714 9.266 -25.464 1.00 84.38 371 THR A CA 1
ATOM 2907 C C . THR A 1 371 ? 20.414 8.075 -26.101 1.00 84.38 371 THR A C 1
ATOM 2909 O O . THR A 1 371 ? 21.058 7.276 -25.425 1.00 84.38 371 THR A O 1
ATOM 2912 N N . CYS A 1 372 ? 20.288 7.939 -27.417 1.00 83.31 372 CYS A N 1
ATOM 2913 C CA . CYS A 1 372 ? 21.023 6.952 -28.192 1.00 83.31 372 CYS A CA 1
ATOM 2914 C C . CYS A 1 372 ? 22.325 7.564 -28.697 1.00 83.31 372 CYS A C 1
ATOM 2916 O O . CYS A 1 372 ? 22.337 8.655 -29.268 1.00 83.31 372 CYS A O 1
ATOM 2918 N N . LYS A 1 373 ? 23.426 6.835 -28.528 1.00 79.31 373 LYS A N 1
ATOM 2919 C CA . LYS A 1 373 ? 24.733 7.234 -29.042 1.00 79.31 373 LYS A CA 1
ATOM 2920 C C . LYS A 1 373 ? 25.049 6.461 -30.318 1.00 79.31 373 LYS A C 1
ATOM 2922 O O . LYS A 1 373 ? 24.823 5.254 -30.392 1.00 79.31 373 LYS A O 1
ATOM 2927 N N . TYR A 1 374 ? 25.606 7.157 -31.299 1.00 73.19 374 TYR A N 1
ATOM 2928 C CA . TYR A 1 374 ? 26.470 6.537 -32.293 1.00 73.19 374 TYR A CA 1
ATOM 2929 C C . TYR A 1 374 ? 27.914 6.816 -31.881 1.00 73.19 374 TYR A C 1
ATOM 2931 O O . TYR A 1 374 ? 28.273 7.960 -31.609 1.00 73.19 374 TYR A O 1
ATOM 2939 N N . GLU A 1 375 ? 28.742 5.776 -31.781 1.00 57.91 375 GLU A N 1
ATOM 2940 C CA . GLU A 1 375 ? 30.194 5.979 -31.867 1.00 57.91 375 GLU A CA 1
ATOM 2941 C C . GLU A 1 375 ? 30.510 6.531 -33.259 1.00 57.91 375 GLU A C 1
ATOM 2943 O O . GLU A 1 375 ? 29.639 6.470 -34.123 1.00 57.91 375 GLU A O 1
ATOM 2948 N N . ASP A 1 376 ? 31.695 7.098 -33.483 1.00 51.06 376 ASP A N 1
ATOM 2949 C CA . ASP A 1 376 ? 32.132 7.584 -34.796 1.00 51.06 376 ASP A CA 1
ATOM 2950 C C . ASP A 1 376 ? 32.074 6.460 -35.847 1.00 51.06 376 ASP A C 1
ATOM 2952 O O . ASP A 1 376 ? 33.075 5.836 -36.203 1.00 51.06 376 ASP A O 1
ATOM 2956 N N . ILE A 1 377 ? 30.876 6.170 -36.355 1.00 52.78 377 ILE A N 1
ATOM 2957 C CA . ILE A 1 377 ? 30.650 5.276 -37.469 1.00 52.78 377 ILE A CA 1
ATOM 2958 C C . ILE A 1 377 ? 31.097 6.094 -38.665 1.00 52.78 377 ILE A C 1
ATOM 2960 O O . ILE A 1 377 ? 30.316 6.767 -39.336 1.00 52.78 377 ILE A O 1
ATOM 2964 N N . LEU A 1 378 ? 32.395 6.015 -38.941 1.00 53.22 378 LEU A N 1
ATOM 2965 C CA . LEU A 1 378 ? 32.865 6.026 -40.310 1.00 53.22 378 LEU A CA 1
ATOM 2966 C C . LEU A 1 378 ? 32.026 4.963 -41.021 1.00 53.22 378 LEU A C 1
ATOM 2968 O O . LEU A 1 378 ? 32.230 3.765 -40.807 1.00 53.22 378 LEU A O 1
ATOM 2972 N N . LEU A 1 379 ? 31.005 5.407 -41.761 1.00 61.00 379 LEU A N 1
ATOM 2973 C CA . LEU A 1 379 ? 30.177 4.539 -42.587 1.00 61.00 379 LEU A CA 1
ATOM 2974 C C . LEU A 1 379 ? 31.141 3.727 -43.433 1.00 61.00 379 LEU A C 1
ATOM 2976 O O . LEU A 1 379 ? 31.839 4.265 -44.293 1.00 61.00 379 LEU A O 1
ATOM 2980 N N . LYS A 1 380 ? 31.257 2.439 -43.111 1.00 63.56 380 LYS A N 1
ATOM 2981 C CA . LYS A 1 380 ? 32.155 1.568 -43.848 1.00 63.56 380 LYS A CA 1
ATOM 2982 C C . LYS A 1 380 ? 31.627 1.537 -45.284 1.00 63.56 380 LYS A C 1
ATOM 2984 O O . LYS A 1 380 ? 30.420 1.362 -45.447 1.00 63.56 380 LYS A O 1
ATOM 2989 N N . PRO A 1 381 ? 32.486 1.640 -46.312 1.00 64.44 381 PRO A N 1
ATOM 2990 C CA . PRO A 1 381 ? 32.059 1.551 -47.713 1.00 64.44 381 PRO A CA 1
ATOM 2991 C C . PRO A 1 381 ? 31.198 0.308 -47.994 1.00 64.44 381 PRO A C 1
ATOM 2993 O O . PRO A 1 381 ? 30.287 0.335 -48.806 1.00 64.44 381 PRO A O 1
ATOM 2996 N N . ILE A 1 382 ? 31.436 -0.760 -47.227 1.00 68.19 382 ILE A N 1
ATOM 2997 C CA . ILE A 1 382 ? 30.723 -2.044 -47.254 1.00 68.19 382 ILE A CA 1
ATOM 2998 C C . ILE A 1 382 ? 29.217 -1.908 -46.940 1.00 68.19 382 ILE A C 1
ATOM 3000 O O . ILE A 1 382 ? 28.452 -2.823 -47.229 1.00 68.19 382 ILE A O 1
ATOM 3004 N N . TYR A 1 383 ? 28.761 -0.798 -46.350 1.00 76.12 383 TYR A N 1
ATOM 3005 C CA . TYR A 1 383 ? 27.348 -0.613 -46.025 1.00 76.12 383 TYR A CA 1
ATOM 3006 C C . TYR A 1 383 ? 26.471 -0.214 -47.219 1.00 76.12 383 TYR A C 1
ATOM 3008 O O . TYR A 1 383 ? 25.263 -0.374 -47.095 1.00 76.12 383 TYR A O 1
ATOM 3016 N N . ASN A 1 384 ? 27.015 0.245 -48.355 1.00 84.25 384 ASN A N 1
ATOM 3017 C CA . ASN A 1 384 ? 26.242 0.604 -49.565 1.00 84.25 384 ASN A CA 1
ATOM 3018 C C . ASN A 1 384 ? 25.038 1.541 -49.286 1.00 84.25 384 ASN A C 1
ATOM 3020 O O . ASN A 1 384 ? 23.960 1.399 -49.870 1.00 84.25 384 ASN A O 1
ATOM 3024 N N . ILE A 1 385 ? 25.204 2.473 -48.341 1.00 84.69 385 ILE A N 1
ATOM 3025 C CA . ILE A 1 385 ? 24.206 3.475 -47.940 1.00 84.69 385 ILE A CA 1
ATOM 3026 C C . ILE A 1 385 ? 24.611 4.813 -48.558 1.00 84.69 385 ILE A C 1
ATOM 3028 O O . ILE A 1 385 ? 25.767 5.223 -48.440 1.00 84.69 385 ILE A O 1
ATOM 3032 N N . ARG A 1 386 ? 23.658 5.530 -49.161 1.00 83.81 386 ARG A N 1
ATOM 3033 C CA . ARG A 1 386 ? 23.890 6.900 -49.631 1.00 83.81 386 ARG A CA 1
ATOM 3034 C C . ARG A 1 386 ? 24.258 7.791 -48.441 1.00 83.81 386 ARG A C 1
ATOM 3036 O O . ARG A 1 386 ? 23.626 7.682 -47.395 1.00 83.81 386 ARG A O 1
ATOM 3043 N N . PRO A 1 387 ? 25.183 8.749 -48.598 1.00 76.38 387 PRO A N 1
ATOM 3044 C CA . PRO A 1 387 ? 25.630 9.588 -47.486 1.00 76.38 387 PRO A CA 1
ATOM 3045 C C . PRO A 1 387 ? 24.529 10.493 -46.908 1.00 76.38 387 PRO A C 1
ATOM 3047 O O . PRO A 1 387 ? 24.736 11.095 -45.866 1.00 76.38 387 PRO A O 1
ATOM 3050 N N . ASN A 1 388 ? 23.361 10.600 -47.543 1.00 85.00 388 ASN A N 1
ATOM 3051 C CA . ASN A 1 388 ? 22.294 11.495 -47.112 1.00 85.00 388 ASN A CA 1
ATOM 3052 C C . ASN A 1 388 ? 21.411 10.833 -46.046 1.00 85.00 388 ASN A C 1
ATOM 3054 O O . ASN A 1 388 ? 20.692 9.873 -46.330 1.00 85.00 388 ASN A O 1
ATOM 3058 N N . PHE A 1 389 ? 21.417 11.413 -44.851 1.00 87.00 389 PHE A N 1
ATOM 3059 C CA . PHE A 1 389 ? 20.550 11.049 -43.737 1.00 87.00 389 PHE A CA 1
ATOM 3060 C C . PHE A 1 389 ? 19.523 12.148 -43.494 1.00 87.00 389 PHE A C 1
ATOM 3062 O O . PHE A 1 389 ? 19.854 13.337 -43.537 1.00 87.00 389 PHE A O 1
ATOM 3069 N N . THR A 1 390 ? 18.293 11.737 -43.195 1.00 90.06 390 THR A N 1
ATOM 3070 C CA . THR A 1 390 ? 17.249 12.628 -42.673 1.00 90.06 390 THR A CA 1
ATOM 3071 C C . THR A 1 390 ? 17.027 12.279 -41.209 1.00 90.06 390 THR A C 1
ATOM 3073 O O . THR A 1 390 ? 16.746 11.124 -40.892 1.00 90.06 390 THR A O 1
ATOM 3076 N N . ILE A 1 391 ? 17.214 13.246 -40.315 1.00 89.69 391 ILE A N 1
ATOM 3077 C CA . ILE A 1 391 ? 17.123 13.069 -38.865 1.00 89.69 391 ILE A CA 1
ATOM 3078 C C . ILE A 1 391 ? 15.924 13.876 -38.374 1.00 89.69 391 ILE A C 1
ATOM 3080 O O . ILE A 1 391 ? 15.946 15.099 -38.415 1.00 89.69 391 ILE A O 1
ATOM 3084 N N . GLU A 1 392 ? 14.881 13.196 -37.920 1.00 91.31 392 GLU A N 1
ATOM 3085 C CA . GLU A 1 392 ? 13.682 13.790 -37.332 1.00 91.31 392 GLU A CA 1
ATOM 3086 C C . GLU A 1 392 ? 13.757 13.629 -35.809 1.00 91.31 392 GLU A C 1
ATOM 3088 O O . GLU A 1 392 ? 13.765 12.510 -35.287 1.00 91.31 392 GLU A O 1
ATOM 3093 N N . PHE A 1 393 ? 13.841 14.741 -35.086 1.00 86.31 393 PHE A N 1
ATOM 3094 C CA . PHE A 1 393 ? 13.850 14.755 -33.625 1.00 86.31 393 PHE A CA 1
ATOM 3095 C C . PHE A 1 393 ? 12.426 14.683 -33.064 1.00 86.31 393 PHE A C 1
ATOM 3097 O O . PHE A 1 393 ? 11.459 15.060 -33.723 1.00 86.31 393 PHE A O 1
ATOM 3104 N N . SER A 1 394 ? 12.288 14.260 -31.805 1.00 80.94 394 SER A N 1
ATOM 3105 C CA . SER A 1 394 ? 10.985 14.166 -31.123 1.00 80.94 394 SER A CA 1
ATOM 3106 C C . SER A 1 394 ? 10.235 15.499 -31.019 1.00 80.94 394 SER A C 1
ATOM 3108 O O . SER A 1 394 ? 9.012 15.510 -30.929 1.00 80.94 394 SER A O 1
ATOM 3110 N N . ASN A 1 395 ? 10.948 16.626 -31.075 1.00 81.81 395 ASN A N 1
ATOM 3111 C CA . ASN A 1 395 ? 10.367 17.969 -31.094 1.00 81.81 395 ASN A CA 1
ATOM 3112 C C . ASN A 1 395 ? 9.866 18.412 -32.487 1.00 81.81 395 ASN A C 1
ATOM 3114 O O . ASN A 1 395 ? 9.431 19.551 -32.633 1.00 81.81 395 ASN A O 1
ATOM 3118 N N . GLY A 1 396 ? 9.954 17.550 -33.508 1.00 80.75 396 GLY A N 1
ATOM 3119 C CA . GLY A 1 396 ? 9.544 17.839 -34.886 1.00 80.75 396 GLY A CA 1
ATOM 3120 C C . GLY A 1 396 ? 10.597 18.562 -35.734 1.00 80.75 396 GLY A C 1
ATOM 3121 O O . GLY A 1 396 ? 10.361 18.812 -36.914 1.00 80.75 396 GLY A O 1
ATOM 3122 N N . THR A 1 397 ? 11.766 18.888 -35.172 1.00 89.62 397 THR A N 1
ATOM 3123 C CA . THR A 1 397 ? 12.888 19.449 -35.942 1.00 89.62 397 THR A CA 1
ATOM 3124 C C . THR A 1 397 ? 13.437 18.391 -36.897 1.00 89.62 397 THR A C 1
ATOM 3126 O O . THR A 1 397 ? 13.676 17.255 -36.486 1.00 89.62 397 THR A O 1
ATOM 3129 N N . VAL A 1 398 ? 13.683 18.766 -38.154 1.00 89.50 398 VAL A N 1
ATOM 3130 C CA . VAL A 1 398 ? 14.295 17.885 -39.157 1.00 89.50 398 VAL A CA 1
ATOM 3131 C C . VAL A 1 398 ? 15.654 18.437 -39.567 1.00 89.50 398 VAL A C 1
ATOM 3133 O O . VAL A 1 398 ? 15.758 19.571 -40.033 1.00 89.50 398 VAL A O 1
ATOM 3136 N N . GLU A 1 399 ? 16.695 17.623 -39.424 1.00 88.56 399 GLU A N 1
ATOM 3137 C CA . GLU A 1 399 ? 18.045 17.915 -39.893 1.00 88.56 399 GLU A CA 1
ATOM 3138 C C . GLU A 1 399 ? 18.431 17.002 -41.058 1.00 88.56 399 GLU A C 1
ATOM 3140 O O . GLU A 1 399 ? 18.159 15.800 -41.059 1.00 88.56 399 GLU A O 1
ATOM 3145 N N . TYR A 1 400 ? 19.136 17.571 -42.033 1.00 87.50 400 TYR A N 1
ATOM 3146 C CA . TYR A 1 400 ? 19.738 16.830 -43.136 1.00 87.50 400 TYR A CA 1
ATOM 3147 C C . TYR A 1 400 ? 21.252 16.805 -42.958 1.00 87.50 400 TYR A C 1
ATOM 3149 O O . TYR A 1 400 ? 21.876 17.834 -42.684 1.00 87.50 400 TYR A O 1
ATOM 3157 N N . GLY A 1 401 ? 21.857 15.632 -43.115 1.00 77.69 401 GLY A N 1
ATOM 3158 C CA . GLY A 1 401 ? 23.294 15.462 -42.924 1.00 77.69 401 GLY A CA 1
ATOM 3159 C C . GLY A 1 401 ? 23.903 14.464 -43.895 1.00 77.69 401 GLY A C 1
ATOM 3160 O O . GLY A 1 401 ? 23.258 13.504 -44.297 1.00 77.69 401 GLY A O 1
ATOM 3161 N N . PHE A 1 402 ? 25.177 14.681 -44.229 1.00 74.19 402 PHE A N 1
ATOM 3162 C CA . PHE A 1 402 ? 25.979 13.759 -45.047 1.00 74.19 402 PHE A CA 1
ATOM 3163 C C . PHE A 1 402 ? 26.683 12.665 -44.220 1.00 74.19 402 PHE A C 1
ATOM 3165 O O . PHE A 1 402 ? 27.382 11.804 -44.750 1.00 74.19 402 PHE A O 1
ATOM 3172 N N . LYS A 1 403 ? 26.570 12.752 -42.891 1.00 74.88 403 LYS A N 1
ATOM 3173 C CA . LYS A 1 403 ? 27.132 11.812 -41.921 1.00 74.88 403 LYS A CA 1
ATOM 3174 C C . LYS A 1 403 ? 26.343 11.877 -40.620 1.00 74.88 403 LYS A C 1
ATOM 3176 O O . LYS A 1 403 ? 25.876 12.952 -40.234 1.00 74.88 403 LYS A O 1
ATOM 3181 N N . LEU A 1 404 ? 26.258 10.748 -39.925 1.00 78.06 404 LEU A N 1
ATOM 3182 C CA . LEU A 1 404 ? 25.778 10.715 -38.547 1.00 78.06 404 LEU A CA 1
ATOM 3183 C C . LEU A 1 404 ? 26.848 11.319 -37.638 1.00 78.06 404 LEU A C 1
ATOM 3185 O O . LEU A 1 404 ? 28.034 11.020 -37.775 1.00 78.06 404 LEU A O 1
ATOM 3189 N N . ARG A 1 405 ? 26.438 12.229 -36.753 1.00 75.62 405 ARG A N 1
ATOM 3190 C CA . ARG A 1 405 ? 27.351 12.885 -35.814 1.00 75.62 405 ARG A CA 1
ATOM 3191 C C . ARG A 1 405 ? 27.483 12.000 -34.566 1.00 75.62 405 ARG A C 1
ATOM 3193 O O . ARG A 1 405 ? 26.486 11.403 -34.163 1.00 75.62 405 ARG A O 1
ATOM 3200 N N . PRO A 1 406 ? 28.655 11.948 -33.911 1.00 74.94 406 PRO A N 1
ATOM 3201 C CA . PRO A 1 406 ? 28.856 11.212 -32.658 1.00 74.94 406 PRO A CA 1
ATOM 3202 C C . PRO A 1 406 ? 28.256 11.973 -31.461 1.00 74.94 406 PRO A C 1
ATOM 3204 O O . PRO A 1 406 ? 28.928 12.264 -30.473 1.00 74.94 406 PRO A O 1
ATOM 3207 N N . VAL A 1 407 ? 26.991 12.371 -31.575 1.00 78.31 407 VAL A N 1
ATOM 3208 C CA . VAL A 1 407 ? 26.251 13.121 -30.556 1.00 78.31 407 VAL A CA 1
ATOM 3209 C C . VAL A 1 407 ? 25.186 12.233 -29.923 1.00 78.31 407 VAL A C 1
ATOM 3211 O O . VAL A 1 407 ? 24.844 11.166 -30.437 1.00 78.31 407 VAL A O 1
ATOM 3214 N N . LEU A 1 408 ? 24.675 12.671 -28.778 1.00 81.88 408 LEU A N 1
ATOM 3215 C CA . LEU A 1 408 ? 23.566 12.020 -28.100 1.00 81.88 408 LEU A CA 1
ATOM 3216 C C . LEU A 1 408 ? 22.256 12.411 -28.787 1.00 81.88 408 LEU A C 1
ATOM 3218 O O . LEU A 1 408 ? 21.879 13.581 -28.799 1.00 81.88 408 LEU A O 1
ATOM 3222 N N . TYR A 1 409 ? 21.574 11.425 -29.364 1.00 84.62 409 TYR A N 1
ATOM 3223 C CA . TYR A 1 409 ? 20.282 11.609 -30.013 1.00 84.62 409 TYR A CA 1
ATOM 3224 C C . TYR A 1 409 ? 19.154 11.341 -29.009 1.00 84.62 409 TYR A C 1
ATOM 3226 O O . TYR A 1 409 ? 19.120 10.246 -28.448 1.00 84.62 409 TYR A O 1
ATOM 3234 N N . PRO A 1 410 ? 18.229 12.287 -28.775 1.00 85.81 410 PRO A N 1
ATOM 3235 C CA . PRO A 1 410 ? 17.104 12.098 -27.861 1.00 85.81 410 PRO A CA 1
ATOM 3236 C C . PRO A 1 410 ? 16.227 10.888 -28.207 1.00 85.81 410 PRO A C 1
ATOM 3238 O O . PRO A 1 410 ? 16.160 10.450 -29.361 1.00 85.81 410 PRO A O 1
ATOM 3241 N N . TYR A 1 411 ? 15.497 10.380 -27.219 1.00 85.69 411 TYR A N 1
ATOM 3242 C CA . TYR A 1 411 ? 14.447 9.382 -27.421 1.00 85.69 411 TYR A CA 1
ATOM 3243 C C . TYR A 1 411 ? 13.463 9.760 -28.532 1.00 85.69 411 TYR A C 1
ATOM 3245 O O . TYR A 1 411 ? 13.175 10.936 -28.748 1.00 85.69 411 TYR A O 1
ATOM 3253 N N . MET A 1 412 ? 12.966 8.746 -29.249 1.00 85.44 412 MET A N 1
ATOM 3254 C CA . MET A 1 412 ? 12.107 8.883 -30.433 1.00 85.44 412 MET A CA 1
ATOM 3255 C C . MET A 1 412 ? 12.724 9.622 -31.626 1.00 85.44 412 MET A C 1
ATOM 3257 O O . MET A 1 412 ? 12.047 9.765 -32.643 1.00 85.44 412 MET A O 1
ATOM 3261 N N . THR A 1 413 ? 14.005 10.006 -31.579 1.00 87.38 413 THR A N 1
ATOM 3262 C CA . THR A 1 413 ? 14.698 10.479 -32.785 1.00 87.38 413 THR A CA 1
ATOM 3263 C C . THR A 1 413 ? 14.652 9.391 -33.853 1.00 87.38 413 THR A C 1
ATOM 3265 O O . THR A 1 413 ? 15.044 8.246 -33.593 1.00 87.38 413 THR A O 1
ATOM 3268 N N . LYS A 1 414 ? 14.181 9.743 -35.048 1.00 91.00 414 LYS A N 1
ATOM 3269 C CA . LYS A 1 414 ? 14.161 8.872 -36.220 1.00 91.00 414 LYS A CA 1
ATOM 3270 C C . LYS A 1 414 ? 15.260 9.297 -37.174 1.00 91.00 414 LYS A C 1
ATOM 3272 O O . LYS A 1 414 ? 15.387 10.466 -37.515 1.00 91.00 414 LYS A O 1
ATOM 3277 N N . ILE A 1 415 ? 16.036 8.330 -37.628 1.00 89.88 415 ILE A N 1
ATOM 3278 C CA . ILE A 1 415 ? 17.034 8.521 -38.670 1.00 89.88 415 ILE A CA 1
ATOM 3279 C C . ILE A 1 415 ? 16.593 7.687 -39.862 1.00 89.88 415 ILE A C 1
ATOM 3281 O O . ILE A 1 415 ? 16.389 6.479 -39.754 1.00 89.88 415 ILE A O 1
ATOM 3285 N N . GLN A 1 416 ? 16.446 8.340 -40.999 1.00 90.38 416 GLN A N 1
ATOM 3286 C CA . GLN A 1 416 ? 16.134 7.717 -42.270 1.00 90.38 416 GLN A CA 1
ATOM 3287 C C . GLN A 1 416 ? 17.386 7.711 -43.141 1.00 90.38 416 GLN A C 1
ATOM 3289 O O . GLN A 1 416 ? 18.042 8.745 -43.308 1.00 90.38 416 GLN A O 1
ATOM 3294 N N . TYR A 1 417 ? 17.697 6.548 -43.708 1.00 88.50 417 TYR A N 1
ATOM 3295 C CA . TYR A 1 417 ? 18.779 6.377 -44.672 1.00 88.50 417 TYR A CA 1
ATOM 3296 C C . TYR A 1 417 ? 18.296 5.644 -45.921 1.00 88.50 417 TYR A C 1
ATOM 3298 O O . TYR A 1 417 ? 17.308 4.906 -45.893 1.00 88.50 417 TYR A O 1
ATOM 3306 N N . VAL A 1 418 ? 18.998 5.879 -47.029 1.00 89.19 418 VAL A N 1
ATOM 3307 C CA . VAL A 1 418 ? 18.639 5.377 -48.361 1.00 89.19 418 VAL A CA 1
ATOM 3308 C C . VAL A 1 418 ? 19.770 4.512 -48.899 1.00 89.19 418 VAL A C 1
ATOM 3310 O O . VAL A 1 418 ? 20.937 4.895 -48.804 1.00 89.19 418 VAL A O 1
ATOM 3313 N N . CYS A 1 419 ? 19.438 3.368 -49.486 1.00 87.62 419 CYS A N 1
ATOM 3314 C CA . CYS A 1 419 ? 20.423 2.485 -50.104 1.00 87.62 419 CYS A CA 1
ATOM 3315 C C . CYS A 1 419 ? 20.961 3.039 -51.434 1.00 87.62 419 CYS A C 1
ATOM 3317 O O . CYS A 1 419 ? 20.309 3.823 -52.136 1.00 87.62 419 CYS A O 1
ATOM 3319 N N . GLU A 1 420 ? 22.186 2.656 -51.789 1.00 86.88 420 GLU A N 1
ATOM 3320 C CA . GLU A 1 420 ? 22.736 2.929 -53.118 1.00 86.88 420 GLU A CA 1
ATOM 3321 C C . GLU A 1 420 ? 21.968 2.178 -54.218 1.00 86.88 420 GLU A C 1
ATOM 3323 O O . GLU A 1 420 ? 21.275 1.191 -53.976 1.00 86.88 420 GLU A O 1
ATOM 3328 N N . ASN A 1 421 ? 22.076 2.656 -55.461 1.00 84.38 421 ASN A N 1
ATOM 3329 C CA . ASN A 1 421 ? 21.375 2.037 -56.586 1.00 84.38 421 ASN A CA 1
ATOM 3330 C C . ASN A 1 421 ? 21.828 0.583 -56.779 1.00 84.38 421 ASN A C 1
ATOM 3332 O O . ASN A 1 421 ? 23.020 0.303 -56.859 1.00 84.38 421 ASN A O 1
ATOM 3336 N N . GLY A 1 422 ? 20.865 -0.334 -56.896 1.00 82.06 422 GLY A N 1
ATOM 3337 C CA . GLY A 1 422 ? 21.137 -1.772 -56.978 1.00 82.06 422 GLY A CA 1
ATOM 3338 C C . GLY A 1 422 ? 21.259 -2.468 -55.619 1.00 82.06 422 GLY A C 1
ATOM 3339 O O . GLY A 1 422 ? 21.496 -3.674 -55.597 1.00 82.06 422 GLY A O 1
ATOM 3340 N N . TYR A 1 423 ? 21.048 -1.750 -54.511 1.00 85.00 423 TYR A N 1
ATOM 3341 C CA . TYR A 1 423 ? 20.985 -2.292 -53.154 1.00 85.00 423 TYR A CA 1
ATOM 3342 C C . TYR A 1 423 ? 19.625 -1.999 -52.499 1.00 85.00 423 TYR A C 1
ATOM 3344 O O . TYR A 1 423 ? 18.944 -1.042 -52.863 1.00 85.00 423 TYR A O 1
ATOM 3352 N N . GLU A 1 424 ? 19.225 -2.834 -51.547 1.00 85.88 424 GLU A N 1
ATOM 3353 C CA . GLU A 1 424 ? 18.005 -2.733 -50.746 1.00 85.88 424 GLU A CA 1
ATOM 3354 C C . GLU A 1 424 ? 18.302 -3.019 -49.269 1.00 85.88 424 GLU A C 1
ATOM 3356 O O . GLU A 1 424 ? 19.369 -3.513 -48.899 1.00 85.88 424 GLU A O 1
ATOM 3361 N N . THR A 1 425 ? 17.371 -2.675 -48.392 1.00 84.88 425 THR A N 1
ATOM 3362 C CA . THR A 1 425 ? 17.463 -2.954 -46.958 1.00 84.88 425 THR A CA 1
ATOM 3363 C C . THR A 1 425 ? 17.190 -4.435 -46.681 1.00 84.88 425 THR A C 1
ATOM 3365 O O . THR A 1 425 ? 16.651 -5.158 -47.517 1.00 84.88 425 THR A O 1
ATOM 3368 N N . VAL A 1 426 ? 17.465 -4.895 -45.454 1.00 79.25 426 VAL A N 1
ATOM 3369 C CA . VAL A 1 426 ? 17.089 -6.254 -44.999 1.00 79.25 426 VAL A CA 1
ATOM 3370 C C . VAL A 1 426 ? 15.578 -6.516 -45.146 1.00 79.25 426 VAL A C 1
ATOM 3372 O O . VAL A 1 426 ? 15.140 -7.655 -45.272 1.00 79.25 426 VAL A O 1
ATOM 3375 N N . THR A 1 427 ? 14.773 -5.455 -45.152 1.00 79.19 427 THR A N 1
ATOM 3376 C CA . THR A 1 427 ? 13.316 -5.487 -45.304 1.00 79.19 427 THR A CA 1
ATOM 3377 C C . THR A 1 427 ? 12.842 -5.355 -46.760 1.00 79.19 427 THR A C 1
ATOM 3379 O O . THR A 1 427 ? 11.635 -5.288 -46.973 1.00 79.19 427 THR A O 1
ATOM 3382 N N . LYS A 1 428 ? 13.752 -5.374 -47.751 1.00 79.50 428 LYS A N 1
ATOM 3383 C CA . LYS A 1 428 ? 13.479 -5.221 -49.198 1.00 79.50 428 LYS A CA 1
ATOM 3384 C C . LYS A 1 428 ? 12.852 -3.880 -49.593 1.00 79.50 428 LYS A C 1
ATOM 3386 O O . LYS A 1 428 ? 12.014 -3.805 -50.491 1.00 79.50 428 LYS A O 1
ATOM 3391 N N . TYR A 1 429 ? 13.253 -2.812 -48.911 1.00 81.38 429 TYR A N 1
ATOM 3392 C CA . TYR A 1 429 ? 12.897 -1.441 -49.269 1.00 81.38 429 TYR A CA 1
ATOM 3393 C C . TYR A 1 429 ? 14.151 -0.653 -49.650 1.00 81.38 429 TYR A C 1
ATOM 3395 O O . TYR A 1 429 ? 15.259 -0.989 -49.248 1.00 81.38 429 TYR A O 1
ATOM 3403 N N . ASP A 1 430 ? 13.985 0.434 -50.398 1.00 81.69 430 ASP A N 1
ATOM 3404 C CA . ASP A 1 430 ? 15.101 1.328 -50.751 1.00 81.69 430 ASP A CA 1
ATOM 3405 C C . ASP A 1 430 ? 15.478 2.281 -49.600 1.00 81.69 430 ASP A C 1
ATOM 3407 O O . ASP A 1 430 ? 16.504 2.964 -49.641 1.00 81.69 430 ASP A O 1
ATOM 3411 N N . VAL A 1 431 ? 14.632 2.331 -48.569 1.00 85.62 431 VAL A N 1
ATOM 3412 C CA . VAL A 1 431 ? 14.679 3.269 -47.450 1.00 85.62 431 VAL A CA 1
ATOM 3413 C C . VAL A 1 431 ? 14.468 2.509 -46.146 1.00 85.62 431 VAL A C 1
ATOM 3415 O O . VAL A 1 431 ? 13.549 1.695 -46.047 1.00 85.62 431 VAL A O 1
ATOM 3418 N N . GLN A 1 432 ? 15.269 2.818 -45.127 1.00 88.06 432 GLN A N 1
ATOM 3419 C CA . GLN A 1 432 ? 15.085 2.296 -43.774 1.00 88.06 432 GLN A CA 1
ATOM 3420 C C . GLN A 1 432 ? 15.050 3.431 -42.759 1.00 88.06 432 GLN A C 1
ATOM 3422 O O . GLN A 1 432 ? 15.888 4.334 -42.778 1.00 88.06 432 GLN A O 1
ATOM 3427 N N . ASN A 1 433 ? 14.111 3.313 -41.823 1.00 90.38 433 ASN A N 1
ATOM 3428 C CA . ASN A 1 433 ? 14.031 4.163 -40.646 1.00 90.38 433 ASN A CA 1
ATOM 3429 C C . ASN A 1 433 ? 14.557 3.395 -39.434 1.00 90.38 433 ASN A C 1
ATOM 3431 O O . ASN A 1 433 ? 14.213 2.224 -39.239 1.00 90.38 433 ASN A O 1
ATOM 3435 N N . ILE A 1 434 ? 15.366 4.061 -38.618 1.00 89.56 434 ILE A N 1
ATOM 3436 C CA . ILE A 1 434 ? 15.815 3.584 -37.309 1.00 89.56 434 ILE A CA 1
ATOM 3437 C C . ILE A 1 434 ? 15.410 4.603 -36.256 1.00 89.56 434 ILE A C 1
ATOM 3439 O O . ILE A 1 434 ? 15.530 5.808 -36.466 1.00 89.56 434 ILE A O 1
ATOM 3443 N N . THR A 1 435 ? 14.909 4.128 -35.125 1.00 90.62 435 THR A N 1
ATOM 3444 C CA . THR A 1 435 ? 14.392 4.993 -34.062 1.00 90.62 435 THR A CA 1
ATOM 3445 C C . THR A 1 435 ? 15.145 4.742 -32.770 1.00 90.62 435 THR A C 1
ATOM 3447 O O . THR A 1 435 ? 15.436 3.591 -32.428 1.00 90.62 435 THR A O 1
ATOM 3450 N N . CYS A 1 436 ? 15.461 5.810 -32.039 1.00 87.62 436 CYS A N 1
ATOM 3451 C CA . CYS A 1 436 ? 16.015 5.685 -30.700 1.00 87.62 436 CYS A CA 1
ATOM 3452 C C . CYS A 1 436 ? 14.946 5.122 -29.754 1.00 87.62 436 CYS A C 1
ATOM 3454 O O . CYS A 1 436 ? 13.967 5.796 -29.430 1.00 87.62 436 CYS A O 1
ATOM 3456 N N . GLY A 1 437 ? 15.108 3.856 -29.365 1.00 82.94 437 GLY A N 1
ATOM 3457 C CA . GLY A 1 437 ? 14.165 3.144 -28.512 1.00 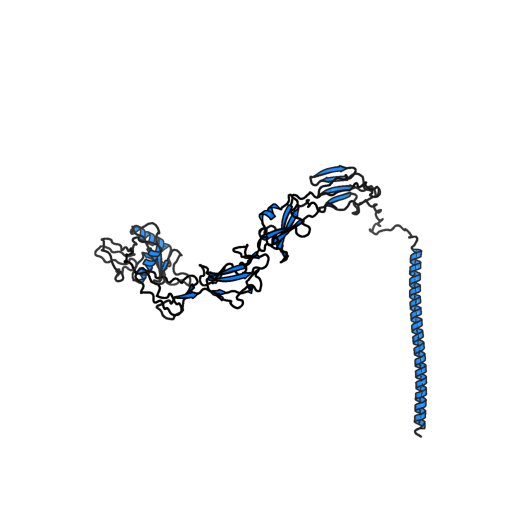82.94 437 GLY A CA 1
ATOM 3458 C C . GLY A 1 437 ? 14.315 3.486 -27.025 1.00 82.94 437 GLY A C 1
ATOM 3459 O O . GLY A 1 437 ? 15.293 4.117 -26.625 1.00 82.94 437 G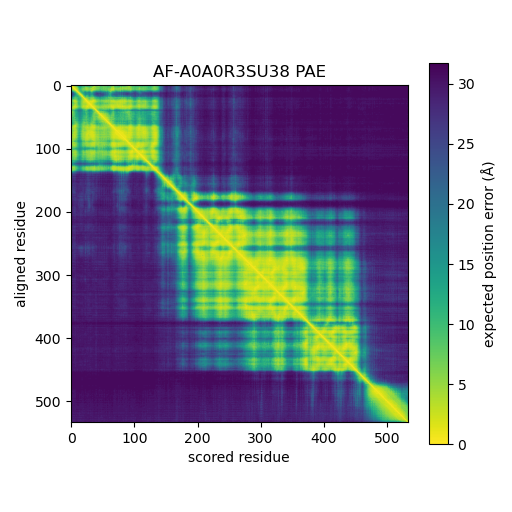LY A O 1
ATOM 3460 N N . PRO A 1 438 ? 13.390 2.996 -26.180 1.00 76.31 438 PRO A N 1
ATOM 3461 C CA . PRO A 1 438 ? 13.332 3.359 -24.764 1.00 76.31 438 PRO A CA 1
ATOM 3462 C C . PRO A 1 438 ? 14.552 2.865 -23.991 1.00 76.31 438 PRO A C 1
ATOM 3464 O O . PRO A 1 438 ? 14.932 3.466 -23.008 1.00 76.31 438 PRO A O 1
ATOM 3467 N N . THR A 1 439 ? 15.227 1.811 -24.458 1.00 73.38 439 THR A N 1
ATOM 3468 C CA . THR A 1 439 ? 16.440 1.256 -23.838 1.00 73.38 439 THR A CA 1
ATOM 3469 C C . THR A 1 439 ? 17.730 1.935 -24.305 1.00 73.38 439 THR A C 1
ATOM 3471 O O . THR A 1 439 ? 18.770 1.277 -24.323 1.00 73.38 439 THR A O 1
ATOM 3474 N N . ALA A 1 440 ? 17.652 3.171 -24.813 1.00 79.00 440 ALA A N 1
ATOM 3475 C CA . ALA A 1 440 ? 18.774 3.890 -25.427 1.00 79.00 440 ALA A CA 1
ATOM 3476 C C . ALA A 1 440 ? 19.500 3.103 -26.537 1.00 79.00 440 ALA A C 1
ATOM 3478 O O . ALA A 1 440 ? 20.711 3.205 -26.737 1.00 79.00 440 ALA A O 1
ATOM 3479 N N . ARG A 1 441 ? 18.746 2.277 -27.269 1.00 82.81 441 ARG A N 1
ATOM 3480 C CA . ARG A 1 441 ? 19.246 1.477 -28.392 1.00 82.81 441 ARG A CA 1
ATOM 3481 C C . ARG A 1 441 ? 18.443 1.783 -29.642 1.00 82.81 441 ARG A C 1
ATOM 3483 O O . ARG A 1 441 ? 17.214 1.839 -29.591 1.00 82.81 441 ARG A O 1
ATOM 3490 N N . TRP A 1 442 ? 19.141 1.900 -30.766 1.00 85.12 442 TRP A N 1
ATOM 3491 C CA . TRP A 1 442 ? 18.529 2.022 -32.084 1.00 85.12 442 TRP A CA 1
ATOM 3492 C C . TRP A 1 442 ? 17.715 0.776 -32.441 1.00 85.12 442 TRP A C 1
ATOM 3494 O O . TRP A 1 442 ? 18.171 -0.360 -32.255 1.00 85.12 442 TRP A O 1
ATOM 3504 N N . LYS A 1 443 ? 16.497 0.991 -32.936 1.00 86.44 443 LYS A N 1
ATOM 3505 C CA . LYS A 1 443 ? 15.589 -0.060 -33.397 1.00 86.44 443 LYS A CA 1
ATOM 3506 C C . LYS A 1 443 ? 15.074 0.269 -34.810 1.00 86.44 443 LYS A C 1
ATOM 3508 O O . LYS A 1 443 ? 14.388 1.279 -34.956 1.00 86.44 443 LYS A O 1
ATOM 3513 N N . PRO A 1 444 ? 15.358 -0.572 -35.824 1.00 84.50 444 PRO A N 1
ATOM 3514 C CA . PRO A 1 444 ? 16.404 -1.599 -35.820 1.00 84.50 444 PRO A CA 1
ATOM 3515 C C . PRO A 1 444 ? 17.805 -0.978 -35.667 1.00 84.50 444 PRO A C 1
ATOM 3517 O O . PRO A 1 444 ? 17.980 0.235 -35.769 1.00 84.50 444 PRO A O 1
ATOM 3520 N N . GLN A 1 445 ? 18.812 -1.808 -35.387 1.00 82.62 445 GLN A N 1
ATOM 3521 C CA . GLN A 1 445 ? 20.206 -1.361 -35.444 1.00 82.62 445 GLN A CA 1
ATOM 3522 C C . GLN A 1 445 ? 20.563 -0.982 -36.886 1.00 82.62 445 GLN A C 1
ATOM 3524 O O . GLN A 1 445 ? 20.020 -1.556 -37.834 1.00 82.62 445 GLN A O 1
ATOM 3529 N N . LEU A 1 446 ? 21.476 -0.022 -37.052 1.00 83.19 446 LEU A N 1
ATOM 3530 C CA . LEU A 1 446 ? 21.939 0.376 -38.379 1.00 83.19 446 LEU A CA 1
ATOM 3531 C C . LEU A 1 446 ? 22.592 -0.831 -39.058 1.00 83.19 446 LEU A C 1
ATOM 3533 O O . LEU A 1 446 ? 23.566 -1.389 -38.555 1.00 83.19 446 LEU A O 1
ATOM 3537 N N . THR A 1 447 ? 22.029 -1.235 -40.192 1.00 81.75 447 THR A N 1
ATOM 3538 C CA . THR A 1 447 ? 22.488 -2.375 -40.989 1.00 81.75 447 THR A CA 1
ATOM 3539 C C . THR A 1 447 ? 22.793 -1.904 -42.404 1.00 81.75 447 THR A C 1
ATOM 3541 O O . THR A 1 447 ? 22.088 -1.051 -42.945 1.00 81.75 447 THR A O 1
ATOM 3544 N N . GLY A 1 448 ? 23.870 -2.433 -42.989 1.00 81.69 448 GLY A N 1
ATOM 3545 C CA . GLY A 1 448 ? 24.228 -2.144 -44.376 1.00 81.69 448 GLY A CA 1
ATOM 3546 C C . GLY A 1 448 ? 23.174 -2.657 -45.358 1.00 81.69 448 GLY A C 1
ATOM 3547 O O . GLY A 1 448 ? 22.456 -3.614 -45.067 1.00 81.69 448 GLY A O 1
ATOM 3548 N N . CYS A 1 449 ? 23.097 -2.022 -46.522 1.00 85.81 449 CYS A N 1
ATOM 3549 C CA . CYS A 1 449 ? 22.234 -2.441 -47.613 1.00 85.81 449 CYS A CA 1
ATOM 3550 C C . CYS A 1 449 ? 22.810 -3.671 -48.329 1.00 85.81 449 CYS A C 1
ATOM 3552 O O . CYS A 1 449 ? 24.019 -3.781 -48.564 1.00 85.81 449 CYS A O 1
ATOM 3554 N N . ILE A 1 450 ? 21.923 -4.591 -48.689 1.00 85.31 450 ILE A N 1
ATOM 3555 C CA . ILE A 1 450 ? 22.207 -5.831 -49.412 1.00 85.31 450 ILE A CA 1
ATOM 3556 C C . ILE A 1 450 ? 21.946 -5.632 -50.904 1.00 85.31 450 ILE A C 1
ATOM 3558 O O . ILE A 1 450 ? 21.129 -4.804 -51.286 1.00 85.31 450 ILE A O 1
ATOM 3562 N N . LYS A 1 451 ? 22.664 -6.339 -51.779 1.00 83.75 451 LYS A N 1
ATOM 3563 C CA . LYS A 1 451 ? 22.468 -6.206 -53.230 1.00 83.75 451 LYS A CA 1
ATOM 3564 C C . LYS A 1 451 ? 21.072 -6.719 -53.596 1.00 83.75 451 LYS A C 1
ATOM 3566 O O . LYS A 1 451 ? 20.714 -7.809 -53.159 1.00 83.75 451 LYS A O 1
ATOM 3571 N N . LYS A 1 452 ? 20.319 -5.967 -54.406 1.00 83.19 452 LYS A N 1
ATOM 3572 C CA . LYS A 1 452 ? 19.032 -6.424 -54.946 1.00 83.19 452 LYS A CA 1
ATOM 3573 C C . LYS A 1 452 ? 19.272 -7.723 -55.703 1.00 83.19 452 LYS A C 1
ATOM 3575 O O . LYS A 1 452 ? 20.073 -7.754 -56.642 1.00 83.19 452 LYS A O 1
ATOM 3580 N N . GLU A 1 453 ? 18.604 -8.789 -55.285 1.00 70.19 453 GLU A N 1
ATOM 3581 C CA . GLU A 1 453 ? 18.546 -10.000 -56.093 1.00 70.19 453 GLU A CA 1
ATOM 3582 C C . GLU A 1 453 ? 17.859 -9.629 -57.413 1.00 70.19 453 GLU A C 1
ATOM 3584 O O . GLU A 1 453 ? 16.807 -8.985 -57.411 1.00 70.19 453 GLU A O 1
ATOM 3589 N N . GLU A 1 454 ? 18.476 -9.967 -58.553 1.00 56.78 454 GLU A N 1
ATOM 3590 C CA . GLU A 1 454 ? 17.806 -9.823 -59.845 1.00 56.78 454 GLU A CA 1
ATOM 3591 C C . GLU A 1 454 ? 16.460 -10.535 -59.740 1.00 56.78 454 GLU A C 1
ATOM 3593 O O . GLU A 1 454 ? 16.412 -11.701 -59.341 1.00 56.78 454 GLU A O 1
ATOM 3598 N N . ALA A 1 455 ? 15.370 -9.819 -60.043 1.00 50.16 455 ALA A N 1
ATOM 3599 C CA . ALA A 1 455 ? 14.031 -10.383 -60.003 1.00 50.16 455 ALA A CA 1
ATOM 3600 C C . ALA A 1 455 ? 14.059 -11.728 -60.729 1.00 50.16 455 ALA A C 1
ATOM 3602 O O . ALA A 1 455 ? 14.382 -11.793 -61.918 1.00 50.16 455 ALA A O 1
ATOM 3603 N N . MET A 1 456 ? 13.781 -12.799 -59.981 1.00 44.19 456 MET A N 1
ATOM 3604 C CA . MET A 1 456 ? 13.690 -14.149 -60.511 1.00 44.19 456 MET A CA 1
ATOM 3605 C C . MET A 1 456 ? 12.888 -14.098 -61.811 1.00 44.19 456 MET A C 1
ATOM 3607 O O . MET A 1 456 ? 11.726 -13.692 -61.786 1.00 44.19 456 MET A O 1
ATOM 3611 N N . LYS A 1 457 ? 13.496 -14.476 -62.947 1.00 42.66 457 LYS A N 1
ATOM 3612 C CA . LYS A 1 457 ? 12.767 -14.591 -64.214 1.00 42.66 457 LYS A CA 1
ATOM 3613 C C . LYS A 1 457 ? 11.641 -15.593 -63.996 1.00 42.66 457 LYS A C 1
ATOM 3615 O O . LYS A 1 457 ? 11.869 -16.798 -63.904 1.00 42.66 457 LYS A O 1
ATOM 3620 N N . THR A 1 458 ? 10.427 -15.092 -63.848 1.00 48.53 458 THR A N 1
ATOM 3621 C CA . THR A 1 458 ? 9.227 -15.909 -63.770 1.00 48.53 458 THR A CA 1
ATOM 3622 C C . THR A 1 458 ? 8.659 -16.054 -65.173 1.00 48.53 458 THR A C 1
ATOM 3624 O O . THR A 1 458 ? 8.646 -15.121 -65.975 1.00 48.53 458 THR A O 1
ATOM 3627 N N . SER A 1 459 ? 8.231 -17.269 -65.502 1.00 52.16 459 SER A N 1
ATOM 3628 C CA . SER A 1 459 ? 7.436 -17.515 -66.707 1.00 52.16 459 SER A CA 1
ATOM 3629 C C . SER A 1 459 ? 6.099 -16.763 -66.625 1.00 52.16 459 SER A C 1
ATOM 3631 O O . SER A 1 459 ? 5.667 -16.369 -65.542 1.00 52.16 459 SER A O 1
ATOM 3633 N N . SER A 1 460 ? 5.392 -16.619 -67.749 1.00 52.41 460 SER A N 1
ATOM 3634 C CA . SER A 1 460 ? 4.059 -15.990 -67.823 1.00 52.41 460 SER A CA 1
ATOM 3635 C C . SER A 1 460 ? 2.998 -16.609 -66.890 1.00 52.41 460 SER A C 1
ATOM 3637 O O . SER A 1 460 ? 1.951 -16.006 -66.683 1.00 52.41 460 SER A O 1
ATOM 3639 N N . GLY A 1 461 ? 3.271 -17.780 -66.296 1.00 48.28 461 GLY A N 1
ATOM 3640 C CA . GLY A 1 461 ? 2.454 -18.434 -65.266 1.00 48.28 461 GLY A CA 1
ATOM 3641 C C . GLY A 1 461 ? 2.989 -18.320 -63.830 1.00 48.28 461 GLY A C 1
ATOM 3642 O O . GLY A 1 461 ? 2.590 -19.111 -62.979 1.00 48.28 461 GLY A O 1
ATOM 3643 N N . GLY A 1 462 ? 3.935 -17.416 -63.548 1.00 45.34 462 GLY A N 1
ATOM 3644 C CA . GLY A 1 462 ? 4.442 -17.148 -62.193 1.00 45.34 462 GLY A CA 1
ATOM 3645 C C . GLY A 1 462 ? 5.411 -18.193 -61.623 1.00 45.34 462 GLY A C 1
ATOM 3646 O O . GLY A 1 462 ? 5.838 -18.071 -60.478 1.00 45.34 462 GLY A O 1
ATOM 3647 N N . ARG A 1 463 ? 5.801 -19.215 -62.398 1.00 38.12 463 ARG A N 1
ATOM 3648 C CA . ARG A 1 463 ? 6.814 -20.195 -61.971 1.00 38.12 463 ARG A CA 1
ATOM 3649 C C . ARG A 1 463 ? 8.221 -19.644 -62.171 1.00 38.12 463 ARG A C 1
ATOM 3651 O O . ARG A 1 463 ? 8.532 -19.170 -63.266 1.00 38.12 463 ARG A O 1
ATOM 3658 N N . TYR A 1 464 ? 9.045 -19.757 -61.129 1.00 42.75 464 TYR A N 1
ATOM 3659 C CA . TYR A 1 464 ? 10.481 -19.479 -61.157 1.00 42.75 464 TYR A CA 1
ATOM 3660 C C . TYR A 1 464 ? 11.175 -20.288 -62.259 1.00 42.75 464 TYR A C 1
ATOM 3662 O O . TYR A 1 464 ? 11.012 -21.507 -62.324 1.00 42.75 464 TYR A O 1
ATOM 3670 N N . VAL A 1 465 ? 11.947 -19.609 -63.110 1.00 53.34 465 VAL A N 1
ATOM 3671 C CA . VAL A 1 465 ? 12.835 -20.230 -64.095 1.00 53.34 465 VAL A CA 1
ATOM 3672 C C . VAL A 1 465 ? 14.275 -20.001 -63.624 1.00 53.34 465 VAL A C 1
ATOM 3674 O O . VAL A 1 465 ? 14.787 -18.889 -63.775 1.00 53.34 465 VAL A O 1
ATOM 3677 N N . PRO A 1 466 ? 14.940 -21.000 -63.016 1.00 46.00 466 PRO A N 1
ATOM 3678 C CA . PRO A 1 466 ? 16.344 -20.861 -62.653 1.00 46.00 466 PRO A CA 1
ATOM 3679 C C . PRO A 1 466 ? 17.215 -20.715 -63.912 1.00 46.00 466 PRO A C 1
ATOM 3681 O O . PRO A 1 466 ? 16.915 -21.340 -64.935 1.00 46.00 466 PRO A O 1
ATOM 3684 N N . PRO A 1 467 ? 18.311 -19.935 -63.868 1.00 55.09 467 PRO A N 1
ATOM 3685 C CA . PRO A 1 467 ? 19.328 -20.000 -64.909 1.00 55.09 467 PRO A CA 1
ATOM 3686 C C . PRO A 1 467 ? 19.941 -21.406 -64.927 1.00 55.09 467 PRO A C 1
ATOM 3688 O O . PRO A 1 467 ? 20.182 -21.998 -63.873 1.00 55.09 467 PRO A O 1
ATOM 3691 N N . THR A 1 468 ? 20.201 -21.948 -66.118 1.00 54.41 468 THR A N 1
ATOM 3692 C CA . THR A 1 468 ? 20.921 -23.216 -66.298 1.00 54.41 468 THR A CA 1
ATOM 3693 C C . THR A 1 468 ? 22.377 -23.027 -65.891 1.00 54.41 468 THR A C 1
ATOM 3695 O O . THR A 1 468 ? 23.242 -22.747 -66.718 1.00 54.41 468 THR A O 1
ATOM 3698 N N . VAL A 1 469 ? 22.632 -23.125 -64.591 1.00 52.88 469 VAL A N 1
ATOM 3699 C CA . VAL A 1 469 ? 23.970 -23.237 -64.024 1.00 52.88 469 VAL A CA 1
ATOM 3700 C C . VAL A 1 469 ? 24.157 -24.704 -63.671 1.00 52.88 469 VAL A C 1
ATOM 3702 O O . VAL A 1 469 ? 23.613 -25.188 -62.678 1.00 52.88 469 VAL A O 1
ATOM 3705 N N . GLU A 1 470 ? 24.901 -25.429 -64.503 1.00 53.75 470 GLU A N 1
ATOM 3706 C CA . GLU A 1 470 ? 25.414 -26.736 -64.108 1.00 53.75 470 GLU A CA 1
ATOM 3707 C C . GLU A 1 470 ? 26.379 -26.530 -62.937 1.00 53.75 470 GLU A C 1
ATOM 3709 O O . GLU A 1 470 ? 27.409 -25.866 -63.055 1.00 53.75 470 GLU A O 1
ATOM 3714 N N . VAL A 1 471 ? 26.016 -27.053 -61.765 1.00 45.22 471 VAL A N 1
ATOM 3715 C CA . VAL A 1 471 ? 26.891 -27.029 -60.593 1.00 45.22 471 VAL A CA 1
ATOM 3716 C C . VAL A 1 471 ? 28.098 -27.923 -60.911 1.00 45.22 471 VAL A C 1
ATOM 3718 O O . VAL A 1 471 ? 27.894 -29.121 -61.120 1.00 45.22 471 VAL A O 1
ATOM 3721 N N . PRO A 1 472 ? 29.352 -27.424 -60.871 1.00 53.91 472 PRO A N 1
ATOM 3722 C CA . PRO A 1 472 ? 30.554 -28.177 -61.274 1.00 53.91 472 PRO A CA 1
ATOM 3723 C C . PRO A 1 472 ? 30.906 -29.375 -60.360 1.00 53.91 472 PRO A C 1
ATOM 3725 O O . PRO A 1 472 ? 31.965 -29.984 -60.488 1.00 53.91 472 PRO A O 1
ATOM 3728 N N . SER A 1 473 ? 30.009 -29.737 -59.439 1.00 56.62 473 SER A N 1
ATOM 3729 C CA . SER A 1 473 ? 30.144 -30.838 -58.480 1.00 56.62 473 SER A CA 1
ATOM 3730 C C . SER A 1 473 ? 28.938 -31.792 -58.466 1.00 56.62 473 SER A C 1
ATOM 3732 O O . SER A 1 473 ? 28.930 -32.730 -57.666 1.00 56.62 473 SER A O 1
ATOM 3734 N N . ALA A 1 474 ? 27.929 -31.591 -59.326 1.00 54.72 474 ALA A N 1
ATOM 3735 C CA . ALA A 1 474 ? 26.734 -32.443 -59.367 1.00 54.72 474 ALA A CA 1
ATOM 3736 C C . ALA A 1 474 ? 27.052 -33.884 -59.812 1.00 54.72 474 ALA A C 1
ATOM 3738 O O . ALA A 1 474 ? 26.552 -34.831 -59.205 1.00 54.72 474 ALA A O 1
ATOM 3739 N N . GLU A 1 475 ? 27.965 -34.067 -60.775 1.00 59.12 475 GLU A N 1
ATOM 3740 C CA . GLU A 1 475 ? 28.456 -35.403 -61.152 1.00 59.12 475 GLU A CA 1
ATOM 3741 C C . GLU A 1 475 ? 29.143 -36.120 -59.981 1.00 59.12 475 GLU A C 1
ATOM 3743 O O . GLU A 1 475 ? 28.950 -37.319 -59.782 1.00 59.12 475 GLU A O 1
ATOM 3748 N N . LYS A 1 476 ? 29.903 -35.389 -59.153 1.00 60.22 476 LYS A N 1
ATOM 3749 C CA . LYS A 1 476 ? 30.659 -35.980 -58.037 1.00 60.22 476 LYS A CA 1
ATOM 3750 C C . LYS A 1 476 ? 29.754 -36.424 -56.887 1.00 60.22 476 LYS A C 1
ATOM 3752 O O . LYS A 1 476 ? 29.980 -37.491 -56.323 1.00 60.22 476 LYS A O 1
ATOM 3757 N N . LEU A 1 477 ? 28.723 -35.645 -56.555 1.00 59.22 477 LEU A N 1
ATOM 3758 C CA . LEU A 1 477 ? 27.752 -36.006 -55.512 1.00 59.22 477 LEU A CA 1
ATOM 3759 C C . LEU A 1 477 ? 26.805 -37.128 -55.962 1.00 59.22 477 LEU A C 1
ATOM 3761 O O . LEU A 1 477 ? 26.502 -38.020 -55.167 1.00 59.22 477 LEU A O 1
ATOM 3765 N N . GLY A 1 478 ? 26.397 -37.132 -57.236 1.00 66.44 478 GLY A N 1
ATOM 3766 C CA . GLY A 1 478 ? 25.587 -38.208 -57.814 1.00 66.44 478 GLY A CA 1
ATOM 3767 C C . GLY A 1 478 ? 26.314 -39.555 -57.810 1.00 66.44 478 GLY A C 1
ATOM 3768 O O . GLY A 1 478 ? 25.752 -40.557 -57.367 1.00 66.44 478 GLY A O 1
ATOM 3769 N N . LEU A 1 479 ? 27.592 -39.573 -58.207 1.00 74.56 479 LEU A N 1
ATOM 3770 C CA . LEU A 1 479 ? 28.423 -40.781 -58.178 1.00 74.56 479 LEU A CA 1
ATOM 3771 C C . LEU A 1 479 ? 28.598 -41.329 -56.750 1.00 74.56 479 LEU A C 1
ATOM 3773 O O . LEU A 1 479 ? 28.548 -42.543 -56.538 1.00 74.56 479 LEU A O 1
ATOM 3777 N N . LEU A 1 480 ? 28.774 -40.442 -55.766 1.00 76.38 480 LEU A N 1
ATOM 3778 C CA . LEU A 1 480 ? 29.000 -40.817 -54.368 1.00 76.38 480 LEU A CA 1
ATOM 3779 C C . LEU A 1 480 ? 27.734 -41.406 -53.721 1.00 76.38 480 LEU A C 1
ATOM 3781 O O . LEU A 1 480 ? 27.800 -42.413 -53.019 1.00 76.38 480 LEU A O 1
ATOM 3785 N N . MET A 1 481 ? 26.558 -40.854 -54.028 1.00 77.31 481 MET A N 1
ATOM 3786 C CA . MET A 1 481 ? 25.287 -41.425 -53.568 1.00 77.31 481 MET A CA 1
ATOM 3787 C C . MET A 1 481 ? 24.978 -42.769 -54.233 1.00 77.31 481 MET A C 1
ATOM 3789 O O . MET A 1 481 ? 24.563 -43.705 -53.550 1.00 77.31 481 MET A O 1
ATOM 3793 N N . MET A 1 482 ? 25.236 -42.908 -55.537 1.00 79.81 482 MET A N 1
ATOM 3794 C CA . MET A 1 482 ? 25.029 -44.182 -56.236 1.00 79.81 482 MET A CA 1
ATOM 3795 C C . MET A 1 482 ? 25.968 -45.279 -55.722 1.00 79.81 482 MET A C 1
ATOM 3797 O O . MET A 1 482 ? 25.537 -46.419 -55.553 1.00 79.81 482 MET A O 1
ATOM 3801 N N . THR A 1 483 ? 27.222 -44.950 -55.394 1.00 81.44 483 THR A N 1
ATOM 3802 C CA . THR A 1 483 ? 28.154 -45.919 -54.790 1.00 81.44 483 THR A CA 1
ATOM 3803 C C . THR A 1 483 ? 27.716 -46.355 -53.393 1.00 81.44 483 THR A C 1
ATOM 3805 O O . THR A 1 483 ? 27.773 -47.551 -53.106 1.00 81.44 483 THR A O 1
ATOM 3808 N N . ILE A 1 484 ? 27.210 -45.446 -52.550 1.00 83.94 484 ILE A N 1
ATOM 3809 C CA . ILE A 1 484 ? 26.660 -45.805 -51.229 1.00 83.94 484 ILE A CA 1
ATOM 3810 C C . ILE A 1 484 ? 25.448 -46.734 -51.372 1.00 83.94 484 ILE A C 1
ATOM 3812 O O . ILE A 1 484 ? 25.365 -47.738 -50.666 1.00 83.94 484 ILE A O 1
ATOM 3816 N N . ILE A 1 485 ? 24.534 -46.439 -52.302 1.00 86.31 485 ILE A N 1
ATOM 3817 C CA . ILE A 1 485 ? 23.337 -47.260 -52.535 1.00 86.31 485 ILE A CA 1
ATOM 3818 C C . ILE A 1 485 ? 23.729 -48.673 -52.991 1.00 86.31 485 ILE A C 1
ATOM 3820 O O . ILE A 1 485 ? 23.227 -49.657 -52.448 1.00 86.31 485 ILE A O 1
ATOM 3824 N N . VAL A 1 486 ? 24.664 -48.792 -53.938 1.00 86.88 486 VAL A N 1
ATOM 3825 C CA . VAL A 1 486 ? 25.143 -50.098 -54.423 1.00 86.88 486 VAL A CA 1
ATOM 3826 C C . VAL A 1 486 ? 25.838 -50.889 -53.310 1.00 86.88 486 VAL A C 1
ATOM 3828 O O . VAL A 1 486 ? 25.573 -52.081 -53.156 1.00 86.88 486 VAL A O 1
ATOM 3831 N N . LEU A 1 487 ? 26.674 -50.237 -52.494 1.00 85.75 487 LEU A N 1
ATOM 3832 C CA . LEU A 1 487 ? 27.311 -50.863 -51.331 1.00 85.75 487 LEU A CA 1
ATOM 3833 C C . LEU A 1 487 ? 26.282 -51.353 -50.307 1.00 85.75 487 LEU A C 1
ATOM 3835 O O . LEU A 1 487 ? 26.419 -52.463 -49.800 1.00 85.75 487 LEU A O 1
ATOM 3839 N N . PHE A 1 488 ? 25.243 -50.564 -50.035 1.00 85.94 488 PHE A N 1
ATOM 3840 C CA . PHE A 1 488 ? 24.175 -50.936 -49.107 1.00 85.94 488 PHE A CA 1
ATOM 3841 C C . PHE A 1 488 ? 23.371 -52.150 -49.597 1.00 85.94 488 PHE A C 1
ATOM 3843 O O . PHE A 1 488 ? 23.086 -53.063 -48.825 1.00 85.94 488 PHE A O 1
ATOM 3850 N N . PHE A 1 489 ? 23.048 -52.217 -50.891 1.00 84.56 489 PHE A N 1
ATOM 3851 C CA . PHE A 1 489 ? 22.370 -53.393 -51.439 1.00 84.56 489 PHE A CA 1
ATOM 3852 C C . PHE A 1 489 ? 23.270 -54.634 -51.454 1.00 84.56 489 PHE A C 1
ATOM 3854 O O . PHE A 1 489 ? 22.793 -55.724 -51.147 1.00 84.56 489 PHE A O 1
ATOM 3861 N N . LEU A 1 490 ? 24.569 -54.489 -51.738 1.00 85.62 490 LEU A N 1
ATOM 3862 C CA . LEU A 1 490 ? 25.531 -55.595 -51.665 1.00 85.62 490 LEU A CA 1
ATOM 3863 C C . LEU A 1 490 ? 25.672 -56.152 -50.244 1.00 85.62 490 LEU A C 1
ATOM 3865 O O . LEU A 1 490 ? 25.739 -57.371 -50.079 1.00 85.62 490 LEU A O 1
ATOM 3869 N N . THR A 1 491 ? 25.700 -55.298 -49.217 1.00 83.62 491 THR A N 1
ATOM 3870 C CA . THR A 1 491 ? 25.796 -55.764 -47.825 1.00 83.62 491 THR A CA 1
ATOM 3871 C C . THR A 1 491 ? 24.528 -56.477 -47.373 1.00 83.62 491 THR A C 1
ATOM 3873 O O . THR A 1 491 ? 24.645 -57.513 -46.721 1.00 83.62 491 THR A O 1
ATOM 3876 N N . LEU A 1 492 ? 23.342 -55.999 -47.768 1.00 83.25 492 LEU A N 1
ATOM 3877 C CA . LEU A 1 492 ? 22.081 -56.709 -47.523 1.00 83.25 492 LEU A CA 1
ATOM 3878 C C . LEU A 1 492 ? 22.068 -58.091 -48.192 1.00 83.25 492 LEU A C 1
ATOM 3880 O O . LEU A 1 492 ? 21.747 -59.084 -47.543 1.00 83.25 492 LEU A O 1
ATOM 3884 N N . LEU A 1 493 ? 22.503 -58.175 -49.451 1.00 86.12 493 LEU A N 1
ATOM 3885 C CA . LEU A 1 493 ? 22.547 -59.433 -50.205 1.00 86.12 493 LEU A CA 1
ATOM 3886 C C . LEU A 1 493 ? 23.536 -60.438 -49.587 1.00 86.12 493 LEU A C 1
ATOM 3888 O O . LEU A 1 493 ? 23.245 -61.631 -49.496 1.00 86.12 493 LEU A O 1
ATOM 3892 N N . LEU A 1 494 ? 24.692 -59.964 -49.111 1.00 83.69 494 LEU A N 1
ATOM 3893 C CA . LEU A 1 494 ? 25.654 -60.797 -48.385 1.00 83.69 494 LEU A CA 1
ATOM 3894 C C . LEU A 1 494 ? 25.091 -61.287 -47.046 1.00 83.69 494 LEU A C 1
ATOM 3896 O O . LEU A 1 494 ? 25.278 -62.457 -46.704 1.00 83.69 494 LEU A O 1
ATOM 3900 N N . LEU A 1 495 ? 24.381 -60.433 -46.306 1.00 81.75 495 LEU A N 1
ATOM 3901 C CA . LEU A 1 495 ? 23.731 -60.820 -45.052 1.00 81.75 495 LEU A CA 1
ATOM 3902 C C . LEU A 1 495 ? 22.701 -61.931 -45.289 1.00 81.75 495 LEU A C 1
ATOM 3904 O O . LEU A 1 495 ? 22.782 -62.968 -44.629 1.00 81.75 495 LEU A O 1
ATOM 3908 N N . ASP A 1 496 ? 21.837 -61.781 -46.293 1.00 80.25 496 ASP A N 1
ATOM 3909 C CA . ASP A 1 496 ? 20.830 -62.790 -46.650 1.00 80.25 496 ASP A CA 1
ATOM 3910 C C . ASP A 1 496 ? 21.449 -64.110 -47.137 1.00 80.25 496 ASP A C 1
ATOM 3912 O O . ASP A 1 496 ? 20.987 -65.198 -46.787 1.00 80.25 496 ASP A O 1
ATOM 3916 N N . LEU A 1 497 ? 22.548 -64.059 -47.895 1.00 84.00 497 LEU A N 1
ATOM 3917 C CA . LEU A 1 497 ? 23.263 -65.273 -48.305 1.00 84.00 497 LEU A CA 1
ATOM 3918 C C . LEU A 1 497 ? 23.881 -66.008 -47.108 1.00 84.00 497 LEU A C 1
ATOM 3920 O O . LEU A 1 497 ? 23.863 -67.243 -47.059 1.00 84.00 497 LEU A O 1
ATOM 3924 N N . THR A 1 498 ? 24.418 -65.276 -46.127 1.00 80.00 498 THR A N 1
ATOM 3925 C CA . THR A 1 498 ? 25.015 -65.896 -44.934 1.00 80.00 498 THR A CA 1
ATOM 3926 C C . THR A 1 498 ? 23.971 -66.524 -44.013 1.00 80.00 498 THR A C 1
ATOM 3928 O O . THR A 1 498 ? 24.214 -67.617 -43.484 1.00 80.00 498 THR A O 1
ATOM 3931 N N . THR A 1 499 ? 22.804 -65.895 -43.850 1.00 79.31 499 THR A N 1
ATOM 3932 C CA . THR A 1 499 ? 21.689 -66.456 -43.073 1.00 79.31 499 THR A CA 1
ATOM 3933 C C . THR A 1 499 ? 21.122 -67.693 -43.765 1.00 79.31 499 THR A C 1
ATOM 3935 O O . THR A 1 499 ? 21.027 -68.747 -43.130 1.00 79.31 499 THR A O 1
ATOM 3938 N N . LEU A 1 500 ? 20.893 -67.635 -45.080 1.00 84.12 500 LEU A N 1
ATOM 3939 C CA . LEU A 1 500 ? 20.419 -68.776 -45.866 1.00 84.12 500 LEU A CA 1
ATOM 3940 C C . LEU A 1 500 ? 21.402 -69.958 -45.820 1.00 84.12 500 LEU A C 1
ATOM 3942 O O . LEU A 1 500 ? 20.997 -71.104 -45.612 1.00 84.12 500 LEU A O 1
ATOM 3946 N N . HIS A 1 501 ? 22.708 -69.702 -45.942 1.00 81.88 501 HIS A N 1
ATOM 3947 C CA . HIS A 1 501 ? 23.725 -70.751 -45.833 1.00 81.88 501 HIS A CA 1
ATOM 3948 C C . HIS A 1 501 ? 23.733 -71.408 -44.443 1.00 81.88 501 HIS A C 1
ATOM 3950 O O . HIS A 1 501 ? 23.854 -72.636 -44.329 1.00 81.88 501 HIS A O 1
ATOM 3956 N N . ARG A 1 502 ? 23.582 -70.612 -43.375 1.00 82.00 502 ARG A N 1
ATOM 3957 C CA . ARG A 1 502 ? 23.484 -71.133 -42.005 1.00 82.00 502 ARG A CA 1
ATOM 3958 C C . ARG A 1 502 ? 22.270 -72.048 -41.865 1.00 82.00 502 ARG A C 1
ATOM 3960 O O . ARG A 1 502 ? 22.417 -73.168 -41.370 1.00 82.00 502 ARG A O 1
ATOM 3967 N N . ASP A 1 503 ? 21.112 -71.612 -42.338 1.00 81.00 503 ASP A N 1
ATOM 3968 C CA . ASP A 1 503 ? 19.854 -72.335 -42.154 1.00 81.00 503 ASP A CA 1
ATOM 3969 C C . ASP A 1 503 ? 19.804 -73.621 -42.992 1.00 81.00 503 ASP A C 1
ATOM 3971 O O . ASP A 1 503 ? 19.402 -74.674 -42.489 1.00 81.00 503 ASP A O 1
ATOM 3975 N N . ILE A 1 504 ? 20.350 -73.602 -44.214 1.00 85.50 504 ILE A N 1
ATOM 3976 C CA . ILE A 1 504 ? 20.545 -74.809 -45.033 1.00 85.50 504 ILE A CA 1
ATOM 3977 C C . ILE A 1 504 ? 21.457 -75.816 -44.315 1.00 85.50 504 ILE A C 1
ATOM 3979 O O . ILE A 1 504 ? 21.170 -77.019 -44.282 1.00 85.50 504 ILE A O 1
ATOM 3983 N N . ARG A 1 505 ? 22.549 -75.351 -43.693 1.00 83.50 505 ARG A N 1
ATOM 3984 C CA . ARG A 1 505 ? 23.462 -76.229 -42.944 1.00 83.50 505 ARG A CA 1
ATOM 3985 C C . ARG A 1 505 ? 22.764 -76.866 -41.736 1.00 83.50 505 ARG A C 1
ATOM 3987 O O . ARG A 1 505 ? 22.956 -78.061 -41.490 1.00 83.50 505 ARG A O 1
ATOM 3994 N N . TRP A 1 506 ? 21.930 -76.114 -41.016 1.00 81.38 506 TRP A N 1
ATOM 3995 C CA . TRP A 1 506 ? 21.106 -76.650 -39.925 1.00 81.38 506 TRP A CA 1
ATOM 3996 C C . TRP A 1 506 ? 20.076 -77.664 -40.420 1.00 81.38 506 TRP A C 1
ATOM 3998 O O . TRP A 1 506 ? 19.948 -78.736 -39.822 1.00 81.38 506 TRP A O 1
ATOM 4008 N N . PHE A 1 507 ? 19.403 -77.384 -41.537 1.00 86.06 507 PHE A N 1
ATOM 4009 C CA . PHE A 1 507 ? 18.456 -78.309 -42.155 1.00 86.06 507 PHE A CA 1
ATOM 4010 C C . PHE A 1 507 ? 19.118 -79.655 -42.480 1.00 86.06 507 PHE A C 1
ATOM 4012 O O . PHE A 1 507 ? 18.637 -80.705 -42.045 1.00 86.06 507 PHE A O 1
ATOM 4019 N N . PHE A 1 508 ? 20.278 -79.649 -43.144 1.00 85.81 508 PHE A N 1
ATOM 4020 C CA . PHE A 1 508 ? 20.988 -80.891 -43.464 1.00 85.81 508 PHE A CA 1
ATOM 4021 C C . PHE A 1 508 ? 21.494 -81.641 -42.227 1.00 85.81 508 PHE A C 1
ATOM 4023 O O . PHE A 1 508 ? 21.461 -82.877 -42.206 1.00 85.81 508 PHE A O 1
ATOM 4030 N N . ASN A 1 509 ? 21.928 -80.934 -41.181 1.00 83.06 509 ASN A N 1
ATOM 4031 C CA . ASN A 1 509 ? 22.306 -81.569 -39.918 1.00 83.06 509 ASN A CA 1
ATOM 4032 C C . ASN A 1 509 ? 21.106 -82.246 -39.245 1.00 83.06 509 ASN A C 1
ATOM 4034 O O . ASN A 1 509 ? 21.220 -83.402 -38.830 1.00 83.06 509 ASN A O 1
ATOM 4038 N N . ASN A 1 510 ? 19.946 -81.588 -39.217 1.00 83.81 510 ASN A N 1
ATOM 4039 C CA . ASN A 1 510 ? 18.718 -82.159 -38.666 1.00 83.81 510 ASN A CA 1
ATOM 4040 C C . ASN A 1 510 ? 18.230 -83.365 -39.477 1.00 83.81 510 ASN A C 1
ATOM 4042 O O . ASN A 1 510 ? 17.891 -84.394 -38.891 1.00 83.81 510 ASN A O 1
ATOM 4046 N N . VAL A 1 511 ? 18.282 -83.309 -40.811 1.00 85.31 511 VAL A N 1
ATOM 4047 C CA . VAL A 1 511 ? 17.953 -84.456 -41.678 1.00 85.31 511 VAL A CA 1
ATOM 4048 C C . VAL A 1 511 ? 18.896 -85.637 -41.416 1.00 85.31 511 VAL A C 1
ATOM 4050 O O . VAL A 1 511 ? 18.448 -86.781 -41.293 1.00 85.31 511 VAL A O 1
ATOM 4053 N N . ARG A 1 512 ? 20.205 -85.389 -41.262 1.00 84.12 512 ARG A N 1
ATOM 4054 C CA . ARG A 1 512 ? 21.172 -86.440 -40.890 1.00 84.12 512 ARG A CA 1
ATOM 4055 C C . ARG A 1 512 ? 20.870 -87.029 -39.514 1.00 84.12 512 ARG A C 1
ATOM 4057 O O . ARG A 1 512 ? 20.975 -88.246 -39.346 1.00 84.12 512 ARG A O 1
ATOM 4064 N N . LEU A 1 513 ? 20.489 -86.196 -38.548 1.00 83.06 513 LEU A N 1
ATOM 4065 C CA . LEU A 1 513 ? 20.148 -86.630 -37.196 1.00 83.06 513 LEU A CA 1
ATOM 4066 C C . LEU A 1 513 ? 18.872 -87.485 -37.191 1.00 83.06 513 LEU A C 1
ATOM 4068 O O . LEU A 1 513 ? 18.875 -88.572 -36.617 1.00 83.06 513 LEU A O 1
ATOM 4072 N N . GLN A 1 514 ? 17.837 -87.074 -37.929 1.00 82.88 514 GLN A N 1
ATOM 4073 C CA . GLN A 1 514 ? 16.610 -87.852 -38.138 1.00 82.88 514 GLN A CA 1
ATOM 4074 C C . GLN A 1 514 ? 16.901 -89.204 -38.800 1.00 82.88 514 GLN A C 1
ATOM 4076 O O . GLN A 1 514 ? 16.415 -90.236 -38.335 1.00 82.88 514 GLN A O 1
ATOM 4081 N N . LYS A 1 515 ? 17.774 -89.247 -39.817 1.00 85.00 515 LYS A N 1
ATOM 4082 C CA . LYS A 1 515 ? 18.201 -90.512 -40.440 1.00 85.00 515 LYS A CA 1
ATOM 4083 C C . LYS A 1 515 ? 18.898 -91.437 -39.433 1.00 85.00 515 LYS A C 1
ATOM 4085 O O . LYS A 1 515 ? 18.615 -92.635 -39.411 1.00 85.00 515 LYS A O 1
ATOM 4090 N N . ARG A 1 516 ? 19.776 -90.901 -38.573 1.00 83.50 516 ARG A N 1
ATOM 4091 C CA . ARG A 1 516 ? 20.443 -91.677 -37.507 1.00 83.50 516 ARG A CA 1
ATOM 4092 C C . ARG A 1 516 ? 19.444 -92.199 -36.473 1.00 83.50 516 ARG A C 1
ATOM 4094 O O . ARG A 1 516 ? 19.499 -93.382 -36.141 1.00 83.50 516 ARG A O 1
ATOM 4101 N N . LEU A 1 517 ? 18.517 -91.358 -36.013 1.00 83.06 517 LEU A N 1
ATOM 4102 C CA . LEU A 1 517 ? 17.463 -91.745 -35.070 1.00 83.06 517 LEU A CA 1
ATOM 4103 C C . LEU A 1 517 ? 16.540 -92.816 -35.658 1.00 83.06 517 LEU A C 1
ATOM 4105 O O . LEU A 1 517 ? 16.201 -93.776 -34.969 1.00 83.06 517 LEU A O 1
ATOM 4109 N N . TRP A 1 518 ? 16.189 -92.714 -36.941 1.00 82.44 518 TRP A N 1
ATOM 4110 C CA . TRP A 1 518 ? 15.373 -93.718 -37.621 1.00 82.44 518 TRP A CA 1
ATOM 4111 C C . TRP A 1 518 ? 16.085 -95.072 -37.713 1.00 82.44 518 TRP A C 1
ATOM 4113 O O . TRP A 1 518 ? 15.500 -96.105 -37.384 1.00 82.44 518 TRP A O 1
ATOM 4123 N N . VAL A 1 519 ? 17.376 -95.082 -38.068 1.00 83.44 519 VAL A N 1
ATOM 4124 C CA . VAL A 1 519 ? 18.192 -96.310 -38.063 1.00 83.44 519 VAL A CA 1
ATOM 4125 C C . VAL A 1 519 ? 18.313 -96.890 -36.649 1.00 83.44 519 VAL A C 1
ATOM 4127 O O . VAL A 1 519 ? 18.184 -98.102 -36.483 1.00 83.44 519 VAL A O 1
ATOM 4130 N N . ALA A 1 520 ? 18.510 -96.056 -35.624 1.00 80.38 520 ALA A N 1
ATOM 4131 C CA . ALA A 1 520 ? 18.561 -96.499 -34.230 1.00 80.38 520 ALA A CA 1
ATOM 4132 C C . ALA A 1 520 ? 17.222 -97.100 -33.766 1.00 80.38 520 ALA A C 1
ATOM 4134 O O . ALA A 1 520 ? 17.206 -98.180 -33.174 1.00 80.38 520 ALA A O 1
ATOM 4135 N N . LYS A 1 521 ? 16.092 -96.468 -34.109 1.00 82.81 521 LYS A N 1
ATOM 4136 C CA . LYS A 1 521 ? 14.745 -96.984 -33.820 1.00 82.81 521 LYS A CA 1
ATOM 4137 C C . LYS A 1 521 ? 14.490 -98.314 -34.528 1.00 82.81 521 LYS A C 1
ATOM 4139 O O . LYS A 1 521 ? 13.970 -99.236 -33.906 1.00 82.81 521 LYS A O 1
ATOM 4144 N N . ARG A 1 522 ? 14.921 -98.454 -35.786 1.00 81.12 522 ARG A N 1
ATOM 4145 C CA . ARG A 1 522 ? 14.825 -99.714 -36.541 1.00 81.12 522 ARG A CA 1
ATOM 4146 C C . ARG A 1 522 ? 15.694 -100.817 -35.928 1.00 81.12 522 ARG A C 1
ATOM 4148 O O . ARG A 1 522 ? 15.245 -101.953 -35.828 1.00 81.12 522 ARG A O 1
ATOM 4155 N N . ARG A 1 523 ? 16.903 -100.492 -35.450 1.00 79.75 523 ARG A N 1
ATOM 4156 C CA . ARG A 1 523 ? 17.751 -101.434 -34.692 1.00 79.75 523 ARG A CA 1
ATOM 4157 C C . ARG A 1 523 ? 17.077 -101.875 -33.391 1.00 79.75 523 ARG A C 1
ATOM 4159 O O . ARG A 1 523 ? 17.047 -103.069 -33.132 1.00 79.75 523 ARG A O 1
ATOM 4166 N N . LEU A 1 524 ? 16.485 -100.945 -32.637 1.00 77.88 524 LEU A N 1
ATOM 4167 C CA . LEU A 1 524 ? 15.732 -101.238 -31.411 1.00 77.88 524 LEU A CA 1
ATOM 4168 C C . LEU A 1 524 ? 14.476 -102.086 -31.661 1.00 77.88 524 LEU A C 1
ATOM 4170 O O . LEU A 1 524 ? 14.151 -102.958 -30.861 1.00 77.88 524 LEU A O 1
ATOM 4174 N N . GLN A 1 525 ? 13.757 -101.851 -32.760 1.00 76.75 525 GLN A N 1
ATOM 4175 C CA . GLN A 1 525 ? 12.621 -102.692 -33.148 1.00 76.75 525 GLN A CA 1
ATOM 4176 C C . GLN A 1 525 ? 13.081 -104.099 -33.539 1.00 76.75 525 GLN A C 1
ATOM 4178 O O . GLN A 1 525 ? 12.481 -105.072 -33.092 1.00 76.75 525 GLN A O 1
ATOM 4183 N N . ASN A 1 526 ? 14.179 -104.220 -34.291 1.00 74.88 526 ASN A N 1
ATOM 4184 C CA . ASN A 1 526 ? 14.749 -105.517 -34.653 1.00 74.88 526 ASN A CA 1
ATOM 4185 C C . ASN A 1 526 ? 15.290 -106.282 -33.432 1.00 74.88 526 ASN A C 1
ATOM 4187 O O . ASN A 1 526 ? 15.128 -107.497 -33.373 1.00 74.88 526 ASN A O 1
ATOM 4191 N N . THR A 1 527 ? 15.903 -105.614 -32.445 1.00 74.38 527 THR A N 1
ATOM 4192 C CA . THR A 1 527 ? 16.324 -106.275 -31.196 1.00 74.38 527 THR A CA 1
ATOM 4193 C C . THR A 1 527 ? 15.132 -106.666 -30.326 1.00 74.38 527 THR A C 1
ATOM 4195 O O . THR A 1 527 ? 15.121 -107.778 -29.811 1.00 74.38 527 THR A O 1
ATOM 4198 N N . LYS A 1 528 ? 14.089 -105.828 -30.223 1.00 72.75 528 LYS A N 1
ATOM 4199 C CA . LYS A 1 528 ? 12.837 -106.202 -29.537 1.00 72.75 528 LYS A CA 1
ATOM 4200 C C . LYS A 1 528 ? 12.116 -107.372 -30.213 1.00 72.75 528 LYS A C 1
ATOM 4202 O O . LYS A 1 528 ? 11.557 -108.201 -29.509 1.00 72.75 528 LYS A O 1
ATOM 4207 N N . ALA A 1 529 ? 12.138 -107.461 -31.545 1.00 69.81 529 ALA A N 1
ATOM 4208 C CA . ALA A 1 529 ? 11.568 -108.591 -32.279 1.00 69.81 529 ALA A CA 1
ATOM 4209 C C . ALA A 1 529 ? 12.368 -109.889 -32.061 1.00 69.81 529 ALA A C 1
ATOM 4211 O O . ALA A 1 529 ? 11.770 -110.947 -31.909 1.00 69.81 529 ALA A O 1
ATOM 4212 N N . LYS A 1 530 ? 13.705 -109.806 -31.973 1.00 71.00 530 LYS A N 1
ATOM 4213 C CA . LYS A 1 530 ? 14.576 -110.953 -31.650 1.00 71.00 530 LYS A CA 1
ATOM 4214 C C . LYS A 1 530 ? 14.525 -111.396 -30.183 1.00 71.00 530 LYS A C 1
ATOM 4216 O O . LYS A 1 530 ? 14.906 -112.517 -29.908 1.00 71.00 530 LYS A O 1
ATOM 4221 N N . ALA A 1 531 ? 14.078 -110.539 -29.264 1.00 66.19 531 ALA A N 1
ATOM 4222 C CA . ALA A 1 531 ? 13.893 -110.871 -27.847 1.00 66.19 531 ALA A CA 1
ATOM 4223 C C . ALA A 1 531 ? 12.491 -111.437 -27.527 1.00 66.19 531 ALA A C 1
ATOM 4225 O O . ALA A 1 531 ? 12.169 -111.643 -26.360 1.00 66.19 531 ALA A O 1
ATOM 4226 N N . LYS A 1 532 ? 11.634 -111.618 -28.544 1.00 57.72 532 LYS A N 1
ATOM 4227 C CA . LYS A 1 532 ? 10.253 -112.122 -28.421 1.00 57.72 532 LYS A CA 1
ATOM 4228 C C . LYS A 1 532 ? 10.041 -113.487 -29.103 1.00 57.72 532 LYS A C 1
ATOM 4230 O O . LYS A 1 532 ? 8.895 -113.901 -29.264 1.00 57.72 532 LYS A O 1
ATOM 4235 N N . ILE A 1 533 ? 11.137 -114.137 -29.497 1.00 49.16 533 ILE A N 1
ATOM 4236 C CA . ILE A 1 533 ? 11.279 -115.544 -29.907 1.00 49.16 533 ILE A CA 1
ATOM 4237 C C . ILE A 1 533 ? 12.271 -116.145 -28.916 1.00 49.16 533 ILE A C 1
ATOM 4239 O O . ILE A 1 533 ? 12.030 -117.284 -28.472 1.00 49.16 533 ILE A O 1
#

Radius of gyration: 54.5 Å; Cα contacts (8 Å, |Δi|>4): 835; chains: 1; bounding box: 110×146×122 Å

Nearest PDB structures (foldseek):
  8cmu-assembly1_D  TM=4.923E-01  e=1.118E-04  Homo sapiens
  8cmt-assembly1_D  TM=2.687E-01  e=9.567E-07  Homo sapiens
  4k12-assembly1_A  TM=8.247E-01  e=2.890E-02  Homo sapiens
  4lot-assembly1_A  TM=4.099E-01  e=2.052E-03  Homo sapiens
  3zd2-assembly1_A  TM=3.095E-01  e=1.615E-02  Homo sapiens

Mean predicted aligned error: 22.0 Å

Sequence (533 aa):
MTILVFEAKGQQIYPDDFPCEDSKWIYHPSTGKCYKLASASQPFAPADAKKKCGAIMQGYPAVTVSVVEIRTAEELKALKSVLIEYSLKEKINLGARRISAQNPFVWESDQKEVDFSFLPWIGNLRTGDCLVMYYTNVYIGNVKRCENPPGGFDSATMKFTPTEPYPGTTTRAVCKTGFFQRHSSGTTQYASVYKCVGIKCELDLKTLCHVELNSVGYPDKTAFKYGENITLQCIKGFGYALDLFKTTAIMECLSVPEKPDLGIWFPGPCHACSVIRCNETQMKNMVPDHAALTGARSEFTGEEYGPLQMNQFNQYGNIVTYSCDDSFFFEDWSFQKTIECTLKSGSESEGEWIGYGRTRLPLPKACQPVTCKYEDILLKPIYNIRPNFTIEFSNGTVEYGFKLRPVLYPYMTKIQYVCENGYETVTKYDVQNITCGPTARWKPQLTGCIKKEEAMKTSSGGRYVPPTVEVPSAEKLGLLMMTIIVLFFLTLLLLDLTTLHRDIRWFFNNVRLQKRLWVAKRRLQNTKAKAKI

pLDDT: mean 74.76, std 16.5, range [32.5, 96.81]

Solvent-accessible surface area (backbone atoms only — not comparable to full-atom values): 30972 Å² total; per-residue (Å²): 114,29,40,50,41,35,31,36,43,78,57,87,87,80,88,91,78,79,95,47,98,47,94,76,41,48,71,35,84,93,71,68,35,23,38,33,68,78,53,98,84,62,58,37,53,78,73,60,48,53,57,50,49,55,58,52,41,71,75,38,88,69,41,55,63,42,55,31,73,64,81,45,59,65,42,47,52,51,50,49,52,52,34,56,74,69,66,55,65,58,50,27,48,40,33,32,39,32,92,45,84,90,46,70,46,19,30,69,89,78,64,44,74,68,62,61,88,74,52,97,73,81,77,86,84,63,90,63,49,63,44,72,49,66,69,79,86,80,88,73,76,87,73,80,72,90,71,79,57,90,92,58,91,48,85,89,77,62,80,85,74,76,74,80,79,55,94,92,62,83,89,75,88,72,58,59,92,54,30,25,80,42,85,52,94,62,99,52,101,83,60,90,51,74,41,66,45,74,24,48,20,75,58,60,80,87,53,51,35,59,53,43,95,82,37,55,91,53,88,86,64,44,73,40,47,49,75,43,70,49,56,36,34,29,32,94,49,20,9,9,59,93,45,47,81,33,44,64,20,66,31,33,22,43,65,42,90,94,45,50,79,45,35,38,53,46,46,38,57,52,51,26,28,30,73,29,51,23,62,58,68,60,58,64,70,56,56,26,45,58,39,41,74,60,33,23,31,32,72,85,77,64,51,74,36,51,64,90,44,56,90,58,38,35,29,50,48,15,37,31,33,37,30,36,38,93,54,30,20,41,98,86,73,38,53,62,45,36,34,28,17,39,65,34,91,98,42,78,46,44,39,32,81,44,48,35,92,90,34,64,73,78,64,64,71,51,41,44,73,28,44,22,72,45,70,84,63,71,78,55,80,83,26,40,57,45,56,57,34,44,36,37,39,69,88,70,51,74,49,78,35,70,61,82,66,68,48,75,38,48,40,59,23,32,40,36,40,33,37,32,91,67,28,17,39,94,83,73,33,58,60,51,71,28,27,23,34,87,83,38,39,56,45,56,65,96,72,55,31,42,72,55,73,76,77,73,53,50,47,100,82,73,48,78,53,79,79,95,68,82,61,98,51,53,72,61,53,52,52,52,52,52,51,53,52,52,50,52,52,50,52,52,52,50,51,53,52,53,53,51,53,51,52,52,52,51,51,52,51,50,53,52,48,51,53,51,51,50,54,50,53,50,51,51,51,53,50,55,57,64,73,74,114